Protein 1JLX (pdb70)

Nearest PDB structures (foldseek):
  1jly-assembly1_B  TM=1.002E+00  e=2.149E-60  Amaranthus caudatus
  5b2h-assembly1_B  TM=4.596E-01  e=2.526E-10  Clostridium botulinum
  3aj6-assembly2_B  TM=4.648E-01  e=2.982E-10  Clostridium botulinum
  3ah1-assembly2_B  TM=4.660E-01  e=7.635E-10  Clostridium botulinum
  2e4m-assembly1_B  TM=4.509E-01  e=5.479E-10  Clostridium botulinum

Organism: Amaranthus caudatus (NCBI:txid3567)

Sequence (598 aa):
AGLPVIMCLKSNNHQKYLRYQSDNIQQYGLLQFSADKILDPLAQFEVEPSKTYDGLVHIKSRYTNKYLVRWSPNHYWITASANEPDENKSNWACTLFKPLYVEEGNMKKVRLLHVQLGHYTQNYTVGGSFVSYLFAESSQIDTGSKDVFHVIDWKSIFQFPKGYVTFKGNNGKYLGVITINQLPCLQFGYDNLNDPKVAHQMFVTSNGTICIKSNYMNKFWRLSTDDWILVDGNDPRETNEAAALFRSDVHDFNVISLLNMQKTWFIKRFTSGKPGFINCMNAATQNVDETAILEIIELAGLPVIMCLKSNNHQKYLRYQSDNIQQYGLLQFSADKILDPLAQFEVEPSKTYDGLVHIKSRYTNKYLVRWSPNHYWITASANEPDENKSNWACTLFKPLYVEEGNMKKVRLLHVQLGHYTQNYTVGGSFVSYLFAESSQIDTGSKDVFHVIDWKSIFQFPKGYVTFKGNNGKYLGVITINQLPCLQFGYDNLNDPKVAHQMFVTSNGTICIKSNYMNKFWRLSTDDWILVDGNDPRETNEAAALFRSDVHDFNVISLLNMQKTWFIKRFTSGKPGFINCMNAATQNVDETAILEIIEL

Foldseek 3Di:
DLAAQKKWKFFPLVGAIWFQACDPDPCHQFIARHHNACPPLRGIKGWAADPPDHQKIWIAGPVVRATWAAPDLPFQTTGRHHPDADCPLCDNGHRIWGWAADDPPDSFKTWIADRSQCFTWFLDDDDDPRHRTTGRDHNDCDPSNRRIIGIDHPVCLLDDDFDWKWKAFPVGATWFWDQDPNFGFIARPHNDPPPLRRTKGWDADPVQKIWMAGPVVRFTFFQDPPQFTTGHHDPCVPVVDQRRIWHWDGPGRQKIWTQRRVVRATWFQDQPPPPPNHRTTGSPGRDDDRRRIIGIGHD/DLAAQKKWKAFPQPGAIWFQACDPDPCHQFIFRHHNACPPLGGMKGWDADPPDPQKIWIAGPVVRATWFAPDLPFQTTGRHHPDAACPLQDRRHRIWGWADPDPPDSFKTWIADRNQCFTWFLDDDDDPRHRTTGRDHNDQDPSRRRIITIGRPVCLLDDDAFWKWKAFPVRFTWFWDQFPNFTFIARDHDDPPPLRRIKGWDADPVQKIWMARPVVRAIWFQDPPQTTTRHHDPCVVVVDQRRIWHWDGPHRQKIWTQRRPVRATWFQDDPVPPRNHRTIGSPGRDDDRRRIIGIGGD

Secondary structure (DSSP, 8-state):
--S-SEEEEEETTTTEEEEE--SSSTTTTBEEEEESSTT-TT--EEEEE-SSSTT-EEEEETTT--EEEESSTT--BEEEEESS----TTSTT---EEEEESSTT-SSEEEEEETTTTEE-EEE--STT--SEEE---SSPPTT-TT-EEEEESGGGG----SSEEEE-TTS-EEEEEEETTEEEEEEEE--TT-GGG-EEEEE-TTS-EEEEETTTTEEEEE-GGGBEEEEE--HHHH--GGG-EEEEEEETTEEEEEETTTTEEEEEE--SSTT--SEEEEEESS--GGG-EEEEE-/--S-SEEEEEETTT--EEEE--SSSTTTTBEEEEESSTT-TT--EEEEE-SSSTT-EEEEETTT--EEEESSTT--BEEEEESS----TTSTT---EEEEESSTT-TTEEEEEETTTTEEEEEE--BTTB-SEEEEEESS--TT-TT-EEEEEGGGGG---SSEEEEE-TTS-EEEEEEETTEEEEEEEE--TT-GGG-EEEEE-TTS-EEEEETTTTEEEEE-GGGBEEEEE--HHHH--GGG-EEEEEEETTEEEEEETTTTEEEEEE--SSTT--SEEEEEESS--GGG-EEEEE-

InterPro domains:
  IPR008998 Agglutinin domain [PF07468] (2-154)
  IPR008998 Agglutinin domain [PF07468] (159-299)
  IPR008998 Agglutinin domain [SM00791] (2-154)
  IPR008998 Agglutinin domain [SM00791] (159-299)
  IPR036242 Agglutinin domain superfamily [SSF50382] (3-154)
  IPR036242 Agglutinin domain superfamily [SSF50382] (155-300)
  IPR053237 Natterin, C-terminal [PTHR39244] (1-300)

CATH classification: 2.80.10.50 (+1 more: 2.80.10.50)

Structure (mmCIF, N/CA/C/O backbone):
data_1JLX
#
_entry.id   1JLX
#
_cell.length_a   111.300
_cell.length_b   99.200
_cell.length_c   66.300
_cell.angle_alpha   90.00
_cell.angle_beta   90.00
_cell.angle_gamma   90.00
#
_symmetry.space_group_name_H-M   'P 21 21 21'
#
loop_
_entity.id
_entity.type
_entity.pdbx_description
1 polymer AGGLUTININ
2 branched beta-D-galactopyranose-(1-3)-2-acetamido-2-deoxy-alpha-D-galactopyranose
3 non-polymer 'FORMYL GROUP'
4 non-polymer TOLUENE
5 water water
#
loop_
_atom_site.group_PDB
_atom_site.id
_atom_site.type_symbol
_atom_site.label_atom_id
_atom_site.label_alt_id
_atom_site.label_comp_id
_atom_site.label_asym_id
_atom_site.label_entity_id
_atom_site.label_seq_id
_atom_site.pdbx_PDB_ins_code
_atom_site.Cartn_x
_atom_site.Cartn_y
_atom_site.Cartn_z
_atom_site.occupancy
_atom_site.B_iso_or_equiv
_atom_site.auth_seq_id
_atom_site.auth_comp_id
_atom_site.auth_asym_id
_atom_site.auth_atom_id
_atom_site.pdbx_PDB_model_num
ATOM 1 N N . ALA A 1 1 ? 72.527 72.255 -10.423 1.00 33.97 1 ALA A N 1
ATOM 2 C CA . ALA A 1 1 ? 73.668 72.607 -11.289 1.00 34.12 1 ALA A CA 1
ATOM 3 C C . ALA A 1 1 ? 74.511 73.805 -10.812 1.00 33.32 1 ALA A C 1
ATOM 4 O O . ALA A 1 1 ? 74.910 74.650 -11.623 1.00 33.77 1 ALA A O 1
ATOM 6 N N . GLY A 1 2 ? 74.793 73.852 -9.507 1.00 31.98 2 GLY A N 1
ATOM 7 C CA . GLY A 1 2 ? 75.592 74.932 -8.937 1.00 29.46 2 GLY A CA 1
ATOM 8 C C . GLY A 1 2 ? 74.794 76.156 -8.518 1.00 27.84 2 GLY A C 1
ATOM 9 O O . GLY A 1 2 ? 75.333 77.148 -7.995 1.00 27.04 2 GLY A O 1
ATOM 10 N N . LEU A 1 3 ? 73.497 76.092 -8.784 1.00 25.73 3 LEU A N 1
ATOM 11 C CA . LEU A 1 3 ? 72.592 77.167 -8.445 1.00 23.44 3 LEU A CA 1
ATOM 12 C C . LEU A 1 3 ? 71.951 76.830 -7.095 1.00 22.34 3 LEU A C 1
ATOM 13 O O . LEU A 1 3 ? 71.884 75.655 -6.714 1.00 22.80 3 LEU A O 1
ATOM 18 N N . PRO A 1 4 ? 71.558 77.860 -6.322 1.00 21.01 4 PRO A N 1
ATOM 19 C CA . PRO A 1 4 ? 70.908 77.768 -5.008 1.00 20.52 4 PRO A CA 1
ATOM 20 C C . PRO A 1 4 ? 69.481 77.170 -5.178 1.00 20.33 4 PRO A C 1
ATOM 21 O O . PRO A 1 4 ? 68.808 77.450 -6.179 1.00 20.30 4 PRO A O 1
ATOM 25 N N . VAL A 1 5 ? 69.007 76.396 -4.197 1.00 19.12 5 VAL A N 1
ATOM 26 C CA . VAL A 1 5 ? 67.664 75.818 -4.255 1.00 18.12 5 VAL A CA 1
ATOM 27 C C . VAL A 1 5 ? 66.604 76.917 -4.376 1.00 17.35 5 VAL A C 1
ATOM 28 O O . VAL A 1 5 ? 65.632 76.763 -5.084 1.00 17.18 5 VAL A O 1
ATOM 32 N N . ILE A 1 6 ? 66.771 77.998 -3.635 1.00 16.89 6 ILE A N 1
ATOM 33 C CA . ILE A 1 6 ? 65.849 79.118 -3.696 1.00 16.45 6 ILE A CA 1
ATOM 34 C C . ILE A 1 6 ? 66.778 80.265 -3.999 1.00 16.75 6 ILE A C 1
ATOM 35 O O . ILE A 1 6 ? 67.744 80.500 -3.273 1.00 16.67 6 ILE A O 1
ATOM 40 N N . MET A 1 7 ? 66.487 80.987 -5.063 1.00 17.20 7 MET A N 1
ATOM 41 C CA . MET A 1 7 ? 67.358 82.050 -5.480 1.00 18.22 7 MET A CA 1
ATOM 42 C C . MET A 1 7 ? 66.632 83.279 -5.893 1.00 18.41 7 MET A C 1
ATOM 43 O O . MET A 1 7 ? 65.416 83.282 -6.052 1.00 18.89 7 MET A O 1
ATOM 48 N N . CYS A 1 8 ? 67.414 84.330 -6.066 1.00 18.56 8 CYS A N 1
ATOM 49 C CA . CYS A 1 8 ? 66.937 85.609 -6.527 1.00 19.47 8 CYS A CA 1
ATOM 50 C C . CYS A 1 8 ? 67.890 85.919 -7.676 1.00 19.87 8 CYS A C 1
ATOM 51 O O . CYS A 1 8 ? 69.030 85.441 -7.662 1.00 19.96 8 CYS A O 1
ATOM 54 N N . LEU A 1 9 ? 67.430 86.655 -8.685 1.00 20.19 9 LEU A N 1
ATOM 55 C CA . LEU A 1 9 ? 68.286 87.019 -9.824 1.00 20.30 9 LEU A CA 1
ATOM 56 C C . LEU A 1 9 ? 68.278 88.518 -10.006 1.00 20.73 9 LEU A C 1
ATOM 57 O O . LEU A 1 9 ? 67.222 89.152 -10.039 1.00 20.56 9 LEU A O 1
ATOM 62 N N . LYS A 1 10 ? 69.468 89.086 -10.104 1.00 22.08 10 LYS A N 1
ATOM 63 C CA . LYS A 1 10 ? 69.614 90.519 -10.244 1.00 23.82 10 LYS A CA 1
ATOM 64 C C . LYS A 1 10 ? 70.198 90.848 -11.612 1.00 24.08 10 LYS A C 1
ATOM 65 O O . LYS A 1 10 ? 71.078 90.150 -12.101 1.00 23.74 10 LYS A O 1
ATOM 71 N N . SER A 1 11 ? 69.693 91.900 -12.235 1.00 26.14 11 SER A N 1
ATOM 72 C CA . SER A 1 11 ? 70.207 92.304 -13.532 1.00 28.69 11 SER A CA 1
ATOM 73 C C . SER A 1 11 ? 71.109 93.524 -13.420 1.00 30.54 11 SER A C 1
ATOM 74 O O . SER A 1 11 ? 70.662 94.613 -13.040 1.00 30.74 11 SER A O 1
ATOM 77 N N . ASN A 1 12 ? 72.351 93.346 -13.853 1.00 33.13 12 ASN A N 1
ATOM 78 C CA . ASN A 1 12 ? 73.372 94.395 -13.843 1.00 35.64 12 ASN A CA 1
ATOM 79 C C . ASN A 1 12 ? 73.010 95.579 -14.733 1.00 35.90 12 ASN A C 1
ATOM 80 O O . ASN A 1 12 ? 73.389 96.724 -14.466 1.00 35.37 12 ASN A O 1
ATOM 85 N N . ASN A 1 13 ? 72.229 95.303 -15.767 1.00 36.01 13 ASN A N 1
ATOM 86 C CA . ASN A 1 13 ? 71.807 96.335 -16.693 1.00 36.05 13 ASN A CA 1
ATOM 87 C C . ASN A 1 13 ? 71.113 97.499 -16.005 1.00 35.92 13 ASN A C 1
ATOM 88 O O . ASN A 1 13 ? 71.232 98.640 -16.446 1.00 36.23 13 ASN A O 1
ATOM 93 N N . HIS A 1 14 ? 70.379 97.228 -14.930 1.00 35.32 14 HIS A N 1
ATOM 94 C CA . HIS A 1 14 ? 69.676 98.311 -14.240 1.00 34.38 14 HIS A CA 1
ATOM 95 C C . HIS A 1 14 ? 69.468 98.033 -12.754 1.00 33.37 14 HIS A C 1
ATOM 96 O O . HIS A 1 14 ? 68.593 98.609 -12.111 1.00 31.29 14 HIS A O 1
ATOM 103 N N . GLN A 1 15 ? 70.252 97.090 -12.255 1.00 33.48 15 GLN A N 1
ATOM 104 C CA . GLN A 1 15 ? 70.270 96.694 -10.853 1.00 34.33 15 GLN A CA 1
ATOM 105 C C . GLN A 1 15 ? 68.926 96.413 -10.154 1.00 32.79 15 GLN A C 1
ATOM 106 O O . GLN A 1 15 ? 68.663 96.899 -9.046 1.00 32.91 15 GLN A O 1
ATOM 112 N N . LYS A 1 16 ? 68.096 95.591 -10.779 1.00 30.11 16 LYS A N 1
ATOM 113 C CA . LYS A 1 16 ? 66.821 95.247 -10.178 1.00 27.67 16 LYS A CA 1
ATOM 114 C C . LYS A 1 16 ? 66.746 93.746 -10.133 1.00 25.51 16 LYS A C 1
ATOM 115 O O . LYS A 1 16 ? 67.420 93.048 -10.905 1.00 24.86 16 LYS A O 1
ATOM 121 N N . TYR A 1 17 ? 65.922 93.251 -9.225 1.00 23.20 17 TYR A N 1
ATOM 122 C CA . TYR A 1 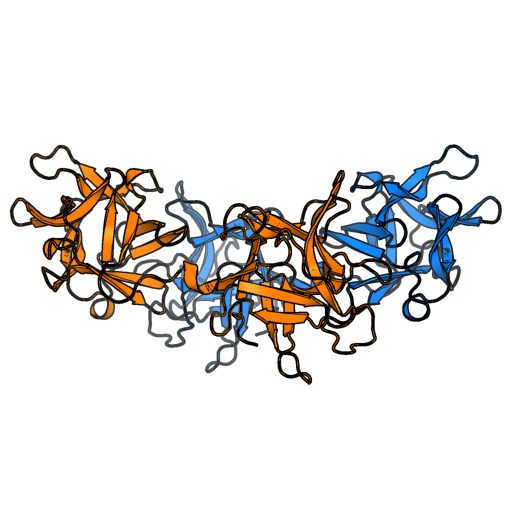17 ? 65.735 91.826 -9.078 1.00 21.16 17 TYR A CA 1
ATOM 123 C C . TYR A 1 17 ? 64.555 91.354 -9.908 1.00 19.03 17 TYR A C 1
ATOM 124 O O . TYR A 1 17 ? 63.575 92.080 -10.083 1.00 18.19 17 TYR A O 1
ATOM 133 N N . LEU A 1 18 ? 64.665 90.138 -10.426 1.00 17.27 18 LEU A N 1
ATOM 134 C CA . LEU A 1 18 ? 63.610 89.539 -11.225 1.00 16.31 18 LEU A CA 1
ATOM 135 C C . LEU A 1 18 ? 62.435 89.270 -10.280 1.00 17.14 18 LEU A C 1
ATOM 136 O O . LEU A 1 18 ? 62.646 88.819 -9.146 1.00 17.17 18 LEU A O 1
ATOM 141 N N . ARG A 1 19 ? 61.221 89.607 -10.711 1.00 17.54 19 ARG A N 1
ATOM 142 C CA . ARG A 1 19 ? 60.019 89.349 -9.912 1.00 18.31 19 ARG A CA 1
ATOM 143 C C . ARG A 1 19 ? 58.828 89.052 -10.818 1.00 17.57 19 ARG A C 1
ATOM 144 O O . ARG A 1 19 ? 58.772 89.481 -11.964 1.00 17.82 19 ARG A O 1
ATOM 152 N N . TYR A 1 20 ? 57.907 88.262 -10.290 1.00 17.19 20 TYR A N 1
ATOM 153 C CA . TYR A 1 20 ? 56.679 87.880 -10.963 1.00 16.00 20 TYR A CA 1
ATOM 154 C C . TYR A 1 20 ? 55.802 89.124 -11.160 1.00 17.42 20 TYR A C 1
ATOM 155 O O . TYR A 1 20 ? 55.607 89.906 -10.214 1.00 18.79 20 TYR A O 1
ATOM 164 N N . GLN A 1 21 ? 55.295 89.340 -12.374 1.00 17.63 21 GLN A N 1
ATOM 165 C CA . GLN A 1 21 ? 54.418 90.486 -12.631 1.00 17.71 21 GLN A CA 1
ATOM 166 C C . GLN A 1 21 ? 53.004 90.090 -12.227 1.00 18.27 21 GLN A C 1
ATOM 167 O O . GLN A 1 21 ? 52.375 89.239 -12.869 1.00 16.36 21 GLN A O 1
ATOM 173 N N . SER A 1 22 ? 52.500 90.732 -11.175 1.00 19.24 22 SER A N 1
ATOM 174 C CA . SER A 1 22 ? 51.175 90.407 -10.658 1.00 19.64 22 SER A CA 1
ATOM 175 C C . SER A 1 22 ? 50.090 91.423 -10.978 1.00 19.79 22 SER A C 1
ATOM 176 O O . SER A 1 22 ? 48.922 91.180 -10.669 1.00 20.54 22 SER A O 1
ATOM 179 N N . ASP A 1 23 ? 50.458 92.568 -11.551 1.00 20.10 23 ASP A N 1
ATOM 180 C CA . ASP A 1 23 ? 49.460 93.561 -11.918 1.00 21.26 23 ASP A CA 1
ATOM 181 C C . ASP A 1 23 ? 48.572 92.984 -13.005 1.00 20.48 23 ASP A C 1
ATOM 182 O O . ASP A 1 23 ? 49.013 92.152 -13.792 1.00 20.49 23 ASP A O 1
ATOM 187 N N . ASN A 1 24 ? 47.338 93.469 -13.076 1.00 20.38 24 ASN A N 1
ATOM 188 C CA . ASN A 1 24 ? 46.363 92.994 -14.052 1.00 20.01 24 ASN A CA 1
ATOM 189 C C . ASN A 1 24 ? 46.543 93.689 -15.374 1.00 19.27 24 ASN A C 1
ATOM 190 O O . ASN A 1 24 ? 45.692 94.463 -15.804 1.00 19.43 24 ASN A O 1
ATOM 195 N N . ILE A 1 25 ? 47.662 93.394 -16.013 1.00 18.61 25 ILE A N 1
ATOM 196 C CA . ILE A 1 25 ? 48.025 93.979 -17.292 1.00 17.62 25 ILE A CA 1
ATOM 197 C C . ILE A 1 25 ? 48.379 92.884 -18.291 1.00 16.97 25 ILE A C 1
ATOM 198 O O . ILE A 1 25 ? 48.478 91.707 -17.942 1.00 16.24 25 ILE A O 1
ATOM 203 N N . GLN A 1 26 ? 48.583 93.292 -19.533 1.00 17.00 26 GLN A N 1
ATOM 204 C CA . GLN A 1 26 ? 48.936 92.374 -20.611 1.00 17.40 26 GLN A CA 1
ATOM 205 C C . GLN A 1 26 ? 50.092 91.454 -20.206 1.00 16.55 26 GLN A C 1
ATOM 206 O O . GLN A 1 26 ? 50.089 90.244 -20.485 1.00 15.60 26 GLN A O 1
ATOM 212 N N . GLN A 1 27 ? 51.065 92.036 -19.507 1.00 17.24 27 GLN A N 1
ATOM 213 C CA . GLN A 1 27 ? 52.258 91.305 -19.051 1.00 17.10 27 GLN A CA 1
ATOM 214 C C . GLN A 1 27 ? 52.108 90.426 -17.808 1.00 16.64 27 GLN A C 1
ATOM 215 O O . GLN A 1 27 ? 53.098 89.849 -17.339 1.00 17.87 27 GLN A O 1
ATOM 221 N N . TYR A 1 28 ? 50.887 90.313 -17.291 1.00 15.36 28 TYR A N 1
ATOM 222 C CA . TYR A 1 28 ? 50.622 89.498 -16.118 1.00 14.13 28 TYR A CA 1
ATOM 223 C C . TYR A 1 28 ? 51.261 88.116 -16.267 1.00 13.72 28 TYR A C 1
ATOM 224 O O . TYR A 1 28 ? 51.142 87.476 -17.322 1.00 14.75 28 TYR A O 1
ATOM 233 N N . GLY A 1 29 ? 51.964 87.670 -15.232 1.00 11.97 29 GLY A N 1
ATOM 234 C CA . GLY A 1 29 ? 52.560 86.354 -15.272 1.00 9.41 29 GLY A CA 1
ATOM 235 C C . GLY A 1 29 ? 53.972 86.355 -15.794 1.00 9.06 29 GLY A C 1
ATOM 236 O O . GLY A 1 29 ? 54.718 85.397 -15.564 1.00 9.07 29 GLY A O 1
ATOM 237 N N . LEU A 1 30 ? 54.347 87.402 -16.516 1.00 8.38 30 LEU A N 1
ATOM 238 C CA . LEU A 1 30 ? 55.702 87.474 -17.050 1.00 10.28 30 LEU A CA 1
ATOM 239 C C . LEU A 1 30 ? 56.634 87.860 -15.911 1.00 11.14 30 LEU A C 1
ATOM 240 O O . LEU A 1 30 ? 56.168 88.188 -14.810 1.00 11.92 30 LEU A O 1
ATOM 245 N N . LEU A 1 31 ? 57.938 87.806 -16.169 1.00 11.33 31 LEU A N 1
ATOM 246 C CA . LEU A 1 31 ? 58.957 88.113 -15.181 1.00 11.47 31 LEU A CA 1
ATOM 247 C C . LEU A 1 31 ? 59.719 89.408 -15.493 1.00 13.13 31 LEU A C 1
ATOM 248 O O . LEU A 1 31 ? 60.456 89.488 -16.481 1.00 14.83 31 LEU A O 1
ATOM 253 N N . GLN A 1 32 ? 59.532 90.424 -14.646 1.00 13.70 32 GLN A N 1
ATOM 254 C CA . GLN A 1 32 ? 60.140 91.742 -14.821 1.00 14.42 32 GLN A CA 1
ATOM 255 C C . GLN A 1 32 ? 61.248 92.050 -13.826 1.00 15.81 32 GLN A C 1
ATOM 256 O O . GLN A 1 32 ? 61.127 91.776 -12.629 1.00 16.06 32 GLN A O 1
ATOM 262 N N . PHE A 1 33 ? 62.336 92.626 -14.324 1.00 15.33 33 PHE A N 1
ATOM 263 C CA . PHE A 1 33 ? 63.425 92.993 -13.459 1.00 15.16 33 PHE A CA 1
ATOM 264 C C . PHE A 1 33 ? 63.012 94.326 -12.892 1.00 15.42 33 PHE A C 1
ATOM 265 O O . PHE A 1 33 ? 63.384 95.369 -13.413 1.00 14.84 33 PHE A O 1
ATOM 273 N N . SER A 1 34 ? 62.186 94.294 -11.857 1.00 16.70 34 SER A N 1
ATOM 274 C CA . SER A 1 34 ? 61.740 95.527 -11.235 1.00 17.89 34 SER A CA 1
ATOM 275 C C . SER A 1 34 ? 61.664 95.520 -9.702 1.00 18.44 34 SER A C 1
ATOM 276 O O . SER A 1 34 ? 61.189 96.484 -9.112 1.00 20.21 34 SER A O 1
ATOM 279 N N . ALA A 1 35 ? 62.101 94.450 -9.056 1.00 18.81 35 ALA A N 1
ATOM 280 C CA . ALA A 1 35 ? 62.059 94.415 -7.614 1.00 20.27 35 ALA A CA 1
ATOM 281 C C . ALA A 1 35 ? 63.261 95.209 -7.138 1.00 22.65 35 ALA A C 1
ATOM 282 O O . ALA A 1 35 ? 64.403 94.899 -7.501 1.00 23.24 35 ALA A O 1
ATOM 284 N N . ASP A 1 36 ? 63.010 96.265 -6.374 1.00 25.15 36 ASP A N 1
ATOM 285 C CA . ASP A 1 36 ? 64.098 97.091 -5.825 1.00 27.88 36 ASP A CA 1
ATOM 286 C C . ASP A 1 36 ? 64.835 96.361 -4.694 1.00 27.63 36 ASP A C 1
ATOM 287 O O . ASP A 1 36 ? 66.037 96.540 -4.513 1.00 28.20 36 ASP A O 1
ATOM 292 N N . LYS A 1 37 ? 64.095 95.588 -3.902 1.00 27.28 37 LYS A N 1
ATOM 293 C CA . LYS A 1 37 ? 64.677 94.863 -2.781 1.00 26.89 37 LYS A CA 1
ATOM 294 C C . LYS A 1 37 ? 64.592 93.381 -3.020 1.00 24.58 37 LYS A C 1
ATOM 295 O O . LYS A 1 37 ? 63.584 92.871 -3.507 1.00 23.11 37 LYS A O 1
ATOM 301 N N . ILE A 1 38 ? 65.591 92.693 -2.501 1.00 22.94 38 ILE A N 1
ATOM 302 C CA . ILE A 1 38 ? 65.677 91.251 -2.577 1.00 22.56 38 ILE A CA 1
ATOM 303 C C . ILE A 1 38 ? 64.600 90.626 -1.667 1.00 22.12 38 ILE A C 1
ATOM 304 O O . ILE A 1 38 ? 64.276 89.440 -1.788 1.00 21.92 38 ILE A O 1
ATOM 309 N N . LEU A 1 39 ? 64.042 91.443 -0.769 1.00 21.15 39 LEU A N 1
ATOM 310 C CA . LEU A 1 39 ? 63.012 91.007 0.186 1.00 20.22 39 LEU A CA 1
ATOM 311 C C . LEU A 1 39 ? 61.623 90.930 -0.422 1.00 19.26 39 LEU A C 1
ATOM 312 O O . LEU A 1 39 ? 60.693 90.402 0.197 1.00 19.30 39 LEU A O 1
ATOM 317 N N . ASP A 1 40 ? 61.471 91.561 -1.581 1.00 18.03 40 ASP A N 1
ATOM 318 C CA . ASP A 1 40 ? 60.212 91.574 -2.316 1.00 16.00 40 ASP A CA 1
ATOM 319 C C . ASP A 1 40 ? 59.743 90.120 -2.350 1.00 14.70 40 ASP A C 1
ATOM 320 O O . ASP A 1 40 ? 60.478 89.229 -2.799 1.00 14.12 40 ASP A O 1
ATOM 325 N N . PRO A 1 41 ? 58.528 89.855 -1.842 1.00 13.49 41 PRO A N 1
ATOM 326 C CA . PRO A 1 41 ? 58.021 88.477 -1.831 1.00 13.64 41 PRO A CA 1
ATOM 327 C C . PRO A 1 41 ? 57.681 87.844 -3.197 1.00 13.57 41 PRO A C 1
ATOM 328 O O . PRO A 1 41 ? 57.336 86.671 -3.280 1.00 13.24 41 PRO A O 1
ATOM 332 N N . LEU A 1 42 ? 57.832 88.601 -4.273 1.00 13.88 42 LEU A N 1
ATOM 333 C CA . LEU A 1 42 ? 57.550 88.064 -5.611 1.00 14.68 42 LEU A CA 1
ATOM 334 C C . LEU A 1 42 ? 58.861 87.768 -6.326 1.00 14.46 42 LEU A C 1
ATOM 335 O O . LEU A 1 42 ? 58.852 87.324 -7.473 1.00 15.73 42 LEU A O 1
ATOM 340 N N . ALA A 1 43 ? 59.979 87.968 -5.623 1.00 13.25 43 ALA A N 1
ATOM 341 C CA . ALA A 1 43 ? 61.319 87.783 -6.181 1.00 11.44 43 ALA A CA 1
ATOM 342 C C . ALA A 1 43 ? 62.012 86.451 -5.963 1.00 10.94 43 ALA A C 1
ATOM 343 O O . ALA A 1 43 ? 63.158 86.277 -6.372 1.00 12.15 43 ALA A O 1
ATOM 345 N N . GLN A 1 44 ? 61.341 85.488 -5.364 1.00 10.16 44 GLN A N 1
ATOM 346 C CA . GLN A 1 44 ? 62.005 84.219 -5.139 1.00 11.13 44 GLN A CA 1
ATOM 347 C C . GLN A 1 44 ? 61.662 83.180 -6.188 1.00 12.11 44 GLN A C 1
ATOM 348 O O . GLN A 1 44 ? 60.492 83.031 -6.585 1.00 13.02 44 GLN A O 1
ATOM 354 N N . PHE A 1 45 ? 62.683 82.415 -6.570 1.00 12.11 45 PHE A N 1
ATOM 355 C CA . PHE A 1 45 ? 62.550 81.366 -7.557 1.00 11.82 45 PHE A CA 1
ATOM 356 C C . PHE A 1 45 ? 63.227 80.126 -7.013 1.00 11.87 45 PHE A C 1
ATOM 357 O O . PHE A 1 45 ? 64.267 80.210 -6.377 1.00 12.21 45 PHE A O 1
ATOM 365 N N . GLU A 1 46 ? 62.608 78.977 -7.217 1.00 12.47 46 GLU A N 1
ATOM 366 C CA . GLU A 1 46 ? 63.177 77.735 -6.750 1.00 14.22 46 GLU A CA 1
ATOM 367 C C . GLU A 1 46 ? 63.722 76.947 -7.923 1.00 15.60 46 GLU A C 1
ATOM 368 O O . GLU A 1 46 ? 63.030 76.771 -8.933 1.00 16.15 46 GLU A O 1
ATOM 374 N N . VAL A 1 47 ? 64.944 76.456 -7.785 1.00 16.51 47 VAL A N 1
ATOM 375 C CA . VAL A 1 47 ? 65.562 75.689 -8.833 1.00 18.67 47 VAL A CA 1
ATOM 376 C C . VAL A 1 47 ? 65.350 74.222 -8.557 1.00 21.10 47 VAL A C 1
ATOM 377 O O . VAL A 1 47 ? 65.425 73.784 -7.417 1.00 21.63 47 VAL A O 1
ATOM 381 N N . GLU A 1 48 ? 65.137 73.453 -9.615 1.00 24.28 48 GLU A N 1
ATOM 382 C CA . GLU A 1 48 ? 64.888 72.032 -9.496 1.00 27.08 48 GLU A CA 1
ATOM 383 C C . GLU A 1 48 ? 65.630 71.289 -10.601 1.00 29.42 48 GLU A C 1
ATOM 384 O O . GLU A 1 48 ? 65.344 71.468 -11.784 1.00 30.57 48 GLU A O 1
ATOM 390 N N . PRO A 1 49 ? 66.599 70.445 -10.231 1.00 31.02 49 PRO A N 1
ATOM 391 C CA . PRO A 1 49 ? 67.385 69.681 -11.203 1.00 32.07 49 PRO A CA 1
ATOM 392 C C . PRO A 1 49 ? 66.555 68.823 -12.144 1.00 33.23 49 PRO A C 1
ATOM 393 O O . PRO A 1 49 ? 65.458 68.383 -11.800 1.00 33.50 49 PRO A O 1
ATOM 397 N N . SER A 1 50 ? 67.075 68.627 -13.349 1.00 35.06 50 SER A N 1
ATOM 398 C CA . SER A 1 50 ? 66.413 67.822 -14.365 1.00 36.92 50 SER A CA 1
ATOM 399 C C . SER A 1 50 ? 66.546 66.342 -14.026 1.00 38.46 50 SER A C 1
ATOM 400 O O . SER A 1 50 ? 67.637 65.857 -13.707 1.00 37.83 50 SER A O 1
ATOM 403 N N . LYS A 1 51 ? 65.430 65.624 -14.097 1.00 40.99 51 LYS A N 1
ATOM 404 C CA . LYS A 1 51 ? 65.425 64.193 -13.803 1.00 43.68 51 LYS A CA 1
ATOM 405 C C . LYS A 1 51 ? 66.356 63.410 -14.733 1.00 44.54 51 LYS A C 1
ATOM 406 O O . LYS A 1 51 ? 67.176 62.604 -14.280 1.00 44.91 51 LYS A O 1
ATOM 412 N N . THR A 1 52 ? 66.231 63.705 -16.029 1.00 45.56 52 THR A N 1
ATOM 413 C CA . THR A 1 52 ? 66.961 63.051 -17.118 1.00 45.12 52 THR A CA 1
ATOM 414 C C . THR A 1 52 ? 68.337 63.612 -17.528 1.00 44.90 52 THR A C 1
ATOM 415 O O . THR A 1 52 ? 69.305 62.861 -17.628 1.00 45.62 52 THR A O 1
ATOM 419 N N . TYR A 1 53 ? 68.428 64.911 -17.791 1.00 44.08 53 TYR A N 1
ATOM 420 C CA . TYR A 1 53 ? 69.689 65.484 -18.246 1.00 42.98 53 TYR A CA 1
ATOM 421 C C . TYR A 1 53 ? 70.474 66.196 -17.165 1.00 42.52 53 TYR A C 1
ATOM 422 O O . TYR A 1 53 ? 70.077 67.251 -16.666 1.00 42.56 53 TYR A O 1
ATOM 431 N N . ASP A 1 54 ? 71.603 65.604 -16.814 1.00 41.62 54 ASP A N 1
ATOM 432 C CA . ASP A 1 54 ? 72.502 66.159 -15.815 1.00 40.59 54 ASP A CA 1
ATOM 433 C C . ASP A 1 54 ? 72.938 67.549 -16.299 1.00 37.90 54 ASP A C 1
ATOM 434 O O . ASP A 1 54 ? 73.254 67.730 -17.472 1.00 38.23 54 ASP A O 1
ATOM 439 N N . GLY A 1 55 ? 72.919 68.533 -15.409 1.00 34.43 55 GLY A N 1
ATOM 440 C CA . GLY A 1 55 ? 73.306 69.874 -15.798 1.00 30.36 55 GLY A CA 1
ATOM 441 C C . GLY A 1 55 ? 72.140 70.769 -16.198 1.00 27.66 55 GLY A C 1
ATOM 442 O O . GLY A 1 55 ? 72.298 71.989 -16.240 1.00 28.15 55 GLY A O 1
ATOM 443 N N . LEU A 1 56 ? 70.994 70.181 -16.540 1.00 24.77 56 LEU A N 1
ATOM 444 C CA . LEU A 1 56 ? 69.809 70.961 -16.916 1.00 22.44 56 LEU A CA 1
ATOM 445 C C . LEU A 1 56 ? 68.942 71.147 -15.677 1.00 20.76 56 LEU A C 1
ATOM 446 O O . LEU A 1 56 ? 68.819 70.246 -14.843 1.00 19.22 56 LEU A O 1
ATOM 451 N N . VAL A 1 57 ? 68.235 72.265 -15.652 1.00 19.00 57 VAL A N 1
ATOM 452 C CA . VAL A 1 57 ? 67.444 72.662 -14.501 1.00 17.23 57 VAL A CA 1
ATOM 453 C C . VAL A 1 57 ? 66.044 73.188 -14.866 1.00 16.30 57 VAL A C 1
ATOM 454 O O . VAL A 1 57 ? 65.820 73.642 -15.996 1.00 14.85 57 VAL A O 1
ATOM 458 N N . HIS A 1 58 ? 65.091 73.021 -13.944 1.00 15.15 58 HIS A N 1
ATOM 459 C CA . HIS A 1 58 ? 63.722 73.540 -14.087 1.00 14.41 58 HIS A CA 1
ATOM 460 C C . HIS A 1 58 ? 63.677 74.659 -13.058 1.00 14.34 58 HIS A C 1
ATOM 461 O O . HIS A 1 58 ? 64.293 74.539 -12.009 1.00 15.56 58 HIS A O 1
ATOM 468 N N . ILE A 1 59 ? 62.921 75.715 -13.312 1.00 13.56 59 ILE A N 1
ATOM 469 C CA . ILE A 1 59 ? 62.849 76.833 -12.384 1.00 13.13 59 ILE A CA 1
ATOM 470 C C . ILE A 1 59 ? 61.388 77.246 -12.168 1.00 14.14 59 ILE A C 1
ATOM 471 O O . ILE A 1 59 ? 60.632 77.371 -13.136 1.00 14.35 59 ILE A O 1
ATOM 476 N N . LYS A 1 60 ? 60.951 77.368 -10.912 1.00 14.22 60 LYS A N 1
ATOM 477 C CA . LYS A 1 60 ? 59.578 77.811 -10.656 1.00 14.61 60 LYS A CA 1
ATOM 478 C C . LYS A 1 60 ? 59.487 79.015 -9.756 1.00 14.83 60 LYS A C 1
ATOM 479 O O . LYS A 1 60 ? 60.420 79.312 -9.018 1.00 15.51 60 LYS A O 1
ATOM 485 N N . SER A 1 61 ? 58.431 79.797 -9.918 1.00 14.38 61 SER A N 1
ATOM 486 C CA . SER A 1 61 ? 58.218 80.945 -9.041 1.00 14.14 61 SER A CA 1
ATOM 487 C C . SER A 1 61 ? 57.803 80.359 -7.687 1.00 14.71 61 SER A C 1
ATOM 488 O O . SER A 1 61 ? 56.985 79.429 -7.631 1.00 14.29 61 SER A O 1
ATOM 491 N N . ARG A 1 62 ? 58.381 80.874 -6.608 1.00 14.06 62 ARG A N 1
ATOM 492 C CA . ARG A 1 62 ? 58.022 80.395 -5.270 1.00 13.80 62 ARG A CA 1
ATOM 493 C C . ARG A 1 62 ? 56.555 80.773 -4.985 1.00 13.06 62 ARG A C 1
ATOM 494 O O . ARG A 1 62 ? 55.780 79.977 -4.480 1.00 12.30 62 ARG A O 1
ATOM 502 N N . TYR A 1 63 ? 56.175 81.972 -5.388 1.00 12.96 63 TYR A N 1
ATOM 503 C CA . TYR A 1 63 ? 54.830 82.457 -5.183 1.00 13.44 63 TYR A CA 1
ATOM 504 C C . TYR A 1 63 ? 53.757 81.567 -5.811 1.00 14.03 63 TYR A C 1
ATOM 505 O O . TYR A 1 63 ? 53.000 80.911 -5.098 1.00 14.42 63 TYR A O 1
ATOM 514 N N . THR A 1 64 ? 53.752 81.460 -7.138 1.00 13.50 64 THR A N 1
ATOM 515 C CA . THR A 1 64 ? 52.755 80.644 -7.828 1.00 12.14 64 THR A CA 1
ATOM 516 C C . THR A 1 64 ? 53.068 79.183 -7.753 1.00 11.72 64 THR A C 1
ATOM 517 O O . THR A 1 64 ? 52.169 78.348 -7.859 1.00 11.12 64 THR A O 1
ATOM 521 N N . ASN A 1 65 ? 54.345 78.880 -7.563 1.00 11.24 65 ASN A N 1
ATOM 522 C CA . ASN A 1 65 ? 54.831 77.503 -7.512 1.00 13.16 65 ASN A CA 1
ATOM 523 C C . ASN A 1 65 ? 54.715 76.838 -8.906 1.00 13.52 65 ASN A C 1
ATOM 524 O O . ASN A 1 65 ? 54.702 75.611 -9.041 1.00 13.65 65 ASN A O 1
ATOM 529 N N . LYS A 1 66 ? 54.719 77.664 -9.948 1.00 14.65 66 LYS A N 1
ATOM 530 C CA . LYS A 1 66 ? 54.618 77.163 -11.313 1.00 13.94 66 LYS A CA 1
ATOM 531 C C . LYS A 1 66 ? 55.875 77.416 -12.108 1.00 13.12 66 LYS A C 1
ATOM 532 O O . LYS A 1 66 ? 56.557 78.415 -11.913 1.00 12.79 66 LYS A O 1
ATOM 538 N N . TYR A 1 67 ? 56.188 76.485 -12.993 1.00 13.20 67 TYR A N 1
ATOM 539 C CA . TYR A 1 67 ? 57.401 76.547 -13.796 1.00 14.28 67 TYR A CA 1
ATOM 540 C C . TYR A 1 67 ? 57.524 77.615 -14.879 1.00 13.23 67 TYR A C 1
ATOM 541 O O . TYR A 1 67 ? 56.529 78.014 -15.494 1.00 14.38 67 TYR A O 1
ATOM 550 N N . LEU A 1 68 ? 58.757 78.072 -15.096 1.00 12.39 68 LEU A N 1
ATOM 551 C CA . LEU A 1 68 ? 59.056 79.066 -16.128 1.00 11.68 68 LEU A CA 1
ATOM 552 C C . LEU A 1 68 ? 58.929 78.335 -17.486 1.00 11.20 68 LEU A C 1
ATOM 553 O O . LEU A 1 68 ? 59.492 77.263 -17.678 1.00 10.23 68 LEU A O 1
ATOM 558 N N . VAL A 1 69 ? 58.184 78.921 -18.416 1.00 11.58 69 VAL A N 1
ATOM 559 C CA . VAL A 1 69 ? 57.953 78.325 -19.728 1.00 10.97 69 VAL A CA 1
ATOM 560 C C . VAL A 1 69 ? 57.659 79.464 -20.704 1.00 10.63 69 VAL A C 1
ATOM 561 O O . VAL A 1 69 ? 57.394 80.596 -20.288 1.00 9.78 69 VAL A O 1
ATOM 565 N N . ARG A 1 70 ? 57.742 79.184 -21.997 1.00 10.40 70 ARG A N 1
ATOM 566 C CA . ARG A 1 70 ? 57.452 80.209 -23.014 1.00 10.26 70 ARG A CA 1
ATOM 567 C C . ARG A 1 70 ? 55.973 80.524 -22.926 1.00 8.63 70 ARG A C 1
ATOM 568 O O . ARG A 1 70 ? 55.170 79.663 -22.614 1.00 8.49 70 ARG A O 1
ATOM 576 N N . TRP A 1 71 ? 55.639 81.781 -23.144 1.00 8.57 71 TRP A N 1
ATOM 577 C CA . TRP A 1 71 ? 54.271 82.278 -23.079 1.00 9.34 71 TRP A CA 1
ATOM 578 C C . TRP A 1 71 ? 53.320 81.499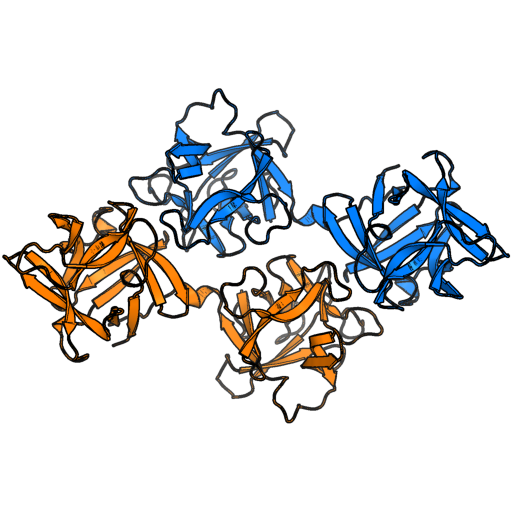 -23.999 1.00 10.54 71 TRP A C 1
ATOM 579 O O . TRP A 1 71 ? 52.188 81.219 -23.632 1.00 9.28 71 TRP A O 1
ATOM 590 N N . SER A 1 72 ? 53.760 81.192 -25.219 1.00 12.39 72 SER A N 1
ATOM 591 C CA . SER A 1 72 ? 52.919 80.444 -26.165 1.00 13.41 72 SER A CA 1
ATOM 592 C C . SER A 1 72 ? 53.821 79.854 -27.225 1.00 13.66 72 SER A C 1
ATOM 593 O O . SER A 1 72 ? 55.035 80.064 -27.196 1.00 13.48 72 SER A O 1
ATOM 596 N N . PRO A 1 73 ? 53.239 79.163 -28.220 1.00 14.37 73 PRO A N 1
ATOM 597 C CA . PRO A 1 73 ? 54.111 78.580 -29.250 1.00 12.93 73 PRO A CA 1
ATOM 598 C C . PRO A 1 73 ? 54.809 79.646 -30.073 1.00 13.09 73 PRO A C 1
ATOM 599 O O . PRO A 1 73 ? 55.836 79.389 -30.668 1.00 14.24 73 PRO A O 1
ATOM 603 N N . ASN A 1 74 ? 54.301 80.867 -30.038 1.00 13.08 74 ASN A N 1
ATOM 604 C CA . ASN A 1 74 ? 54.871 81.948 -30.837 1.00 14.03 74 ASN A CA 1
ATOM 605 C C . ASN A 1 74 ? 55.644 83.017 -30.046 1.00 13.75 74 ASN A C 1
ATOM 606 O O . ASN A 1 74 ? 55.952 84.085 -30.582 1.00 13.35 74 ASN A O 1
ATOM 611 N N . HIS A 1 75 ? 55.966 82.768 -28.785 1.00 12.73 75 HIS A N 1
ATOM 612 C CA . HIS A 1 75 ? 56.642 83.823 -28.037 1.00 11.13 75 HIS A CA 1
ATOM 613 C C . HIS A 1 75 ? 57.888 83.358 -27.348 1.00 11.42 75 HIS A C 1
ATOM 614 O O . HIS A 1 75 ? 58.006 82.183 -26.980 1.00 11.89 75 HIS A O 1
ATOM 621 N N . TYR A 1 76 ? 58.809 84.292 -27.162 1.00 11.78 76 TYR A N 1
ATOM 622 C CA . TYR A 1 76 ? 60.067 84.021 -26.487 1.00 13.75 76 TYR A CA 1
ATOM 623 C C . TYR A 1 76 ? 59.995 84.547 -25.050 1.00 13.35 76 TYR A C 1
ATOM 624 O O . TYR A 1 76 ? 60.922 84.361 -24.285 1.00 12.84 76 TYR A O 1
ATOM 633 N N . TRP A 1 77 ? 58.928 85.268 -24.725 1.00 13.02 77 TRP A N 1
ATOM 634 C CA . TRP A 1 77 ? 58.735 85.808 -23.379 1.00 13.13 77 TRP A CA 1
ATOM 635 C C . TRP A 1 77 ? 58.532 84.644 -22.416 1.00 12.28 77 TRP A C 1
ATOM 636 O O . TRP A 1 77 ? 57.852 83.692 -22.746 1.00 12.21 77 TRP A O 1
ATOM 647 N N . ILE A 1 78 ? 59.142 84.718 -21.239 1.00 12.12 78 ILE A N 1
ATOM 648 C CA . ILE A 1 78 ? 59.049 83.651 -20.238 1.00 11.75 78 ILE A CA 1
ATOM 649 C C . ILE A 1 78 ? 57.993 83.979 -19.161 1.00 11.66 78 ILE A C 1
ATOM 650 O O . ILE A 1 78 ? 57.981 85.075 -18.619 1.00 12.90 78 ILE A O 1
ATOM 655 N N . THR A 1 79 ? 57.096 83.036 -18.895 1.00 11.40 79 THR A N 1
ATOM 656 C CA . THR A 1 79 ? 56.019 83.185 -17.919 1.00 10.19 79 THR A CA 1
ATOM 657 C C . THR A 1 79 ? 56.199 82.077 -16.864 1.00 10.34 79 THR A C 1
ATOM 658 O O . THR A 1 79 ? 56.635 80.951 -17.180 1.00 9.81 79 THR A O 1
ATOM 662 N N . ALA A 1 80 ? 55.956 82.402 -15.593 1.00 11.09 80 ALA A N 1
ATOM 663 C CA . ALA A 1 80 ? 56.113 81.387 -14.525 1.00 10.89 80 ALA A CA 1
ATOM 664 C C . ALA A 1 80 ? 54.710 80.856 -14.368 1.00 11.37 80 ALA A C 1
ATOM 665 O O . ALA A 1 80 ? 53.990 81.241 -13.438 1.00 12.31 80 ALA A O 1
ATOM 667 N N . SER A 1 81 ? 54.326 79.972 -15.283 1.00 11.26 81 SER A N 1
ATOM 668 C CA . SER A 1 81 ? 52.958 79.468 -15.329 1.00 10.76 81 SER A CA 1
ATOM 669 C C . SER A 1 81 ? 52.744 78.017 -15.688 1.00 11.70 81 SER A C 1
ATOM 670 O O . SER A 1 81 ? 51.593 77.617 -15.845 1.00 12.24 81 SER A O 1
ATOM 673 N N . ALA A 1 82 ? 53.799 77.241 -15.890 1.00 12.47 82 ALA A N 1
ATOM 674 C CA . ALA A 1 82 ? 53.586 75.838 -16.229 1.00 14.66 82 ALA A CA 1
ATOM 675 C C . ALA A 1 82 ? 53.233 75.032 -14.966 1.00 16.16 82 ALA A C 1
ATOM 676 O O . ALA A 1 82 ? 53.910 75.136 -13.948 1.00 17.04 82 ALA A O 1
ATOM 678 N N . ASN A 1 83 ? 52.182 74.224 -15.056 1.00 17.84 83 ASN A N 1
ATOM 679 C CA . ASN A 1 83 ? 51.728 73.389 -13.957 1.00 19.65 83 ASN A CA 1
ATOM 680 C C . ASN A 1 83 ? 52.709 72.271 -13.714 1.00 21.03 83 ASN A C 1
ATOM 681 O O . ASN A 1 83 ? 52.851 71.795 -12.597 1.00 21.45 83 ASN A O 1
ATOM 686 N N . GLU A 1 84 ? 53.358 71.796 -14.759 1.00 22.95 84 GLU A N 1
ATOM 687 C CA . GLU A 1 84 ? 54.350 70.775 -14.533 1.00 25.71 84 GLU A CA 1
ATOM 688 C C . GLU A 1 84 ? 55.553 70.849 -15.466 1.00 25.68 84 GLU A C 1
ATOM 689 O O . GLU A 1 84 ? 55.519 71.508 -16.519 1.00 25.96 84 GLU A O 1
ATOM 695 N N . PRO A 1 85 ? 56.673 70.250 -15.042 1.00 25.24 85 PRO A N 1
ATOM 696 C CA . PRO A 1 85 ? 57.859 70.281 -15.883 1.00 24.70 85 PRO A CA 1
ATOM 697 C C . PRO A 1 85 ? 57.679 69.430 -17.142 1.00 24.79 85 PRO A C 1
ATOM 698 O O . PRO A 1 85 ? 56.931 68.449 -17.162 1.00 24.75 85 PRO A O 1
ATOM 702 N N . ASP A 1 86 ? 58.374 69.839 -18.192 1.00 25.11 86 ASP A N 1
ATOM 703 C CA . ASP A 1 86 ? 58.356 69.165 -19.476 1.00 25.11 86 ASP A CA 1
ATOM 704 C C . ASP A 1 86 ? 59.810 69.058 -19.885 1.00 24.99 86 ASP A C 1
ATOM 705 O O . ASP A 1 86 ? 60.480 70.085 -20.031 1.00 24.64 86 ASP A O 1
ATOM 710 N N . GLU A 1 87 ? 60.294 67.838 -20.085 1.00 25.14 87 GLU A N 1
ATOM 711 C CA . GLU A 1 87 ? 61.685 67.642 -20.468 1.00 26.56 87 GLU A CA 1
ATOM 712 C C . GLU A 1 87 ? 61.918 67.259 -21.920 1.00 27.24 87 GLU A C 1
ATOM 713 O O . GLU A 1 87 ? 63.034 66.914 -22.316 1.00 28.72 87 GLU A O 1
ATOM 719 N N . ASN A 1 88 ? 60.864 67.358 -22.717 1.00 27.63 88 ASN A N 1
ATOM 720 C CA . ASN A 1 88 ? 60.938 67.047 -24.126 1.00 27.83 88 ASN A CA 1
ATOM 721 C C . ASN A 1 88 ? 61.470 68.302 -24.796 1.00 27.66 88 ASN A C 1
ATOM 722 O O . ASN A 1 88 ? 60.736 69.274 -24.984 1.00 26.11 88 ASN A O 1
ATOM 727 N N . LYS A 1 89 ? 62.761 68.270 -25.112 1.00 28.25 89 LYS A N 1
ATOM 728 C CA . LYS A 1 89 ? 63.472 69.378 -25.735 1.00 29.28 89 LYS A CA 1
ATOM 729 C C . LYS A 1 89 ? 62.877 69.861 -27.044 1.00 29.27 89 LYS A C 1
ATOM 730 O O . LYS A 1 89 ? 63.138 70.985 -27.465 1.00 29.93 89 LYS A O 1
ATOM 736 N N . SER A 1 90 ? 62.088 69.011 -27.686 1.00 29.53 90 SER A N 1
ATOM 737 C CA . SER A 1 90 ? 61.437 69.356 -28.949 1.00 29.79 90 SER A CA 1
ATOM 738 C C . SER A 1 90 ? 60.134 70.139 -28.753 1.00 28.59 90 SER A C 1
ATOM 739 O O . SER A 1 90 ? 59.664 70.794 -29.677 1.00 28.90 90 SER A O 1
ATOM 742 N N . ASN A 1 91 ? 59.554 70.064 -27.556 1.00 26.93 91 ASN A N 1
ATOM 743 C CA . ASN A 1 91 ? 58.292 70.742 -27.250 1.00 24.06 91 ASN A CA 1
ATOM 744 C C . ASN A 1 91 ? 58.533 72.211 -26.930 1.00 20.80 91 ASN A C 1
ATOM 745 O O . ASN A 1 91 ? 59.445 72.544 -26.191 1.00 20.08 91 ASN A O 1
ATOM 750 N N . TRP A 1 92 ? 57.720 73.088 -27.501 1.00 18.16 92 TRP A N 1
ATOM 751 C CA . TRP A 1 92 ? 57.858 74.510 -27.267 1.00 16.55 92 TRP A CA 1
ATOM 752 C C . TRP A 1 92 ? 57.661 74.866 -25.786 1.00 16.58 92 TRP A C 1
ATOM 753 O O . TRP A 1 92 ? 58.019 75.963 -25.354 1.00 15.98 92 TRP A O 1
ATOM 764 N N . ALA A 1 93 ? 57.038 73.958 -25.032 1.00 16.73 93 ALA A N 1
ATOM 765 C CA . ALA A 1 93 ? 56.770 74.163 -23.607 1.00 16.81 93 ALA A CA 1
ATOM 766 C C . ALA A 1 93 ? 57.789 73.471 -22.721 1.00 17.50 93 ALA A C 1
ATOM 767 O O . ALA A 1 93 ? 57.574 73.296 -21.520 1.00 16.53 93 ALA A O 1
ATOM 769 N N . CYS A 1 94 ? 58.867 73.003 -23.328 1.00 17.55 94 CYS A N 1
ATOM 770 C CA . CYS A 1 94 ? 59.910 72.367 -22.563 1.00 17.58 94 CYS A CA 1
ATOM 771 C C . CYS A 1 94 ? 60.310 73.402 -21.500 1.00 17.09 94 CYS A C 1
ATOM 772 O O . CYS A 1 94 ? 60.411 74.596 -21.794 1.00 16.05 94 CYS A O 1
ATOM 775 N N . THR A 1 95 ? 60.467 72.961 -20.257 1.00 17.41 95 THR A N 1
ATOM 776 C CA . THR A 1 95 ? 60.827 73.875 -19.164 1.00 16.55 95 THR A CA 1
ATOM 777 C C . THR A 1 95 ? 62.318 73.886 -18.785 1.00 16.53 95 THR A C 1
ATOM 778 O O . THR A 1 95 ? 62.743 74.624 -17.892 1.00 17.12 95 THR A O 1
ATOM 782 N N . LEU A 1 96 ? 63.114 73.085 -19.476 1.00 16.21 96 LEU A N 1
ATOM 783 C CA . LEU A 1 96 ? 64.542 73.008 -19.196 1.00 16.25 96 LEU A CA 1
ATOM 784 C C . LEU A 1 96 ? 65.341 74.279 -19.495 1.00 16.60 96 LEU A C 1
ATOM 785 O O . LEU A 1 96 ? 65.105 74.963 -20.506 1.00 17.18 96 LEU A O 1
ATOM 790 N N . PHE A 1 97 ? 66.267 74.606 -18.595 1.00 16.55 97 PHE A N 1
ATOM 791 C CA . PHE A 1 97 ? 67.160 75.757 -18.756 1.00 16.81 97 PHE A CA 1
ATOM 792 C C . PHE A 1 97 ? 68.575 75.254 -18.506 1.00 17.27 97 PHE A C 1
ATOM 793 O O . PHE A 1 97 ? 68.774 74.195 -17.925 1.00 16.38 97 PHE A O 1
ATOM 801 N N . LYS A 1 98 ? 69.560 75.999 -18.969 1.00 19.53 98 LYS A N 1
ATOM 802 C CA . LYS A 1 98 ? 70.934 75.597 -18.774 1.00 21.57 98 LYS A CA 1
ATOM 803 C C . LYS A 1 98 ? 71.717 76.755 -18.222 1.00 21.71 98 LYS A C 1
ATOM 804 O O . LYS A 1 98 ? 71.826 77.787 -18.885 1.00 21.32 98 LYS A O 1
ATOM 810 N N . PRO A 1 99 ? 72.136 76.669 -16.941 1.00 22.35 99 PRO A N 1
ATOM 811 C CA . PRO A 1 99 ? 72.914 77.779 -16.384 1.00 23.19 99 PRO A CA 1
ATOM 812 C C . PRO A 1 99 ? 74.336 77.696 -16.965 1.00 24.73 99 PRO A C 1
ATOM 813 O O . PRO A 1 99 ? 74.908 76.614 -17.068 1.00 24.84 99 PRO A O 1
ATOM 817 N N . LEU A 1 100 ? 74.845 78.817 -17.460 1.00 26.29 100 LEU A N 1
ATOM 818 C CA . LEU A 1 100 ? 76.181 78.866 -18.044 1.00 27.61 100 LEU A CA 1
ATOM 819 C C . LEU A 1 100 ? 76.883 79.987 -17.319 1.00 29.09 100 LEU A C 1
ATOM 820 O O . LEU A 1 100 ? 76.468 81.140 -17.404 1.00 28.35 100 LEU A O 1
ATOM 825 N N . TYR A 1 101 ? 77.913 79.638 -16.562 1.00 32.40 101 TYR A N 1
ATOM 826 C CA . TYR A 1 101 ? 78.654 80.628 -15.778 1.00 35.36 101 TYR A CA 1
ATOM 827 C C . TYR A 1 101 ? 79.555 81.516 -16.622 1.00 36.54 101 TYR A C 1
ATOM 828 O O . TYR A 1 101 ? 80.290 81.043 -17.487 1.00 36.44 101 TYR A O 1
ATOM 837 N N . VAL A 1 102 ? 79.442 82.816 -16.387 1.00 38.37 102 VAL A N 1
ATOM 838 C CA . VAL A 1 102 ? 80.188 83.802 -17.132 1.00 41.06 102 VAL A CA 1
ATOM 839 C C . VAL A 1 102 ? 81.691 83.653 -16.940 1.00 43.51 102 VAL A C 1
ATOM 840 O O . VAL A 1 102 ? 82.423 83.519 -17.917 1.00 44.06 102 VAL A O 1
ATOM 844 N N . GLU A 1 103 ? 82.156 83.717 -15.695 1.00 46.25 103 GLU A N 1
ATOM 845 C CA . GLU A 1 103 ? 83.580 83.560 -15.394 1.00 48.79 103 GLU A CA 1
ATOM 846 C C . GLU A 1 103 ? 83.790 82.238 -14.660 1.00 49.79 103 GLU A C 1
ATOM 847 O O . GLU A 1 103 ? 83.115 81.954 -13.669 1.00 49.87 103 GLU A O 1
ATOM 853 N N . GLU A 1 104 ? 84.682 81.410 -15.198 1.00 51.26 104 GLU A N 1
ATOM 854 C CA . GLU A 1 104 ? 84.972 80.089 -14.651 1.00 52.82 104 GLU A CA 1
ATOM 855 C C . GLU A 1 104 ? 85.276 80.137 -13.162 1.00 53.35 104 GLU A C 1
ATOM 856 O O . GLU A 1 104 ? 86.093 80.947 -12.699 1.00 53.30 104 GLU A O 1
ATOM 862 N N . GLY A 1 105 ? 84.555 79.298 -12.419 1.00 53.78 105 GLY A N 1
ATOM 863 C CA . GLY A 1 105 ? 84.707 79.217 -10.976 1.00 53.05 105 GLY A CA 1
ATOM 864 C C . GLY A 1 105 ? 83.648 79.999 -10.217 1.00 52.20 105 GLY A C 1
ATOM 865 O O . GLY A 1 105 ? 83.191 79.562 -9.158 1.00 52.60 105 GLY A O 1
ATOM 866 N N . ASN A 1 106 ? 83.256 81.144 -10.773 1.00 50.83 106 ASN A N 1
ATOM 867 C CA . ASN A 1 106 ? 82.260 82.022 -10.176 1.00 49.46 106 ASN A CA 1
ATOM 868 C C . ASN A 1 106 ? 80.839 81.515 -10.417 1.00 48.63 106 ASN A C 1
ATOM 869 O O . ASN A 1 106 ? 80.357 81.485 -11.554 1.00 48.21 106 ASN A O 1
ATOM 874 N N . MET A 1 107 ? 80.175 81.137 -9.329 1.00 47.63 107 MET A N 1
ATOM 875 C CA . MET A 1 107 ? 78.813 80.608 -9.370 1.00 46.39 107 MET A CA 1
ATOM 876 C C . MET A 1 107 ? 77.753 81.685 -9.232 1.00 44.42 107 MET A C 1
ATOM 877 O O . MET A 1 107 ? 76.564 81.391 -9.331 1.00 44.57 107 MET A O 1
ATOM 882 N N . LYS A 1 108 ? 78.178 82.917 -8.971 1.00 42.12 108 LYS A N 1
ATOM 883 C CA . LYS A 1 108 ? 77.252 84.034 -8.783 1.00 40.28 108 LYS A CA 1
ATOM 884 C C . LYS A 1 108 ? 77.009 84.883 -10.025 1.00 37.70 108 LYS A C 1
ATOM 885 O O . LYS A 1 108 ? 76.337 85.912 -9.954 1.00 36.51 108 LYS A O 1
ATOM 891 N N . LYS A 1 109 ? 77.599 84.478 -11.144 1.00 35.69 109 LYS A N 1
ATOM 892 C CA . LYS A 1 109 ? 77.442 85.187 -12.419 1.00 33.70 109 LYS A CA 1
ATOM 893 C C . LYS A 1 109 ? 77.080 84.129 -13.431 1.00 31.27 109 LYS A C 1
ATOM 894 O O . LYS A 1 109 ? 77.883 83.247 -13.722 1.00 30.65 109 LYS A O 1
ATOM 900 N N . VAL A 1 110 ? 75.860 84.189 -13.943 1.00 28.95 110 VAL A N 1
ATOM 901 C CA . VAL A 1 110 ? 75.411 83.190 -14.904 1.00 26.87 110 VAL A CA 1
ATOM 902 C C . VAL A 1 110 ? 74.590 83.782 -16.042 1.00 25.53 110 VAL A C 1
ATOM 903 O O . VAL A 1 110 ? 74.176 84.956 -16.010 1.00 24.10 110 VAL A O 1
ATOM 907 N N . ARG A 1 111 ? 74.426 82.958 -17.070 1.00 23.76 111 ARG A N 1
ATOM 908 C CA . ARG A 1 111 ? 73.595 83.273 -18.212 1.00 22.87 111 ARG A CA 1
ATOM 909 C C . ARG A 1 111 ? 72.649 82.080 -18.178 1.00 21.06 111 ARG A C 1
ATOM 910 O O . ARG A 1 111 ? 73.069 80.970 -17.829 1.00 19.97 111 ARG A O 1
ATOM 918 N N . LEU A 1 112 ? 71.367 82.325 -18.422 1.00 19.62 112 LEU A N 1
ATOM 919 C CA . LEU A 1 112 ? 70.377 81.262 -18.407 1.00 19.39 112 LEU A CA 1
ATOM 920 C C . LEU A 1 112 ? 69.936 80.922 -19.815 1.00 17.90 112 LEU A C 1
ATOM 921 O O . LEU A 1 112 ? 69.301 81.730 -20.483 1.00 17.82 112 LEU A O 1
ATOM 926 N N . LEU A 1 113 ? 70.216 79.701 -20.228 1.00 16.53 113 LEU A N 1
ATOM 927 C CA . LEU A 1 113 ? 69.857 79.247 -21.564 1.00 16.71 113 LEU A CA 1
ATOM 928 C C . LEU A 1 113 ? 68.548 78.457 -21.641 1.00 16.23 113 LEU A C 1
ATOM 929 O O . LEU A 1 113 ? 68.407 77.434 -20.992 1.00 17.03 113 LEU A O 1
ATOM 934 N N . HIS A 1 114 ? 67.601 78.913 -22.454 1.00 16.40 114 HIS A N 1
ATOM 935 C CA . HIS A 1 114 ? 66.351 78.183 -22.628 1.00 15.96 114 HIS A CA 1
ATOM 936 C C . HIS A 1 114 ? 66.770 77.044 -23.510 1.00 16.22 114 HIS A C 1
ATOM 937 O O . HIS A 1 114 ? 67.158 77.269 -24.652 1.00 17.24 114 HIS A O 1
ATOM 944 N N . VAL A 1 115 ? 66.705 75.825 -23.001 1.00 16.56 115 VAL A N 1
ATOM 945 C CA . VAL A 1 115 ? 67.124 74.658 -23.767 1.00 16.80 115 VAL A CA 1
ATOM 946 C C . VAL A 1 115 ? 66.465 74.405 -25.136 1.00 18.20 115 VAL A C 1
ATOM 947 O O . VAL A 1 115 ? 67.157 74.312 -26.152 1.00 19.10 115 VAL A O 1
ATOM 951 N N . GLN A 1 116 ? 65.144 74.316 -25.161 1.00 17.99 116 GLN A N 1
ATOM 952 C CA . GLN A 1 116 ? 64.395 74.064 -26.380 1.00 17.49 116 GLN A CA 1
ATOM 953 C C . GLN A 1 116 ? 64.731 75.045 -27.521 1.00 17.89 116 GLN A C 1
ATOM 954 O O . GLN A 1 116 ? 64.953 74.639 -28.667 1.00 18.51 116 GLN A O 1
ATOM 960 N N . LEU A 1 117 ? 64.773 76.332 -27.197 1.00 17.12 117 LEU A N 1
ATOM 961 C CA . LEU A 1 117 ? 65.073 77.382 -28.165 1.00 16.27 117 LEU A CA 1
ATOM 962 C C . LEU A 1 117 ? 66.570 77.507 -28.429 1.00 17.80 117 LEU A C 1
ATOM 963 O O . LEU A 1 117 ? 66.988 77.878 -29.536 1.00 18.99 117 LEU A O 1
ATOM 968 N N . GLY A 1 118 ? 67.379 77.241 -27.402 1.00 17.91 118 GLY A N 1
ATOM 969 C CA . GLY A 1 118 ? 68.816 77.398 -27.526 1.00 16.21 118 GLY A CA 1
ATOM 970 C C . GLY A 1 118 ? 69.144 78.889 -27.476 1.00 15.12 118 GLY A C 1
ATOM 971 O O . GLY A 1 118 ? 70.167 79.315 -27.994 1.00 15.45 118 GLY A O 1
ATOM 972 N N . HIS A 1 119 ? 68.238 79.687 -26.919 1.00 14.67 119 HIS A N 1
ATOM 973 C CA . HIS A 1 119 ? 68.425 81.134 -26.790 1.00 15.64 119 HIS A CA 1
ATOM 974 C C . HIS A 1 119 ? 68.785 81.523 -25.334 1.00 16.71 119 HIS A C 1
ATOM 975 O O . HIS A 1 119 ? 68.304 80.911 -24.376 1.00 16.74 119 HIS A O 1
ATOM 982 N N . TYR A 1 120 ? 69.590 82.567 -25.176 1.00 17.53 120 TYR A N 1
ATOM 983 C CA . TYR A 1 120 ? 69.957 83.064 -23.857 1.00 18.36 120 TYR A CA 1
ATOM 984 C C . TYR A 1 120 ? 68.807 83.959 -23.472 1.00 18.23 120 TYR A C 1
ATOM 985 O O . TYR A 1 120 ? 68.165 84.514 -24.353 1.00 19.19 120 TYR A O 1
ATOM 994 N N . THR A 1 121 ? 68.549 84.117 -22.178 1.00 16.99 121 THR A N 1
ATOM 995 C CA . THR A 1 121 ? 67.493 85.008 -21.721 1.00 16.32 121 THR A CA 1
ATOM 996 C C . THR A 1 121 ? 68.121 86.362 -21.391 1.00 15.98 121 THR A C 1
ATOM 997 O O . THR A 1 121 ? 69.291 86.425 -21.027 1.00 17.02 121 THR A O 1
ATOM 1001 N N . GLN A 1 122 ? 67.384 87.448 -21.596 1.00 16.32 122 GLN A N 1
ATOM 1002 C CA . GLN A 1 122 ? 67.892 88.798 -21.336 1.00 17.24 122 GLN A CA 1
ATOM 1003 C C . GLN A 1 122 ? 66.881 89.642 -20.588 1.00 18.15 122 GLN A C 1
ATOM 1004 O O . GLN A 1 122 ? 65.685 89.339 -20.571 1.00 18.72 122 GLN A O 1
ATOM 1010 N N . ASN A 1 123 ? 67.366 90.708 -19.969 1.00 18.39 123 ASN A N 1
ATOM 1011 C CA . ASN A 1 123 ? 66.487 91.652 -19.324 1.00 20.64 123 ASN A CA 1
ATOM 1012 C C . ASN A 1 123 ? 66.174 92.460 -20.589 1.00 22.48 123 ASN A C 1
ATOM 1013 O O . ASN A 1 123 ? 66.938 93.329 -21.001 1.00 23.28 123 ASN A O 1
ATOM 1018 N N . TYR A 1 124 ? 65.089 92.094 -21.251 1.00 24.24 124 TYR A N 1
ATOM 1019 C CA . TYR A 1 124 ? 64.724 92.696 -22.516 1.00 25.45 124 TYR A CA 1
ATOM 1020 C C . TYR A 1 124 ? 63.609 93.728 -22.526 1.00 25.97 124 TYR A C 1
ATOM 1021 O O . TYR A 1 124 ? 62.591 93.591 -21.863 1.00 24.93 124 TYR A O 1
ATOM 1030 N N . THR A 1 125 ? 63.804 94.765 -23.325 1.00 27.82 125 THR A N 1
ATOM 1031 C CA . THR A 1 125 ? 62.815 95.824 -23.460 1.00 29.54 125 THR A CA 1
ATOM 1032 C C . THR A 1 125 ? 62.462 95.963 -24.931 1.00 30.51 125 THR A C 1
ATOM 1033 O O . THR A 1 125 ? 63.343 95.995 -25.780 1.00 31.28 125 THR A O 1
ATOM 1037 N N . VAL A 1 126 ? 61.175 95.935 -25.241 1.00 31.87 126 VAL A N 1
ATOM 1038 C CA . VAL A 1 126 ? 60.755 96.086 -26.614 1.00 33.11 126 VAL A CA 1
ATOM 1039 C C . VAL A 1 126 ? 60.223 97.498 -26.767 1.00 33.89 126 VAL A C 1
ATOM 1040 O O . VAL A 1 126 ? 60.889 98.367 -27.332 1.00 34.94 126 VAL A O 1
ATOM 1044 N N . GLY A 1 127 ? 59.045 97.762 -26.239 1.00 34.36 127 GLY A N 1
ATOM 1045 C CA . GLY A 1 127 ? 58.561 99.108 -26.375 1.00 35.02 127 GLY A CA 1
ATOM 1046 C C . GLY A 1 127 ? 57.337 99.349 -25.554 1.00 36.28 127 GLY A C 1
ATOM 1047 O O . GLY A 1 127 ? 56.439 98.486 -25.472 1.00 37.45 127 GLY A O 1
ATOM 1048 N N . GLY A 1 128 ? 57.337 100.502 -24.891 1.00 35.75 128 GLY A N 1
ATOM 1049 C CA . GLY A 1 128 ? 56.202 100.915 -24.087 1.00 34.79 128 GLY A CA 1
ATOM 1050 C C . GLY A 1 128 ? 55.805 100.052 -22.908 1.00 33.99 128 GLY A C 1
ATOM 1051 O O . GLY A 1 128 ? 56.071 100.422 -21.765 1.00 34.60 128 GLY A O 1
ATOM 1052 N N . SER A 1 129 ? 55.152 98.921 -23.169 1.00 32.55 129 SER A N 1
ATOM 1053 C CA . SER A 1 129 ? 54.708 98.059 -22.090 1.00 31.05 129 SER A CA 1
ATOM 1054 C C . SER A 1 129 ? 55.661 96.922 -21.779 1.00 29.29 129 SER A C 1
ATOM 1055 O O . SER A 1 129 ? 55.798 96.527 -20.619 1.00 29.53 129 SER A O 1
ATOM 1058 N N . PHE A 1 130 ? 56.355 96.427 -22.797 1.00 26.69 130 PHE A N 1
ATOM 1059 C CA . PHE A 1 130 ? 57.297 95.337 -22.599 1.00 24.92 130 PHE A CA 1
ATOM 1060 C C . PHE A 1 130 ? 58.639 95.898 -22.207 1.00 24.28 130 PHE A C 1
ATOM 1061 O O . PHE A 1 130 ? 59.574 95.874 -22.999 1.00 24.49 130 PHE A O 1
ATOM 1069 N N . VAL A 1 131 ? 58.724 96.422 -20.990 1.00 23.91 131 VAL A N 1
ATOM 1070 C CA . VAL A 1 131 ? 59.964 97.006 -20.484 1.00 23.09 131 VAL A CA 1
ATOM 1071 C C . VAL A 1 131 ? 60.616 96.138 -19.435 1.00 22.27 131 VAL A C 1
ATOM 1072 O O . VAL A 1 131 ? 60.017 95.827 -18.420 1.00 22.32 131 VAL A O 1
ATOM 1076 N N . SER A 1 132 ? 61.845 95.732 -19.707 1.00 21.58 132 SER A N 1
ATOM 1077 C CA . SER A 1 132 ? 62.619 94.911 -18.807 1.00 20.18 132 SER A CA 1
ATOM 1078 C C . SER A 1 132 ? 62.046 93.543 -18.430 1.00 20.02 132 SER A C 1
ATOM 1079 O O . SER A 1 132 ? 62.130 93.143 -17.255 1.00 21.30 132 SER A O 1
ATOM 1082 N N . TYR A 1 133 ? 61.516 92.801 -19.411 1.00 17.62 133 TYR A N 1
ATOM 1083 C CA . TYR A 1 133 ? 60.973 91.455 -19.173 1.00 14.76 133 TYR A CA 1
ATOM 1084 C C . TYR A 1 133 ? 61.922 90.351 -19.622 1.00 14.27 133 TYR A C 1
ATOM 1085 O O . TYR A 1 133 ? 62.735 90.549 -20.513 1.00 15.31 133 TYR A O 1
ATOM 1094 N N . LEU A 1 134 ? 61.868 89.210 -18.951 1.00 13.13 134 LEU A N 1
ATOM 1095 C CA . LEU A 1 134 ? 62.720 88.077 -19.269 1.00 13.09 134 LEU A CA 1
ATOM 1096 C C . LEU A 1 134 ? 62.284 87.571 -20.640 1.00 14.35 134 LEU A C 1
ATOM 1097 O O . LEU A 1 134 ? 61.143 87.136 -20.797 1.00 13.70 134 LEU A O 1
ATOM 1102 N N . PHE A 1 135 ? 63.230 87.523 -21.584 1.00 15.26 135 PHE A N 1
ATOM 1103 C CA . PHE A 1 135 ? 62.955 87.145 -22.973 1.00 15.75 135 PHE A CA 1
ATOM 1104 C C . PHE A 1 135 ? 64.075 86.304 -23.558 1.00 14.55 135 PHE A C 1
ATOM 1105 O O . PHE A 1 135 ? 65.210 86.752 -23.539 1.00 14.02 135 PHE A O 1
ATOM 1113 N N . ALA A 1 136 ? 63.780 85.114 -24.093 1.00 14.44 136 ALA A N 1
ATOM 1114 C CA . ALA A 1 136 ? 64.824 84.259 -24.708 1.00 14.87 136 ALA A CA 1
ATOM 1115 C C . ALA A 1 136 ? 65.135 84.746 -26.146 1.00 15.44 136 ALA A C 1
ATOM 1116 O O . ALA A 1 136 ? 64.734 84.116 -27.124 1.00 14.94 136 ALA A O 1
ATOM 1118 N N . GLU A 1 137 ? 65.935 85.811 -26.236 1.00 16.07 137 GLU A N 1
ATOM 1119 C CA . GLU A 1 137 ? 66.276 86.484 -27.489 1.00 17.19 137 GLU A CA 1
ATOM 1120 C C . GLU A 1 137 ? 66.859 85.673 -28.621 1.00 17.21 137 GLU A C 1
ATOM 1121 O O . GLU A 1 137 ? 66.202 85.490 -29.629 1.00 18.13 137 GLU A O 1
ATOM 1127 N N . SER A 1 138 ? 68.079 85.179 -28.467 1.00 17.48 138 SER A N 1
ATOM 1128 C CA . SER A 1 138 ? 68.705 84.420 -29.542 1.00 17.56 138 SER A CA 1
ATOM 1129 C C . SER A 1 138 ? 69.845 83.569 -29.026 1.00 17.82 138 SER A C 1
ATOM 1130 O O . SER A 1 138 ? 70.052 83.486 -27.815 1.00 18.57 138 SER A O 1
ATOM 1133 N N . SER A 1 139 ? 70.581 82.949 -29.948 1.00 17.64 139 SER A N 1
ATOM 1134 C CA . SER A 1 139 ? 71.722 82.110 -29.616 1.00 16.89 139 SER A CA 1
ATOM 1135 C C . SER A 1 139 ? 72.989 82.956 -29.497 1.00 16.42 139 SER A C 1
ATOM 1136 O O . SER A 1 139 ? 74.057 82.416 -29.229 1.00 15.98 139 SER A O 1
ATOM 1139 N N . GLN A 1 140 ? 72.885 84.259 -29.759 1.00 16.80 140 GLN A N 1
ATOM 1140 C CA . GLN A 1 140 ? 74.037 85.147 -29.652 1.00 18.11 140 GLN A CA 1
ATOM 1141 C C . GLN A 1 140 ? 74.090 85.793 -28.265 1.00 19.39 140 GLN A C 1
ATOM 1142 O O . GLN A 1 140 ? 73.075 86.271 -27.744 1.00 17.87 140 GLN A O 1
ATOM 1148 N N . ILE A 1 141 ? 75.293 85.852 -27.707 1.00 20.78 141 ILE A N 1
ATOM 1149 C CA . ILE A 1 141 ? 75.517 86.457 -26.415 1.00 23.29 141 ILE A CA 1
ATOM 1150 C C . ILE A 1 141 ? 75.279 87.944 -26.640 1.00 24.04 141 ILE A C 1
ATOM 1151 O O . ILE A 1 141 ? 75.626 88.463 -27.681 1.00 25.37 141 ILE A O 1
ATOM 1156 N N . ASP A 1 142 ? 74.615 88.619 -25.720 1.00 25.83 142 ASP A N 1
ATOM 1157 C CA . ASP A 1 142 ? 74.340 90.036 -25.906 1.00 28.23 142 ASP A CA 1
ATOM 1158 C C . ASP A 1 142 ? 75.567 90.928 -25.789 1.00 31.16 142 ASP A C 1
ATOM 1159 O O . ASP A 1 142 ? 76.453 90.692 -24.957 1.00 31.69 142 ASP A O 1
ATOM 1164 N N . THR A 1 143 ? 75.588 91.991 -26.587 1.00 33.12 143 THR A N 1
ATOM 1165 C CA . THR A 1 143 ? 76.693 92.937 -26.552 1.00 35.20 143 THR A CA 1
ATOM 1166 C C . THR A 1 143 ? 76.584 93.877 -25.324 1.00 34.56 143 THR A C 1
ATOM 1167 O O . THR A 1 143 ? 77.612 94.291 -24.757 1.00 34.71 143 THR A O 1
ATOM 1171 N N . GLY A 1 144 ? 75.351 94.192 -24.906 1.00 33.58 144 GLY A N 1
ATOM 1172 C CA . GLY A 1 144 ? 75.143 95.060 -23.746 1.00 31.28 144 GLY A CA 1
ATOM 1173 C C . GLY A 1 144 ? 75.112 94.376 -22.376 1.00 29.79 144 GLY A C 1
ATOM 1174 O O . GLY A 1 144 ? 74.803 95.015 -21.364 1.00 29.50 144 GLY A O 1
ATOM 1175 N N . SER A 1 145 ? 75.427 93.079 -22.349 1.00 28.20 145 SER A N 1
ATOM 1176 C CA . SER A 1 145 ? 75.422 92.266 -21.126 1.00 27.64 145 SER A CA 1
ATOM 1177 C C . SER A 1 145 ? 74.062 92.086 -20.436 1.00 26.10 145 SER A C 1
ATOM 1178 O O . SER A 1 145 ? 73.994 91.629 -19.298 1.00 26.17 145 SER A O 1
ATOM 1181 N N . LYS A 1 146 ? 72.985 92.309 -21.185 1.00 23.42 146 LYS A N 1
ATOM 1182 C CA . LYS A 1 146 ? 71.645 92.147 -20.658 1.00 21.35 146 LYS A CA 1
ATOM 1183 C C . LYS A 1 146 ? 71.272 90.693 -20.404 1.00 20.54 146 LYS A C 1
ATOM 1184 O O . LYS A 1 146 ? 70.184 90.421 -19.902 1.00 20.21 146 LYS A O 1
ATOM 1190 N N . ASP A 1 147 ? 72.168 89.765 -20.736 1.00 19.16 147 ASP A N 1
ATOM 1191 C CA . ASP A 1 147 ? 71.929 88.339 -20.510 1.00 19.40 147 ASP A CA 1
ATOM 1192 C C . ASP A 1 147 ? 72.724 87.752 -19.314 1.00 19.47 147 ASP A C 1
ATOM 1193 O O . ASP A 1 147 ? 72.676 86.544 -19.045 1.00 18.99 147 ASP A O 1
ATOM 1198 N N . VAL A 1 148 ? 73.486 88.600 -18.630 1.00 19.67 148 VAL A N 1
ATOM 1199 C CA . VAL A 1 148 ? 74.290 88.166 -17.492 1.00 19.97 148 VAL A CA 1
ATOM 1200 C C . VAL A 1 148 ? 73.530 88.478 -16.211 1.00 20.00 148 VAL A C 1
ATOM 1201 O O . VAL A 1 148 ? 73.023 89.587 -16.048 1.00 20.01 148 VAL A O 1
ATOM 1205 N N . PHE A 1 149 ? 73.389 87.496 -15.334 1.00 20.55 149 PHE A N 1
ATOM 1206 C CA . PHE A 1 149 ? 72.662 87.734 -14.090 1.00 22.32 149 PHE A CA 1
ATOM 1207 C C . PHE A 1 149 ? 73.527 87.435 -12.874 1.00 23.89 149 PHE A C 1
ATOM 1208 O O . PHE A 1 149 ? 74.508 86.699 -12.963 1.00 24.31 149 PHE A O 1
ATOM 1216 N N . HIS A 1 150 ? 73.193 88.060 -11.750 1.00 26.47 150 HIS A N 1
ATOM 1217 C CA . HIS A 1 150 ? 73.896 87.799 -10.494 1.00 27.66 150 HIS A CA 1
ATOM 1218 C C . HIS A 1 150 ? 72.966 86.934 -9.655 1.00 26.46 150 HIS A C 1
ATOM 1219 O O . HIS A 1 150 ? 71.824 87.311 -9.396 1.00 25.43 150 HIS A O 1
ATOM 1226 N N . VAL A 1 151 ? 73.448 85.745 -9.320 1.00 26.11 151 VAL A N 1
ATOM 1227 C CA . VAL A 1 151 ? 72.717 84.767 -8.529 1.00 26.07 151 VAL A CA 1
ATOM 1228 C C . VAL A 1 151 ? 72.893 85.047 -7.047 1.00 26.32 151 VAL A C 1
ATOM 1229 O O . VAL A 1 151 ? 74.005 85.283 -6.581 1.00 26.99 151 VAL A O 1
ATOM 1233 N N . ILE A 1 152 ? 71.789 84.984 -6.315 1.00 25.43 152 ILE A N 1
ATOM 1234 C CA . ILE A 1 152 ? 71.778 85.226 -4.884 1.00 23.85 152 ILE A CA 1
ATOM 1235 C C . ILE A 1 152 ? 71.004 84.121 -4.181 1.00 22.55 152 ILE A C 1
ATOM 1236 O O . ILE A 1 152 ? 69.882 83.775 -4.587 1.00 22.56 152 ILE A O 1
ATOM 1241 N N . ASP A 1 153 ? 71.620 83.541 -3.157 1.00 20.85 153 ASP A N 1
ATOM 1242 C CA . ASP A 1 153 ? 70.978 82.483 -2.372 1.00 19.79 153 ASP A CA 1
ATOM 1243 C C . ASP A 1 153 ? 70.075 83.174 -1.367 1.00 18.28 153 ASP A C 1
ATOM 1244 O O . ASP A 1 153 ? 70.528 83.978 -0.563 1.00 18.38 153 ASP A O 1
ATOM 1249 N N . TRP A 1 154 ? 68.792 82.884 -1.462 1.00 17.16 154 TRP A N 1
ATOM 1250 C CA . TRP A 1 154 ? 67.772 83.464 -0.607 1.00 16.37 154 TRP A CA 1
ATOM 1251 C C . TRP A 1 154 ? 68.036 83.119 0.845 1.00 18.14 154 TRP A C 1
ATOM 1252 O O . TRP A 1 154 ? 67.869 83.944 1.723 1.00 18.33 154 TRP A O 1
ATOM 1263 N N . LYS A 1 155 ? 68.460 81.890 1.076 1.00 20.55 155 LYS A N 1
ATOM 1264 C CA . LYS A 1 155 ? 68.769 81.389 2.404 1.00 23.39 155 LYS A CA 1
ATOM 1265 C C . LYS A 1 155 ? 69.797 82.258 3.125 1.00 24.50 155 LYS A C 1
ATOM 1266 O O . LYS A 1 155 ? 69.600 82.645 4.280 1.00 24.02 155 LYS A O 1
ATOM 1272 N N . SER A 1 156 ? 70.857 82.623 2.410 1.00 25.42 156 SER A N 1
ATOM 1273 C CA . SER A 1 156 ? 71.942 83.417 2.974 1.00 26.45 156 SER A CA 1
ATOM 1274 C C . SER A 1 156 ? 71.591 84.799 3.499 1.00 26.90 156 SER A C 1
ATOM 1275 O O . SER A 1 156 ? 72.354 85.362 4.268 1.00 27.43 156 SER A O 1
ATOM 1278 N N . ILE A 1 157 ? 70.458 85.359 3.087 1.00 27.89 157 ILE A N 1
ATOM 1279 C CA . ILE A 1 157 ? 70.046 86.689 3.560 1.00 28.24 157 ILE A CA 1
ATOM 1280 C C . ILE A 1 157 ? 69.771 86.637 5.089 1.00 29.86 157 ILE A C 1
ATOM 1281 O O . ILE A 1 157 ? 70.013 87.610 5.803 1.00 29.68 157 ILE A O 1
ATOM 1286 N N . PHE A 1 158 ? 69.327 85.473 5.575 1.00 31.74 158 PHE A N 1
ATOM 1287 C CA . PHE A 1 158 ? 68.999 85.255 6.989 1.00 33.34 158 PHE A CA 1
ATOM 1288 C C . PHE A 1 158 ? 70.104 84.528 7.760 1.00 34.55 158 PHE A C 1
ATOM 1289 O O . PHE A 1 158 ? 69.852 83.874 8.777 1.00 35.79 158 PHE A O 1
ATOM 1297 N N . GLN A 1 159 ? 71.323 84.614 7.251 1.00 35.73 159 GLN A N 1
ATOM 1298 C CA . GLN A 1 159 ? 72.466 83.976 7.877 1.00 36.53 159 GLN A CA 1
ATOM 1299 C C . GLN A 1 159 ? 73.460 85.060 8.217 1.00 37.05 159 GLN A C 1
ATOM 1300 O O . GLN A 1 159 ? 73.536 86.095 7.557 1.00 36.75 159 GLN A O 1
ATOM 1306 N N . PHE A 1 160 ? 74.225 84.832 9.266 1.00 38.12 160 PHE A N 1
ATOM 1307 C CA . PHE A 1 160 ? 75.176 85.833 9.679 1.00 39.23 160 PHE A CA 1
ATOM 1308 C C . PHE A 1 160 ? 76.563 85.257 9.662 1.00 40.56 160 PHE A C 1
ATOM 1309 O O . PHE A 1 160 ? 76.744 84.035 9.649 1.00 40.80 160 PHE A O 1
ATOM 1317 N N . PRO A 1 161 ? 77.563 86.125 9.531 1.00 41.70 161 PRO A N 1
ATOM 1318 C CA . PRO A 1 161 ? 78.931 85.601 9.519 1.00 42.84 161 PRO A CA 1
ATOM 1319 C C . PRO A 1 161 ? 79.428 85.193 10.918 1.00 43.69 161 PRO A C 1
ATOM 1320 O O . PRO A 1 161 ? 79.521 86.043 11.811 1.00 44.23 161 PRO A O 1
ATOM 1324 N N . LYS A 1 162 ? 79.637 83.899 11.162 1.00 44.63 162 LYS A N 1
ATOM 1325 C CA . LYS A 1 162 ? 80.182 83.541 12.464 1.00 45.79 162 LYS A CA 1
ATOM 1326 C C . LYS A 1 162 ? 81.676 83.644 12.255 1.00 45.48 162 LYS A C 1
ATOM 1327 O O . LYS A 1 162 ? 82.226 83.095 11.291 1.00 46.41 162 LYS A O 1
ATOM 1333 N N . GLY A 1 163 ? 82.293 84.395 13.158 1.00 44.09 163 GLY A N 1
ATOM 1334 C CA . GLY A 1 163 ? 83.711 84.702 13.150 1.00 40.72 163 GLY A CA 1
ATOM 1335 C C . GLY A 1 163 ? 83.607 86.075 13.765 1.00 37.87 163 GLY A C 1
ATOM 1336 O O . GLY A 1 163 ? 82.497 86.588 13.900 1.00 37.46 163 GLY A O 1
ATOM 1337 N N . TYR A 1 164 ? 84.707 86.703 14.126 1.00 35.65 164 TYR A N 1
ATOM 1338 C CA . TYR A 1 164 ? 84.568 88.006 14.748 1.00 34.23 164 TYR A CA 1
ATOM 1339 C C . TYR A 1 164 ? 83.911 89.001 13.818 1.00 32.18 164 TYR A C 1
ATOM 1340 O O . TYR A 1 164 ? 84.235 89.069 12.637 1.00 32.59 164 TYR A O 1
ATOM 1349 N N . VAL A 1 165 ? 82.914 89.693 14.351 1.00 28.74 165 VAL A N 1
ATOM 1350 C CA . VAL A 1 165 ? 82.187 90.723 13.633 1.00 25.22 165 VAL A CA 1
ATOM 1351 C C . VAL A 1 165 ? 82.049 91.838 14.649 1.00 22.88 165 VAL A C 1
ATOM 1352 O O . VAL A 1 165 ? 82.367 91.666 15.823 1.00 23.05 165 VAL A O 1
ATOM 1356 N N . THR A 1 166 ? 81.707 93.015 14.181 1.00 20.19 166 THR A N 1
ATOM 1357 C CA . THR A 1 166 ? 81.433 94.106 15.084 1.00 18.59 166 THR A CA 1
ATOM 1358 C C . THR A 1 166 ? 80.186 94.699 14.464 1.00 17.56 166 THR A C 1
ATOM 1359 O O . THR A 1 166 ? 79.728 94.210 13.422 1.00 16.77 166 THR A O 1
ATOM 1363 N N . PHE A 1 167 ? 79.627 95.720 15.102 1.00 16.50 167 PHE A N 1
ATOM 1364 C CA . PHE A 1 167 ? 78.415 96.356 14.622 1.00 16.66 167 PHE A CA 1
ATOM 1365 C C . PHE A 1 167 ? 78.691 97.839 14.495 1.00 17.94 167 PHE A C 1
ATOM 1366 O O . PHE A 1 167 ? 79.340 98.426 15.361 1.00 18.30 167 PHE A O 1
ATOM 1374 N N . LYS A 1 168 ? 78.247 98.439 13.398 1.00 19.12 168 LYS A N 1
ATOM 1375 C CA . LYS A 1 168 ? 78.441 99.858 13.187 1.00 19.90 168 LYS A CA 1
ATOM 1376 C C . LYS A 1 168 ? 77.085 100.536 13.305 1.00 20.64 168 LYS A C 1
ATOM 1377 O O . LYS A 1 168 ? 76.123 100.162 12.627 1.00 21.13 168 LYS A O 1
ATOM 1383 N N . GLY A 1 169 ? 76.988 101.478 14.234 1.00 21.27 169 GLY A N 1
ATOM 1384 C CA . GLY A 1 169 ? 75.734 102.171 14.463 1.00 21.94 169 GLY A CA 1
ATOM 1385 C C . GLY A 1 169 ? 75.564 103.360 13.558 1.00 22.48 169 GLY A C 1
ATOM 1386 O O . GLY A 1 169 ? 76.512 103.785 12.915 1.00 22.86 169 GLY A O 1
ATOM 1387 N N . ASN A 1 170 ? 74.401 103.990 13.611 1.00 23.28 170 ASN A N 1
ATOM 1388 C CA . ASN A 1 170 ? 74.129 105.117 12.737 1.00 24.20 170 ASN A CA 1
ATOM 1389 C C . ASN A 1 170 ? 74.859 106.423 13.060 1.00 24.81 170 ASN A C 1
ATOM 1390 O O . ASN A 1 170 ? 74.541 107.462 12.473 1.00 26.16 170 ASN A O 1
ATOM 1395 N N . ASN A 1 171 ? 75.802 106.403 13.996 1.00 23.92 171 ASN A N 1
ATOM 1396 C CA . ASN A 1 171 ? 76.547 107.619 14.313 1.00 23.23 171 ASN A CA 1
ATOM 1397 C C . ASN A 1 171 ? 77.942 107.430 13.740 1.00 24.27 171 ASN A C 1
ATOM 1398 O O . ASN A 1 171 ? 78.813 108.288 13.884 1.00 24.75 171 ASN A O 1
ATOM 1403 N N . GLY A 1 172 ? 78.148 106.278 13.110 1.00 24.96 172 GLY A N 1
ATOM 1404 C CA . GLY A 1 172 ? 79.425 105.967 12.507 1.00 25.89 172 GLY A CA 1
ATOM 1405 C C . GLY A 1 172 ? 80.424 105.228 13.376 1.00 26.76 172 GLY A C 1
ATOM 1406 O O . GLY A 1 172 ? 81.492 104.866 12.890 1.00 28.02 172 GLY A O 1
ATOM 1407 N N . LYS A 1 173 ? 80.084 104.957 14.632 1.00 26.86 173 LYS A N 1
ATOM 1408 C CA . LYS A 1 173 ? 81.012 104.276 15.541 1.00 26.34 173 LYS A CA 1
ATOM 1409 C C . LYS A 1 173 ? 80.784 102.778 15.602 1.00 25.56 173 LYS A C 1
ATOM 1410 O O . LYS A 1 173 ? 79.768 102.280 15.143 1.00 25.89 173 LYS A O 1
ATOM 1416 N N . TYR A 1 174 ? 81.742 102.067 16.182 1.00 25.40 174 TYR A N 1
ATOM 1417 C CA . TYR A 1 174 ? 81.660 100.625 16.319 1.00 24.39 174 TYR A CA 1
ATOM 1418 C C . TYR A 1 174 ? 81.320 100.347 17.746 1.00 22.35 174 TYR A C 1
ATOM 1419 O O . TYR A 1 174 ? 81.703 101.099 18.626 1.00 21.48 174 TYR A O 1
ATOM 1428 N N . LEU A 1 175 ? 80.621 99.243 17.952 1.00 21.74 175 LEU A N 1
ATOM 1429 C CA . LEU A 1 175 ? 80.118 98.806 19.258 1.00 21.23 175 LEU A CA 1
ATOM 1430 C C . LEU A 1 175 ? 81.139 98.042 20.109 1.00 21.03 175 LEU A C 1
ATOM 1431 O O . LEU A 1 175 ? 81.464 96.882 19.799 1.00 20.48 175 LEU A O 1
ATOM 1436 N N . GLY A 1 176 ? 81.581 98.647 21.211 1.00 20.14 176 GLY A N 1
ATOM 1437 C CA . GLY A 1 176 ? 82.566 97.992 22.052 1.00 21.56 176 GLY A CA 1
ATOM 1438 C C . GLY A 1 176 ? 82.208 97.979 23.522 1.00 22.97 176 GLY A C 1
ATOM 1439 O O . GLY A 1 176 ? 81.437 98.824 23.981 1.00 23.61 176 GLY A O 1
ATOM 1440 N N . VAL A 1 177 ? 82.756 97.022 24.270 1.00 23.88 177 VAL A N 1
ATOM 1441 C CA . VAL A 1 177 ? 82.480 96.927 25.706 1.00 24.62 177 VAL A CA 1
ATOM 1442 C C . VAL A 1 177 ? 83.071 98.142 26.400 1.00 25.13 177 VAL A C 1
ATOM 1443 O O . VAL A 1 177 ? 84.121 98.657 25.995 1.00 24.87 177 VAL A O 1
ATOM 1447 N N . ILE A 1 178 ? 82.393 98.586 27.444 1.00 25.37 178 ILE A N 1
ATOM 1448 C CA . ILE A 1 178 ? 82.848 99.714 28.213 1.00 26.61 178 ILE A CA 1
ATOM 1449 C C . ILE A 1 178 ? 82.218 99.605 29.577 1.00 27.43 178 ILE A C 1
ATOM 1450 O O . ILE A 1 178 ? 81.020 99.368 29.689 1.00 27.40 178 ILE A O 1
ATOM 1455 N N . THR A 1 179 ? 83.031 99.727 30.616 1.00 28.63 179 THR A N 1
ATOM 1456 C CA . THR A 1 179 ? 82.506 99.661 31.969 1.00 30.18 179 THR A CA 1
ATOM 1457 C C . THR A 1 179 ? 82.090 101.064 32.369 1.00 30.97 179 THR A C 1
ATOM 1458 O O . THR A 1 179 ? 82.880 102.003 32.266 1.00 31.34 179 THR A O 1
ATOM 1462 N N . ILE A 1 180 ? 80.840 101.206 32.786 1.00 31.57 180 ILE A N 1
ATOM 1463 C CA . ILE A 1 180 ? 80.314 102.494 33.192 1.00 33.02 180 ILE A CA 1
ATOM 1464 C C . ILE A 1 180 ? 79.508 102.306 34.460 1.00 34.42 180 ILE A C 1
ATOM 1465 O O . ILE A 1 180 ? 78.555 101.524 34.485 1.00 34.34 180 ILE A O 1
ATOM 1470 N N . ASN A 1 181 ? 79.898 103.024 35.512 1.00 36.52 181 ASN A N 1
ATOM 1471 C CA . ASN A 1 181 ? 79.219 102.948 36.810 1.00 38.04 181 ASN A CA 1
ATOM 1472 C C . ASN A 1 181 ? 79.181 101.477 37.267 1.00 37.96 181 ASN A C 1
ATOM 1473 O O . ASN A 1 181 ? 78.141 100.965 37.713 1.00 38.11 181 ASN A O 1
ATOM 1478 N N . GLN A 1 182 ? 80.332 100.810 37.125 1.00 37.28 182 GLN A N 1
ATOM 1479 C CA . GLN A 1 182 ? 80.508 99.394 37.474 1.00 37.13 182 GLN A CA 1
ATOM 1480 C C . GLN A 1 182 ? 79.654 98.411 36.626 1.00 35.81 182 GLN A C 1
ATOM 1481 O O . GLN A 1 182 ? 79.592 97.210 36.922 1.00 36.35 182 GLN A O 1
ATOM 1487 N N . LEU A 1 183 ? 79.040 98.915 35.555 1.00 32.96 183 LEU A N 1
ATOM 1488 C CA . LEU A 1 183 ? 78.228 98.095 34.666 1.00 29.81 183 LEU A CA 1
ATOM 1489 C C . LEU A 1 183 ? 78.977 97.822 33.375 1.00 28.60 183 LEU A C 1
ATOM 1490 O O . LEU A 1 183 ? 79.568 98.731 32.790 1.00 28.88 183 LEU A O 1
ATOM 1495 N N . PRO A 1 184 ? 79.020 96.559 32.940 1.00 26.98 184 PRO A N 1
ATOM 1496 C CA . PRO A 1 184 ? 79.721 96.241 31.686 1.00 26.09 184 PRO A CA 1
ATOM 1497 C C . PRO A 1 184 ? 78.822 96.535 30.453 1.00 25.24 184 PRO A C 1
ATOM 1498 O O . PRO A 1 184 ? 78.134 95.654 29.947 1.00 25.48 184 PRO A O 1
ATOM 1502 N N . CYS A 1 185 ? 78.835 97.787 30.005 1.00 24.36 185 CYS A N 1
ATOM 1503 C CA . CYS A 1 185 ? 78.029 98.269 28.882 1.00 23.62 185 CYS A CA 1
ATOM 1504 C C . CYS A 1 185 ? 78.623 98.115 27.483 1.00 21.95 185 CYS A C 1
ATOM 1505 O O . CYS A 1 185 ? 79.813 97.854 27.329 1.00 21.31 185 CYS A O 1
ATOM 1508 N N . LEU A 1 186 ? 77.769 98.299 26.474 1.00 19.87 186 LEU A N 1
ATOM 1509 C CA . LEU A 1 186 ? 78.148 98.214 25.067 1.00 17.42 186 LEU A CA 1
ATOM 1510 C C . LEU A 1 186 ? 77.926 99.599 24.528 1.00 17.58 186 LEU A C 1
ATOM 1511 O O . LEU A 1 186 ? 76.835 100.134 24.626 1.00 17.71 186 LEU A O 1
ATOM 1516 N N . GLN A 1 187 ? 78.958 100.180 23.940 1.00 18.95 187 GLN A N 1
ATOM 1517 C CA . GLN A 1 187 ? 78.868 101.544 23.442 1.00 19.90 187 GLN A CA 1
ATOM 1518 C C . GLN A 1 187 ? 79.315 101.712 21.990 1.00 19.89 187 GLN A C 1
ATOM 1519 O O . GLN A 1 187 ? 80.269 101.066 21.532 1.00 18.20 187 GLN A O 1
ATOM 1525 N N . PHE A 1 188 ? 78.584 102.550 21.260 1.00 20.63 188 PHE A N 1
ATOM 1526 C CA . PHE A 1 188 ? 78.932 102.855 19.871 1.00 21.17 188 PHE A CA 1
ATOM 1527 C C . PHE A 1 188 ? 79.855 104.061 19.992 1.00 21.58 188 PHE A C 1
ATOM 1528 O O . PHE A 1 188 ? 79.436 105.201 19.759 1.00 20.74 188 PHE A O 1
ATOM 1536 N N . GLY A 1 189 ? 81.086 103.809 20.431 1.00 22.90 189 GLY A N 1
ATOM 1537 C CA . GLY A 1 189 ? 82.047 104.882 20.591 1.00 24.14 189 GLY A CA 1
ATOM 1538 C C . GLY A 1 189 ? 83.452 104.587 20.097 1.00 25.13 189 GLY A C 1
ATOM 1539 O O . GLY A 1 189 ? 84.355 105.385 20.321 1.00 25.38 189 GLY A O 1
ATOM 1540 N N . TYR A 1 190 ? 83.646 103.469 19.406 1.00 26.67 190 TYR A N 1
ATOM 1541 C CA . TYR A 1 190 ? 84.972 103.100 18.906 1.00 28.27 190 TYR A CA 1
ATOM 1542 C C . TYR A 1 190 ? 85.170 103.503 17.449 1.00 29.54 190 TYR A C 1
ATOM 1543 O O . TYR A 1 190 ? 84.229 103.429 16.668 1.00 29.40 190 TYR A O 1
ATOM 1552 N N . ASP A 1 191 ? 86.373 103.962 17.101 1.00 31.46 191 ASP A N 1
ATOM 1553 C CA . ASP A 1 191 ? 86.666 104.390 15.730 1.00 34.11 191 ASP A CA 1
ATOM 1554 C C . ASP A 1 191 ? 87.463 103.346 14.979 1.00 35.35 191 ASP A C 1
ATOM 1555 O O . ASP A 1 191 ? 87.504 103.353 13.751 1.00 35.88 191 ASP A O 1
ATOM 1560 N N . ASN A 1 192 ? 88.077 102.439 15.724 1.00 37.20 192 ASN A N 1
ATOM 1561 C CA . ASN A 1 192 ? 88.940 101.414 15.159 1.00 38.78 192 ASN A CA 1
ATOM 1562 C C . ASN A 1 192 ? 88.417 99.985 15.221 1.00 38.70 192 ASN A C 1
ATOM 1563 O O . ASN A 1 192 ? 88.073 99.479 16.279 1.00 38.95 192 ASN A O 1
ATOM 1568 N N . LEU A 1 193 ? 88.441 99.317 14.080 1.00 38.61 193 LEU A N 1
ATOM 1569 C CA . LEU A 1 193 ? 88.001 97.936 13.971 1.00 39.03 193 LEU A CA 1
ATOM 1570 C C . LEU A 1 193 ? 88.993 96.989 14.620 1.00 39.02 193 LEU A C 1
ATOM 1571 O O . LEU A 1 193 ? 88.762 95.790 14.682 1.00 39.48 193 LEU A O 1
ATOM 1576 N N . ASN A 1 194 ? 90.137 97.506 15.031 1.00 39.10 194 ASN A N 1
ATOM 1577 C CA . ASN A 1 194 ? 91.143 96.648 15.637 1.00 39.58 194 ASN A CA 1
ATOM 1578 C C . ASN A 1 194 ? 91.182 96.682 17.166 1.00 38.42 194 ASN A C 1
ATOM 1579 O O . ASN A 1 194 ? 91.888 95.886 17.791 1.00 38.53 194 ASN A O 1
ATOM 1584 N N . ASP A 1 195 ? 90.457 97.617 17.771 1.00 36.55 195 ASP A N 1
ATOM 1585 C CA . ASP A 1 195 ? 90.396 97.673 19.217 1.00 34.21 195 ASP A CA 1
ATOM 1586 C C . ASP A 1 195 ? 89.710 96.340 19.505 1.00 32.48 195 ASP A C 1
ATOM 1587 O O . ASP A 1 195 ? 88.630 96.071 18.998 1.00 32.27 195 ASP A O 1
ATOM 1592 N N . PRO A 1 196 ? 90.367 95.456 20.252 1.00 30.90 196 PRO A N 1
ATOM 1593 C CA . PRO A 1 196 ? 89.744 94.166 20.537 1.00 29.81 196 PRO A CA 1
ATOM 1594 C C . PRO A 1 196 ? 88.454 94.203 21.376 1.00 28.43 196 PRO A C 1
ATOM 1595 O O . PRO A 1 196 ? 87.711 93.219 21.410 1.00 27.86 196 PRO A O 1
ATOM 1599 N N . LYS A 1 197 ? 88.166 95.336 22.014 1.00 26.46 197 LYS A N 1
ATOM 1600 C CA . LYS A 1 197 ? 86.943 95.475 22.807 1.00 25.32 197 LYS A CA 1
ATOM 1601 C C . LYS A 1 197 ? 85.713 95.563 21.879 1.00 23.94 197 LYS A C 1
ATOM 1602 O O . LYS A 1 197 ? 84.560 95.494 22.317 1.00 22.77 197 LYS A O 1
ATOM 1608 N N . VAL A 1 198 ? 85.986 95.690 20.589 1.00 22.09 198 VAL A N 1
ATOM 1609 C CA . VAL A 1 198 ? 84.972 95.830 19.561 1.00 20.52 198 VAL A CA 1
ATOM 1610 C C . VAL A 1 198 ? 84.518 94.492 18.953 1.00 19.04 198 VAL A C 1
ATOM 1611 O O . VAL A 1 198 ? 83.506 94.439 18.250 1.00 19.15 198 VAL A O 1
ATOM 1615 N N . ALA A 1 199 ? 85.174 93.398 19.325 1.00 17.73 199 ALA A N 1
ATOM 1616 C CA . ALA A 1 199 ? 84.849 92.085 18.761 1.00 17.09 199 ALA A CA 1
ATOM 1617 C C . ALA A 1 199 ? 83.744 91.296 19.432 1.00 16.94 199 ALA A C 1
ATOM 1618 O O . ALA A 1 199 ? 83.728 91.144 20.652 1.00 16.84 199 ALA A O 1
ATOM 1620 N N . HIS A 1 200 ? 82.880 90.702 18.605 1.00 16.34 200 HIS A N 1
ATOM 1621 C CA . HIS A 1 200 ? 81.753 89.900 19.074 1.00 15.31 200 HIS A CA 1
ATOM 1622 C C . HIS A 1 200 ? 81.596 88.672 18.170 1.00 16.62 200 HIS A C 1
ATOM 1623 O O . HIS A 1 200 ? 82.192 88.610 17.090 1.00 17.61 200 HIS A O 1
ATOM 1630 N N . GLN A 1 201 ? 80.852 87.674 18.646 1.00 17.83 201 GLN A N 1
ATOM 1631 C CA . GLN A 1 201 ? 80.586 86.442 17.898 1.00 18.73 201 GLN A CA 1
ATOM 1632 C C . GLN A 1 201 ? 79.078 86.165 18.023 1.00 18.90 201 GLN A C 1
ATOM 1633 O O . GLN A 1 201 ? 78.528 86.245 19.127 1.00 18.93 201 GLN A O 1
ATOM 1639 N N . MET A 1 202 ? 78.419 85.879 16.899 1.00 17.28 202 MET A N 1
ATOM 1640 C CA . MET A 1 202 ? 76.980 85.625 16.853 1.00 16.68 202 MET A CA 1
ATOM 1641 C C . MET A 1 202 ? 76.689 84.156 16.685 1.00 16.72 202 MET A C 1
ATOM 1642 O O . MET A 1 202 ? 77.260 83.522 15.804 1.00 17.58 202 MET A O 1
ATOM 1647 N N . PHE A 1 203 ? 75.826 83.602 17.529 1.00 15.19 203 PHE A N 1
ATOM 1648 C CA . PHE A 1 203 ? 75.443 82.212 17.405 1.00 15.29 203 PHE A CA 1
ATOM 1649 C C . PHE A 1 203 ? 73.960 82.235 17.070 1.00 16.25 203 PHE A C 1
ATOM 1650 O O . PHE A 1 203 ? 73.168 82.874 17.764 1.00 16.86 203 PHE A O 1
ATOM 1658 N N . VAL A 1 204 ? 73.611 81.618 15.948 1.00 16.94 204 VAL A N 1
ATOM 1659 C CA . VAL A 1 204 ? 72.229 81.549 15.482 1.00 17.63 204 VAL A CA 1
ATOM 1660 C C . VAL A 1 204 ? 71.805 80.134 15.844 1.00 17.44 204 VAL A C 1
ATOM 1661 O O . VAL A 1 204 ? 72.565 79.198 15.626 1.00 18.43 204 VAL A O 1
ATOM 1665 N N . THR A 1 205 ? 70.649 79.987 16.476 1.00 16.48 205 THR A N 1
ATOM 1666 C CA . THR A 1 205 ? 70.179 78.672 16.893 1.00 15.44 205 THR A CA 1
ATOM 1667 C C . THR A 1 205 ? 69.168 78.097 15.895 1.00 14.78 205 THR A C 1
ATOM 1668 O O . THR A 1 205 ? 68.705 78.801 15.002 1.00 14.22 205 THR A O 1
ATOM 1672 N N . SER A 1 206 ? 68.792 76.836 16.059 1.00 14.31 206 SER A N 1
ATOM 1673 C CA . SER A 1 206 ? 67.853 76.223 15.131 1.00 15.16 206 SER A CA 1
ATOM 1674 C C . SER A 1 206 ? 66.432 76.769 15.181 1.00 14.32 206 SER A C 1
ATOM 1675 O O . SER A 1 206 ? 65.676 76.629 14.210 1.00 14.64 206 SER A O 1
ATOM 1678 N N . ASN A 1 207 ? 66.080 77.394 16.305 1.00 11.52 207 ASN A N 1
ATOM 1679 C CA . ASN A 1 207 ? 64.747 77.957 16.503 1.00 8.64 207 ASN A CA 1
ATOM 1680 C C . ASN A 1 207 ? 64.698 79.367 15.977 1.00 6.94 207 ASN A C 1
ATOM 1681 O O . ASN A 1 207 ? 63.660 79.990 15.966 1.00 6.70 207 ASN A O 1
ATOM 1686 N N . GLY A 1 208 ? 65.849 79.893 15.598 1.00 7.04 208 GLY A N 1
ATOM 1687 C CA . GLY A 1 208 ? 65.878 81.228 15.037 1.00 7.16 208 GLY A CA 1
ATOM 1688 C C . GLY A 1 208 ? 66.420 82.337 15.901 1.00 8.20 208 GLY A C 1
ATOM 1689 O O . GLY A 1 208 ? 66.778 83.386 15.359 1.00 8.71 208 GLY A O 1
ATOM 1690 N N . THR A 1 209 ? 66.436 82.151 17.224 1.00 8.32 209 THR A N 1
ATOM 1691 C CA . THR A 1 209 ? 66.959 83.185 18.128 1.00 9.53 209 THR A CA 1
ATOM 1692 C C . THR A 1 209 ? 68.475 83.287 17.948 1.00 9.10 209 THR A C 1
ATOM 1693 O O . THR A 1 209 ? 69.122 82.350 17.474 1.00 10.29 209 THR A O 1
ATOM 1697 N N . ILE A 1 210 ? 69.039 84.421 18.323 1.00 9.21 210 ILE A N 1
ATOM 1698 C CA . ILE A 1 210 ? 70.465 84.634 18.178 1.00 9.52 210 ILE A CA 1
ATOM 1699 C C . ILE A 1 210 ? 71.008 85.060 19.530 1.00 10.08 210 ILE A C 1
ATOM 1700 O O . ILE A 1 210 ? 70.361 85.807 20.243 1.00 9.53 210 ILE A O 1
ATOM 1705 N N . CYS A 1 211 ? 72.166 84.552 19.904 1.00 10.94 211 CYS A N 1
ATOM 1706 C CA . CYS A 1 211 ? 72.788 85.017 21.130 1.00 12.68 211 CYS A CA 1
ATOM 1707 C C . CYS A 1 211 ? 74.172 85.538 20.710 1.00 12.51 211 CYS A C 1
ATOM 1708 O O . CYS A 1 211 ? 74.786 85.042 19.764 1.00 12.10 211 CYS A O 1
ATOM 1711 N N . ILE A 1 212 ? 74.610 86.606 21.339 1.00 12.08 212 ILE A N 1
ATOM 1712 C CA . ILE A 1 212 ? 75.861 87.214 20.970 1.00 12.84 212 ILE A CA 1
ATOM 1713 C C . ILE A 1 212 ? 76.852 87.228 22.143 1.00 13.82 212 ILE A C 1
ATOM 1714 O O . ILE A 1 212 ? 76.495 87.550 23.276 1.00 14.16 212 ILE A O 1
ATOM 1719 N N . LYS A 1 213 ? 78.104 86.924 21.848 1.00 13.71 213 LYS A N 1
ATOM 1720 C CA . LYS A 1 213 ? 79.138 86.869 22.847 1.00 14.58 213 LYS A CA 1
ATOM 1721 C C . LYS A 1 213 ? 80.219 87.900 22.641 1.00 15.45 213 LYS A C 1
ATOM 1722 O O . LYS A 1 213 ? 80.763 88.025 21.545 1.00 16.79 213 LYS A O 1
ATOM 1728 N N . SER A 1 214 ? 80.488 88.695 23.663 1.00 15.12 214 SER A N 1
ATOM 1729 C CA . SER A 1 214 ? 81.560 89.665 23.576 1.00 16.74 214 SER A CA 1
ATOM 1730 C C . SER A 1 214 ? 82.861 88.891 23.729 1.00 17.96 214 SER A C 1
ATOM 1731 O O . SER A 1 214 ? 83.047 88.124 24.667 1.00 17.76 214 SER A O 1
ATOM 1734 N N . ASN A 1 215 ? 83.761 89.116 22.793 1.00 19.53 215 ASN A N 1
ATOM 1735 C CA . ASN A 1 215 ? 85.056 88.470 22.775 1.00 20.32 215 ASN A CA 1
ATOM 1736 C C . ASN A 1 215 ? 85.971 88.873 23.891 1.00 19.53 215 ASN A C 1
ATOM 1737 O O . ASN A 1 215 ? 86.709 88.063 24.427 1.00 18.60 215 ASN A O 1
ATOM 1742 N N . TYR A 1 216 ? 85.993 90.172 24.128 1.00 20.14 216 TYR A N 1
ATOM 1743 C CA . TYR A 1 216 ? 86.799 90.777 25.150 1.00 21.60 216 TYR A CA 1
ATOM 1744 C C . TYR A 1 216 ? 86.422 90.240 26.514 1.00 21.77 216 TYR A C 1
ATOM 1745 O O . TYR A 1 216 ? 87.276 89.737 27.237 1.00 21.68 216 TYR A O 1
ATOM 1754 N N . MET A 1 217 ? 85.131 90.303 26.831 1.00 22.06 217 MET A N 1
ATOM 1755 C CA . MET A 1 217 ? 84.615 89.866 28.129 1.00 22.34 217 MET A CA 1
ATOM 1756 C C . MET A 1 217 ? 84.438 88.372 28.255 1.00 21.74 217 MET A C 1
ATOM 1757 O O . MET A 1 217 ? 84.490 87.814 29.354 1.00 22.26 217 MET A O 1
ATOM 1762 N N . ASN A 1 218 ? 84.186 87.734 27.125 1.00 20.73 218 ASN A N 1
ATOM 1763 C CA . ASN A 1 218 ? 83.903 86.313 27.090 1.00 20.22 218 ASN A CA 1
ATOM 1764 C C . ASN A 1 218 ? 82.577 86.065 27.821 1.00 19.66 218 ASN A C 1
ATOM 1765 O O . ASN A 1 218 ? 82.414 85.076 28.526 1.00 20.10 218 ASN A O 1
ATOM 1770 N N . LYS A 1 219 ? 81.627 86.973 27.631 1.00 18.94 219 LYS A N 1
ATOM 1771 C CA . LYS A 1 219 ? 80.303 86.870 28.247 1.00 18.12 219 LYS A CA 1
ATOM 1772 C C . LYS A 1 219 ? 79.267 87.273 27.197 1.00 16.26 219 LYS A C 1
ATOM 1773 O O . LYS A 1 219 ? 79.563 88.049 26.295 1.00 14.80 219 LYS A O 1
ATOM 1779 N N . PHE A 1 220 ? 78.040 86.800 27.357 1.00 15.23 220 PHE A N 1
ATOM 1780 C CA . PHE A 1 220 ? 76.978 87.112 26.412 1.00 13.87 220 PHE A CA 1
ATOM 1781 C C . PHE A 1 220 ? 76.200 88.368 26.709 1.00 13.49 220 PHE A C 1
ATOM 1782 O O . PHE A 1 220 ? 76.035 88.752 27.867 1.00 15.45 220 PHE A O 1
ATOM 1790 N N . TRP A 1 221 ? 75.701 88.992 25.651 1.00 11.88 221 TRP A N 1
ATOM 1791 C CA . TRP A 1 221 ? 74.887 90.188 25.759 1.00 10.90 221 TRP A CA 1
ATOM 1792 C C . TRP A 1 221 ? 73.611 89.753 26.520 1.00 10.06 221 TRP A C 1
ATOM 1793 O O . TRP A 1 221 ? 73.099 88.658 26.331 1.00 7.03 221 TRP A O 1
ATOM 1804 N N . ARG A 1 222 ? 73.088 90.625 27.359 1.00 10.61 222 ARG A N 1
ATOM 1805 C CA . ARG A 1 222 ? 71.927 90.261 28.139 1.00 12.80 222 ARG A CA 1
ATOM 1806 C C . ARG A 1 222 ? 71.235 91.526 28.572 1.00 13.41 222 ARG A C 1
ATOM 1807 O O . ARG A 1 222 ? 71.888 92.496 28.973 1.00 13.91 222 ARG A O 1
ATOM 1815 N N . LEU A 1 223 ? 69.921 91.556 28.403 1.00 14.15 223 LEU A N 1
ATOM 1816 C CA . LEU A 1 223 ? 69.138 92.695 28.818 1.00 14.48 223 LEU A CA 1
ATOM 1817 C C . LEU A 1 223 ? 69.142 92.655 30.349 1.00 15.81 223 LEU A C 1
ATOM 1818 O O . LEU A 1 223 ? 68.912 91.608 30.971 1.00 13.80 223 LEU A O 1
ATOM 1823 N N . SER A 1 224 ? 69.387 93.796 30.968 1.00 18.36 224 SER A N 1
ATOM 1824 C CA . SER A 1 224 ? 69.436 93.816 32.420 1.00 21.02 224 SER A CA 1
ATOM 1825 C C . SER A 1 224 ? 68.933 95.155 32.985 1.00 21.89 224 SER A C 1
ATOM 1826 O O . SER A 1 224 ? 67.902 95.670 32.563 1.00 22.24 224 SER A O 1
ATOM 1829 N N . THR A 1 225 ? 69.651 95.687 33.964 1.00 23.04 225 THR A N 1
ATOM 1830 C CA . THR A 1 225 ? 69.336 96.942 34.635 1.00 24.03 225 THR A CA 1
ATOM 1831 C C . THR A 1 225 ? 68.974 98.088 33.687 1.00 23.78 225 THR A C 1
ATOM 1832 O O . THR A 1 225 ? 69.734 98.409 32.772 1.00 24.02 225 THR A O 1
ATOM 1836 N N . ASP A 1 226 ? 67.828 98.718 33.936 1.00 23.42 226 ASP A N 1
ATOM 1837 C CA . ASP A 1 226 ? 67.362 99.844 33.130 1.00 23.24 226 ASP A CA 1
ATOM 1838 C C . ASP A 1 226 ? 67.293 99.537 31.630 1.00 22.31 226 ASP A C 1
ATOM 1839 O O . ASP A 1 226 ? 67.369 100.439 30.790 1.00 22.23 226 ASP A O 1
ATOM 1844 N N . ASP A 1 227 ? 67.127 98.261 31.313 1.00 21.27 227 ASP A N 1
ATOM 1845 C CA . ASP A 1 227 ? 67.057 97.791 29.933 1.00 20.34 227 ASP A CA 1
ATOM 1846 C C . ASP A 1 227 ? 68.332 98.022 29.122 1.00 19.33 227 ASP A C 1
ATOM 1847 O O . ASP A 1 227 ? 68.272 98.140 27.907 1.00 18.60 227 ASP A O 1
ATOM 1852 N N . TRP A 1 228 ? 69.468 98.160 29.805 1.00 17.88 228 TRP A N 1
ATOM 1853 C CA . TRP A 1 228 ? 70.745 98.301 29.124 1.00 17.24 228 TRP A CA 1
ATOM 1854 C C . TRP A 1 228 ? 71.095 96.883 28.752 1.00 16.21 228 TRP A C 1
ATOM 1855 O O . TRP A 1 228 ? 70.673 95.935 29.418 1.00 15.59 228 TRP A O 1
ATOM 1866 N N . ILE A 1 229 ? 71.808 96.720 27.652 1.00 15.28 229 ILE A N 1
ATOM 1867 C CA . ILE A 1 229 ? 72.230 95.394 27.260 1.00 14.72 229 ILE A CA 1
ATOM 1868 C C . ILE A 1 229 ? 73.630 95.320 27.894 1.00 15.02 229 ILE A C 1
ATOM 1869 O O . ILE A 1 229 ? 74.495 96.148 27.619 1.00 14.06 229 ILE A O 1
ATOM 1874 N N . LEU A 1 230 ? 73.784 94.433 28.864 1.00 14.93 230 LEU A N 1
ATOM 1875 C CA . LEU A 1 230 ? 75.043 94.291 29.555 1.00 15.41 230 LEU A CA 1
ATOM 1876 C C . LEU A 1 230 ? 75.739 93.019 29.132 1.00 15.56 230 LEU A C 1
ATOM 1877 O O . LEU A 1 230 ? 75.131 92.086 28.619 1.00 16.14 230 LEU A O 1
ATOM 1882 N N . VAL A 1 231 ? 77.044 93.006 29.309 1.00 15.51 231 VAL A N 1
ATOM 1883 C CA . VAL A 1 231 ? 77.836 91.859 28.938 1.00 15.97 231 VAL A CA 1
ATOM 1884 C C . VAL A 1 231 ? 78.169 91.042 30.181 1.00 16.50 231 VAL A C 1
ATOM 1885 O O . VAL A 1 231 ? 79.294 91.103 30.676 1.00 16.63 231 VAL A O 1
ATOM 1889 N N . ASP A 1 232 ? 77.213 90.253 30.668 1.00 16.80 232 ASP A N 1
ATOM 1890 C CA . ASP A 1 232 ? 77.470 89.448 31.861 1.00 16.96 232 ASP A CA 1
ATOM 1891 C C . ASP A 1 232 ? 76.802 88.093 31.811 1.00 16.26 232 ASP A C 1
ATOM 1892 O O . ASP A 1 232 ? 76.899 87.309 32.755 1.00 16.79 232 ASP A O 1
ATOM 1897 N N . GLY A 1 233 ? 76.128 87.806 30.713 1.00 14.75 233 GLY A N 1
ATOM 1898 C CA . GLY A 1 233 ? 75.403 86.566 30.658 1.00 12.25 233 GLY A CA 1
ATOM 1899 C C . GLY A 1 233 ? 76.132 85.292 30.401 1.00 11.92 233 GLY A C 1
ATOM 1900 O O . GLY A 1 233 ? 77.212 85.271 29.822 1.00 11.92 233 GLY A O 1
ATOM 1901 N N . ASN A 1 234 ? 75.530 84.222 30.896 1.00 12.38 234 ASN A N 1
ATOM 1902 C CA . ASN A 1 234 ? 75.991 82.860 30.685 1.00 13.42 234 ASN A CA 1
ATOM 1903 C C . ASN A 1 234 ? 75.408 82.458 29.316 1.00 13.53 234 ASN A C 1
ATOM 1904 O O . ASN A 1 234 ? 74.555 83.159 28.757 1.00 13.38 234 ASN A O 1
ATOM 1909 N N . ASP A 1 235 ? 75.794 81.290 28.836 1.00 13.73 235 ASP A N 1
ATOM 1910 C CA . ASP A 1 235 ? 75.333 80.810 27.551 1.00 13.86 235 ASP A CA 1
ATOM 1911 C C . ASP A 1 235 ? 73.858 80.499 27.582 1.00 13.31 235 ASP A C 1
ATOM 1912 O O . ASP A 1 235 ? 73.477 79.450 28.084 1.00 14.41 235 ASP A O 1
ATOM 1917 N N . PRO A 1 236 ? 73.022 81.342 26.942 1.00 12.94 236 PRO A N 1
ATOM 1918 C CA . PRO A 1 236 ? 71.570 81.132 26.908 1.00 12.94 236 PRO A CA 1
ATOM 1919 C C . PRO A 1 236 ? 71.138 79.928 26.081 1.00 14.04 236 PRO A C 1
ATOM 1920 O O . PRO A 1 236 ? 69.960 79.557 26.098 1.00 13.67 236 PRO A O 1
ATOM 1924 N N . ARG A 1 237 ? 72.064 79.321 25.342 1.00 14.19 237 ARG A N 1
ATOM 1925 C CA . ARG A 1 237 ? 71.705 78.118 24.592 1.00 16.25 237 ARG A CA 1
ATOM 1926 C C . ARG A 1 237 ? 71.537 77.031 25.632 1.00 17.52 237 ARG A C 1
ATOM 1927 O O . ARG A 1 237 ? 70.987 75.965 25.363 1.00 18.30 237 ARG A O 1
ATOM 1935 N N . GLU A 1 238 ? 72.044 77.312 26.825 1.00 18.87 238 GLU A N 1
ATOM 1936 C CA . GLU A 1 238 ? 71.961 76.383 27.913 1.00 19.88 238 GLU A CA 1
ATOM 1937 C C . GLU A 1 238 ? 70.925 76.873 28.897 1.00 18.78 238 GLU A C 1
ATOM 1938 O O . GLU A 1 238 ? 70.084 76.112 29.324 1.00 18.82 238 GLU A O 1
ATOM 1944 N N . THR A 1 239 ? 70.942 78.159 29.215 1.00 18.40 239 THR A N 1
ATOM 1945 C CA . THR A 1 239 ? 70.005 78.675 30.196 1.00 17.79 239 THR A CA 1
ATOM 1946 C C . THR A 1 239 ? 68.594 79.006 29.717 1.00 17.95 239 THR A C 1
ATOM 1947 O O . THR A 1 239 ? 67.677 79.082 30.529 1.00 17.32 239 THR A O 1
ATOM 1951 N N . ASN A 1 240 ? 68.423 79.241 28.422 1.00 17.27 240 ASN A N 1
ATOM 1952 C CA . ASN A 1 240 ? 67.120 79.605 27.865 1.00 17.14 240 ASN A CA 1
ATOM 1953 C C . ASN A 1 240 ? 66.573 80.876 28.464 1.00 15.18 240 ASN A C 1
ATOM 1954 O O . ASN A 1 240 ? 65.372 81.047 28.617 1.00 15.44 240 ASN A O 1
ATOM 1959 N N . GLU A 1 241 ? 67.469 81.777 28.807 1.00 13.26 241 GLU A N 1
ATOM 1960 C CA . GLU A 1 241 ? 67.059 83.041 29.368 1.00 11.75 241 GLU A CA 1
ATOM 1961 C C . GLU A 1 241 ? 66.743 84.013 28.215 1.00 11.37 241 GLU A C 1
ATOM 1962 O O . GLU A 1 241 ? 67.641 84.456 27.478 1.00 10.15 241 GLU A O 1
ATOM 1968 N N . ALA A 1 242 ? 65.468 84.371 28.112 1.00 10.63 242 ALA A N 1
ATOM 1969 C CA . ALA A 1 242 ? 64.975 85.245 27.066 1.00 10.63 242 ALA A CA 1
ATOM 1970 C C . ALA A 1 242 ? 65.736 86.539 26.981 1.00 10.86 242 ALA A C 1
ATOM 1971 O O . ALA A 1 242 ? 65.948 87.048 25.893 1.00 10.68 242 ALA A O 1
ATOM 1973 N N . ALA A 1 243 ? 66.199 87.048 28.119 1.00 11.10 243 ALA A N 1
ATOM 1974 C CA . ALA A 1 243 ? 66.942 88.308 28.150 1.00 9.00 243 ALA A CA 1
ATOM 1975 C C . ALA A 1 243 ? 68.227 88.297 27.321 1.00 8.85 243 ALA A C 1
ATOM 1976 O O . ALA A 1 243 ? 68.729 89.353 26.935 1.00 6.78 243 ALA A O 1
ATOM 1978 N N . ALA A 1 244 ? 68.810 87.118 27.129 1.00 8.69 244 ALA A N 1
ATOM 1979 C CA . ALA A 1 244 ? 70.024 87.017 26.329 1.00 9.92 244 ALA A CA 1
ATOM 1980 C C . ALA A 1 244 ? 69.750 86.442 24.905 1.00 10.66 244 ALA A C 1
ATOM 1981 O O . ALA A 1 244 ? 70.677 86.014 24.207 1.00 11.47 244 ALA A O 1
ATOM 1983 N N . LEU A 1 245 ? 68.485 86.446 24.484 1.00 10.70 245 LEU A N 1
ATOM 1984 C CA . LEU A 1 245 ? 68.101 85.942 23.179 1.00 10.91 245 LEU A CA 1
ATOM 1985 C C . LEU A 1 245 ? 67.563 87.071 22.331 1.00 11.45 245 LEU A C 1
ATOM 1986 O O . LEU A 1 245 ? 66.877 87.953 22.848 1.00 12.16 245 LEU A O 1
ATOM 1991 N N . PHE A 1 246 ? 67.956 87.098 21.056 1.00 11.33 246 PHE A N 1
ATOM 1992 C CA . PHE A 1 246 ? 67.510 88.132 20.130 1.00 10.93 246 PHE A CA 1
ATOM 1993 C C . PHE A 1 246 ? 66.955 87.488 18.870 1.00 11.25 246 PHE A C 1
ATOM 1994 O O . PHE A 1 246 ? 67.242 86.328 18.577 1.00 12.04 246 PHE A O 1
ATOM 2002 N N . ARG A 1 247 ? 66.072 88.209 18.192 1.00 10.70 247 ARG A N 1
ATOM 2003 C CA . ARG A 1 247 ? 65.504 87.753 16.925 1.00 10.24 247 ARG A CA 1
ATOM 2004 C C . ARG A 1 247 ? 65.755 88.911 15.964 1.00 10.17 247 ARG A C 1
ATOM 2005 O O . ARG A 1 247 ? 65.513 90.070 16.298 1.00 9.26 247 ARG A O 1
ATOM 2013 N N . SER A 1 248 ? 66.342 88.627 14.812 1.00 11.60 248 SER A N 1
ATOM 2014 C CA . SER A 1 248 ? 66.647 89.725 13.889 1.00 13.33 248 SER A CA 1
ATOM 2015 C C . SER A 1 248 ? 65.592 90.051 12.862 1.00 14.11 248 SER A C 1
ATOM 2016 O O . SER A 1 248 ? 64.773 89.209 12.488 1.00 14.24 248 SER A O 1
ATOM 2019 N N . ASP A 1 249 ? 65.626 91.300 12.418 1.00 15.90 249 ASP A N 1
ATOM 2020 C CA . ASP A 1 249 ? 64.758 91.810 11.365 1.00 16.02 249 ASP A CA 1
ATOM 2021 C C . ASP A 1 249 ? 65.790 92.270 10.321 1.00 16.41 249 ASP A C 1
ATOM 2022 O O . ASP A 1 249 ? 66.494 93.252 10.537 1.00 15.55 249 ASP A O 1
ATOM 2027 N N . VAL A 1 250 ? 65.923 91.512 9.237 1.00 17.67 250 VAL A N 1
ATOM 2028 C CA . VAL A 1 250 ? 66.873 91.829 8.170 1.00 19.02 250 VAL A CA 1
ATOM 2029 C C . VAL A 1 250 ? 66.338 92.844 7.177 1.00 19.66 250 VAL A C 1
ATOM 2030 O O . VAL A 1 250 ? 65.222 92.718 6.657 1.00 20.32 250 VAL A O 1
ATOM 2034 N N . HIS A 1 251 ? 67.128 93.884 6.960 1.00 20.78 251 HIS A N 1
ATOM 2035 C CA . HIS A 1 251 ? 66.764 94.963 6.055 1.00 22.25 251 HIS A CA 1
ATOM 2036 C C . HIS A 1 251 ? 67.421 94.738 4.699 1.00 23.31 251 HIS A C 1
ATOM 2037 O O . HIS A 1 251 ? 66.869 95.072 3.650 1.00 23.14 251 HIS A O 1
ATOM 2044 N N . ASP A 1 252 ? 68.615 94.167 4.747 1.00 25.38 252 ASP A N 1
ATOM 2045 C CA . ASP A 1 252 ? 69.410 93.894 3.568 1.00 27.22 252 ASP A CA 1
ATOM 2046 C C . ASP A 1 252 ? 70.640 93.139 4.072 1.00 27.30 252 ASP A C 1
ATOM 2047 O O . ASP A 1 252 ? 70.774 92.888 5.268 1.00 27.40 252 ASP A O 1
ATOM 2052 N N . PHE A 1 253 ? 71.535 92.775 3.165 1.00 27.23 253 PHE A N 1
ATOM 2053 C CA . PHE A 1 253 ? 72.731 92.039 3.528 1.00 26.97 253 PHE A CA 1
ATOM 2054 C C . PHE A 1 253 ? 73.547 92.755 4.589 1.00 25.53 253 PHE A C 1
ATOM 2055 O O . PHE A 1 253 ? 74.030 93.879 4.374 1.00 24.80 253 PHE A O 1
ATOM 2063 N N . ASN A 1 254 ? 73.649 92.099 5.746 1.00 24.72 254 ASN A N 1
ATOM 2064 C CA . ASN A 1 254 ? 74.391 92.601 6.911 1.00 23.65 254 ASN A CA 1
ATOM 2065 C C . ASN A 1 254 ? 73.839 93.873 7.537 1.00 21.40 254 ASN A C 1
ATOM 2066 O O . ASN A 1 254 ? 74.577 94.616 8.174 1.00 21.00 254 ASN A O 1
ATOM 2071 N N . VAL A 1 255 ? 72.573 94.172 7.285 1.00 19.36 255 VAL A N 1
ATOM 2072 C CA . VAL A 1 255 ? 71.950 95.348 7.869 1.00 18.38 255 VAL A CA 1
ATOM 2073 C C . VAL A 1 255 ? 70.704 94.810 8.552 1.00 17.87 255 VAL A C 1
ATOM 2074 O O . VAL A 1 255 ? 69.753 94.349 7.902 1.00 17.06 255 VAL A O 1
ATOM 2078 N N . ILE A 1 256 ? 70.713 94.874 9.877 1.00 16.70 256 ILE A N 1
ATOM 2079 C CA . ILE A 1 256 ? 69.628 94.328 10.656 1.00 15.56 256 ILE A CA 1
ATOM 2080 C C . ILE A 1 256 ? 69.223 95.186 11.847 1.00 14.98 256 ILE A C 1
ATOM 2081 O O . ILE A 1 256 ? 69.762 96.272 12.069 1.00 14.61 256 ILE A O 1
ATOM 2086 N N . SER A 1 257 ? 68.217 94.686 12.563 1.00 13.66 257 SER A N 1
ATOM 2087 C CA . SER A 1 257 ? 67.698 95.260 13.801 1.00 12.09 257 SER A CA 1
ATOM 2088 C C . SER A 1 257 ? 67.482 94.007 14.651 1.00 11.78 257 SER A C 1
ATOM 2089 O O . SER A 1 257 ? 67.150 92.938 14.128 1.00 12.55 257 SER A O 1
ATOM 2092 N N . LEU A 1 258 ? 67.775 94.085 15.936 1.00 11.00 258 LEU A N 1
ATOM 2093 C CA . LEU A 1 258 ? 67.604 92.910 16.792 1.00 9.04 258 LEU A CA 1
ATOM 2094 C C . LEU A 1 258 ? 66.596 93.214 17.883 1.00 7.87 258 LEU A C 1
ATOM 2095 O O . LEU A 1 258 ? 66.646 94.279 18.501 1.00 8.19 258 LEU A O 1
ATOM 2100 N N . LEU A 1 259 ? 65.623 92.334 18.036 1.00 6.77 259 LEU A N 1
ATOM 2101 C CA . LEU A 1 259 ? 64.589 92.494 19.054 1.00 6.60 259 LEU A CA 1
ATOM 2102 C C . LEU A 1 259 ? 65.022 91.624 20.230 1.00 7.58 259 LEU A C 1
ATOM 2103 O O . LEU A 1 259 ? 65.370 90.450 20.038 1.00 6.94 259 LEU A O 1
ATOM 2108 N N . ASN A 1 260 ? 65.055 92.204 21.433 1.00 8.48 260 ASN A N 1
ATOM 2109 C CA . ASN A 1 260 ? 65.434 91.435 22.627 1.00 9.00 260 ASN A CA 1
ATOM 2110 C C . ASN A 1 260 ? 64.175 90.680 23.038 1.00 8.26 260 ASN A C 1
ATOM 2111 O O . ASN A 1 260 ? 63.101 91.255 23.098 1.00 8.82 260 ASN A O 1
ATOM 2116 N N . MET A 1 261 ? 64.313 89.387 23.293 1.00 9.36 261 MET A N 1
ATOM 2117 C CA . MET A 1 261 ? 63.191 88.529 23.632 1.00 9.77 261 MET A CA 1
ATOM 2118 C C . MET A 1 261 ? 62.570 88.648 25.026 1.00 10.36 261 MET A C 1
ATOM 2119 O O . MET A 1 261 ? 61.538 88.031 25.295 1.00 9.34 261 MET A O 1
ATOM 2124 N N . GLN A 1 262 ? 63.225 89.385 25.920 1.00 11.17 262 GLN A N 1
ATOM 2125 C CA . GLN A 1 262 ? 62.686 89.585 27.253 1.00 12.33 262 GLN A CA 1
ATOM 2126 C C . GLN A 1 262 ? 61.792 90.802 27.189 1.00 11.63 262 GLN A C 1
ATOM 2127 O O . GLN A 1 262 ? 60.658 90.768 27.643 1.00 12.90 262 GLN A O 1
ATOM 2133 N N . LYS A 1 263 ? 62.270 91.884 26.606 1.00 10.78 263 LYS A N 1
ATOM 2134 C CA . LYS A 1 263 ? 61.409 93.048 26.526 1.00 10.52 263 LYS A CA 1
ATOM 2135 C C . LYS A 1 263 ? 60.530 93.101 25.273 1.00 11.16 263 LYS A C 1
ATOM 2136 O O . LYS A 1 263 ? 59.499 93.775 25.273 1.00 11.30 263 LYS A O 1
ATOM 2142 N N . THR A 1 264 ? 60.932 92.345 24.245 1.00 11.04 264 THR A N 1
ATOM 2143 C CA . THR A 1 264 ? 60.325 92.311 22.904 1.00 9.84 264 THR A CA 1
ATOM 2144 C C . THR A 1 264 ? 60.335 93.722 22.318 1.00 9.96 264 THR A C 1
ATOM 2145 O O . THR A 1 264 ? 59.361 94.178 21.753 1.00 11.28 264 THR A O 1
ATOM 2149 N N . TRP A 1 265 ? 61.432 94.428 22.543 1.00 9.55 265 TRP A N 1
ATOM 2150 C CA . TRP A 1 265 ? 61.631 95.771 22.035 1.00 11.43 265 TRP A CA 1
ATOM 2151 C C . TRP A 1 265 ? 62.973 95.720 21.320 1.00 11.85 265 TRP A C 1
ATOM 2152 O O . TRP A 1 265 ? 63.802 94.840 21.620 1.00 10.99 265 TRP A O 1
ATOM 2163 N N . PHE A 1 266 ? 63.175 96.628 20.364 1.00 11.22 266 PHE A N 1
ATOM 2164 C CA . PHE A 1 266 ? 64.415 96.675 19.602 1.00 11.45 266 PHE A CA 1
ATOM 2165 C C . PHE A 1 266 ? 65.519 97.383 20.371 1.00 12.19 266 PHE A C 1
ATOM 2166 O O . PHE A 1 266 ? 65.262 98.385 21.049 1.00 11.43 266 PHE A O 1
ATOM 2174 N N . ILE A 1 267 ? 66.750 96.891 20.221 1.00 12.75 267 ILE A N 1
ATOM 2175 C CA . ILE A 1 267 ? 67.903 97.484 20.882 1.00 12.56 267 ILE A CA 1
ATOM 2176 C C . ILE A 1 267 ? 68.417 98.581 19.987 1.00 13.95 267 ILE A C 1
ATOM 2177 O O . ILE A 1 267 ? 68.364 98.465 18.757 1.00 14.44 267 ILE A O 1
ATOM 2182 N N . LYS A 1 268 ? 68.915 99.654 20.590 1.00 14.83 268 LYS A N 1
ATOM 2183 C CA . LYS A 1 268 ? 69.375 100.777 19.808 1.00 16.23 268 LYS A CA 1
ATOM 2184 C C . LYS A 1 268 ? 70.365 101.649 20.555 1.00 18.05 268 LYS A C 1
ATOM 2185 O O . LYS A 1 268 ? 70.497 101.548 21.779 1.00 18.10 268 LYS A O 1
ATOM 2191 N N . ARG A 1 269 ? 71.061 102.497 19.800 1.00 19.77 269 ARG A N 1
ATOM 2192 C CA . ARG A 1 269 ? 72.011 103.435 20.367 1.00 22.51 269 ARG A CA 1
ATOM 2193 C C . ARG A 1 269 ? 71.153 104.376 21.215 1.00 23.90 269 ARG A C 1
ATOM 2194 O O . ARG A 1 269 ? 70.199 104.981 20.703 1.00 23.67 269 ARG A O 1
ATOM 2202 N N . PHE A 1 270 ? 71.489 104.501 22.498 1.00 25.67 270 PHE A N 1
ATOM 2203 C CA . PHE A 1 270 ? 70.703 105.320 23.414 1.00 27.66 270 PHE A CA 1
ATOM 2204 C C . PHE A 1 270 ? 71.580 106.106 24.392 1.00 29.57 270 PHE A C 1
ATOM 2205 O O . PHE A 1 270 ? 72.667 105.669 24.768 1.00 30.33 270 PHE A O 1
ATOM 2213 N N . THR A 1 271 ? 71.123 107.299 24.748 1.00 31.66 271 THR A N 1
ATOM 2214 C CA . THR A 1 271 ? 71.795 108.161 25.717 1.00 33.58 271 THR A CA 1
ATOM 2215 C C . THR A 1 271 ? 70.668 108.521 26.686 1.00 35.49 271 THR A C 1
ATOM 2216 O O . THR A 1 271 ? 69.752 109.277 26.345 1.00 35.30 271 THR A O 1
ATOM 2220 N N . SER A 1 272 ? 70.700 107.903 27.863 1.00 38.18 272 SER A N 1
ATOM 2221 C CA . SER A 1 272 ? 69.657 108.089 28.874 1.00 40.97 272 SER A CA 1
ATOM 2222 C C . SER A 1 272 ? 69.578 109.469 29.509 1.00 42.76 272 SER A C 1
ATOM 2223 O O . SER A 1 272 ? 68.484 109.957 29.819 1.00 43.49 272 SER A O 1
ATOM 2226 N N . GLY A 1 273 ? 70.734 110.089 29.710 1.00 44.61 273 GLY A N 1
ATOM 2227 C CA . GLY A 1 273 ? 70.769 111.391 30.349 1.00 46.20 273 GLY A CA 1
ATOM 2228 C C . GLY A 1 273 ? 71.602 111.236 31.603 1.00 47.04 273 GLY A C 1
ATOM 2229 O O . GLY A 1 273 ? 72.321 112.166 32.005 1.00 47.89 273 GLY A O 1
ATOM 2230 N N . LYS A 1 274 ? 71.510 110.054 32.220 1.00 47.04 274 LYS A N 1
ATOM 2231 C CA . LYS A 1 274 ? 72.293 109.768 33.407 1.00 46.99 274 LYS A CA 1
ATOM 2232 C C . LYS A 1 274 ? 73.746 109.821 32.937 1.00 46.20 274 LYS A C 1
ATOM 2233 O O . LYS A 1 274 ? 74.092 109.241 31.902 1.00 46.38 274 LYS A O 1
ATOM 2239 N N . PRO A 1 275 ? 74.606 110.545 33.672 1.00 45.36 275 PRO A N 1
ATOM 2240 C CA . PRO A 1 275 ? 76.027 110.686 33.330 1.00 44.13 275 PRO A CA 1
ATOM 2241 C C . PRO A 1 275 ? 76.736 109.390 32.958 1.00 42.38 275 PRO A C 1
ATOM 2242 O O . PRO A 1 275 ? 76.642 108.377 33.667 1.00 42.44 275 PRO A O 1
ATOM 2246 N N . GLY A 1 276 ? 77.427 109.434 31.824 1.00 40.26 276 GLY A N 1
ATOM 2247 C CA . GLY A 1 276 ? 78.167 108.282 31.354 1.00 37.61 276 GLY A CA 1
ATOM 2248 C C . GLY A 1 276 ? 77.438 107.390 30.375 1.00 35.34 276 GLY A C 1
ATOM 2249 O O . GLY A 1 276 ? 78.060 106.767 29.524 1.00 35.47 276 GLY A O 1
ATOM 2250 N N . PHE A 1 277 ? 76.125 107.309 30.487 1.00 33.41 277 PHE A N 1
ATOM 2251 C CA . PHE A 1 277 ? 75.378 106.460 29.586 1.00 32.06 277 PHE A CA 1
ATOM 2252 C C . PHE A 1 277 ? 75.095 107.164 28.259 1.00 30.85 277 PHE A C 1
ATOM 2253 O O . PHE A 1 277 ? 73.976 107.586 27.974 1.00 31.18 277 PHE A O 1
ATOM 2261 N N . ILE A 1 278 ? 76.147 107.298 27.461 1.00 28.66 278 ILE A N 1
ATOM 2262 C CA . ILE A 1 278 ? 76.087 107.974 26.177 1.00 27.17 278 ILE A CA 1
ATOM 2263 C C . ILE A 1 278 ? 76.310 106.980 25.060 1.00 26.06 278 ILE A C 1
ATOM 2264 O O . ILE A 1 278 ? 77.332 106.294 25.048 1.00 25.68 278 ILE A O 1
ATOM 2269 N N . ASN A 1 279 ? 75.346 106.894 24.140 1.00 24.84 279 ASN A N 1
ATOM 2270 C CA . ASN A 1 279 ? 75.424 105.987 22.988 1.00 22.76 279 ASN A CA 1
ATOM 2271 C C . ASN A 1 279 ? 75.566 104.530 23.380 1.00 22.07 279 ASN A C 1
ATOM 2272 O O . ASN A 1 279 ? 76.337 103.784 22.757 1.00 22.01 279 ASN A O 1
ATOM 2277 N N . CYS A 1 280 ? 74.855 104.117 24.424 1.00 21.35 280 CYS A N 1
ATOM 2278 C CA . CYS A 1 280 ? 74.935 102.737 24.876 1.00 20.51 280 CYS A CA 1
ATOM 2279 C C . CYS A 1 280 ? 73.758 101.918 24.406 1.00 19.42 280 CYS A C 1
ATOM 2280 O O . CYS A 1 280 ? 72.684 102.448 24.165 1.00 19.69 280 CYS A O 1
ATOM 2283 N N . MET A 1 281 ? 73.964 100.619 24.259 1.00 18.38 281 MET A N 1
ATOM 2284 C CA . MET A 1 281 ? 72.912 99.743 23.778 1.00 17.50 281 MET A CA 1
ATOM 2285 C C . MET A 1 281 ? 71.800 99.590 24.798 1.00 16.72 281 MET A C 1
ATOM 2286 O O . MET A 1 281 ? 72.044 99.171 25.938 1.00 16.07 281 MET A O 1
ATOM 2291 N N . ASN A 1 282 ? 70.577 99.921 24.390 1.00 15.89 282 ASN A N 1
ATOM 2292 C CA . ASN A 1 282 ? 69.426 99.812 25.281 1.00 14.93 282 ASN A CA 1
ATOM 2293 C C . ASN A 1 282 ? 68.217 99.350 24.484 1.00 14.63 282 ASN A C 1
ATOM 2294 O O . ASN A 1 282 ? 68.064 99.758 23.338 1.00 16.11 282 ASN A O 1
ATOM 2299 N N . ALA A 1 283 ? 67.378 98.493 25.057 1.00 12.87 283 ALA A N 1
ATOM 2300 C CA . ALA A 1 283 ? 66.172 98.026 24.371 1.00 13.71 283 ALA A CA 1
ATOM 2301 C C . ALA A 1 283 ? 65.139 99.136 24.545 1.00 14.46 283 ALA A C 1
ATOM 2302 O O . ALA A 1 283 ? 64.156 98.990 25.271 1.00 15.52 283 ALA A O 1
ATOM 2304 N N . ALA A 1 284 ? 65.333 100.217 23.806 1.00 14.99 284 ALA A N 1
ATOM 2305 C CA . ALA A 1 284 ? 64.509 101.404 23.945 1.00 15.91 284 ALA A CA 1
ATOM 2306 C C . ALA A 1 284 ? 63.503 101.772 22.880 1.00 16.62 284 ALA A C 1
ATOM 2307 O O . ALA A 1 284 ? 63.013 102.899 22.873 1.00 17.49 284 ALA A O 1
ATOM 2309 N N . THR A 1 285 ? 63.194 100.881 21.957 1.00 17.17 285 THR A N 1
ATOM 2310 C CA . THR A 1 285 ? 62.233 101.258 20.936 1.00 16.74 285 THR A CA 1
ATOM 2311 C C . THR A 1 285 ? 61.399 100.063 20.525 1.00 16.13 285 THR A C 1
ATOM 2312 O O . THR A 1 285 ? 61.911 98.975 20.301 1.00 15.63 285 THR A O 1
ATOM 2316 N N . GLN A 1 286 ? 60.090 100.253 20.569 1.00 16.62 286 GLN A N 1
ATOM 2317 C CA . GLN A 1 286 ? 59.162 99.199 20.245 1.00 17.67 286 GLN A CA 1
ATOM 2318 C C . GLN A 1 286 ? 59.240 98.785 18.788 1.00 17.79 286 GLN A C 1
ATOM 2319 O O . GLN A 1 286 ? 59.197 97.598 18.476 1.00 18.29 286 GLN A O 1
ATOM 2325 N N . ASN A 1 287 ? 59.284 99.775 17.907 1.00 17.36 287 ASN A N 1
ATOM 2326 C CA . ASN A 1 287 ? 59.391 99.545 16.476 1.00 18.04 287 ASN A CA 1
ATOM 2327 C C . ASN A 1 287 ? 60.745 100.056 16.009 1.00 18.72 287 ASN A C 1
ATOM 2328 O O . ASN A 1 287 ? 61.370 100.886 16.674 1.00 19.19 287 ASN A O 1
ATOM 2333 N N . VAL A 1 288 ? 61.211 99.561 14.875 1.00 19.05 288 VAL A N 1
ATOM 2334 C CA . VAL A 1 288 ? 62.509 99.966 14.349 1.00 19.57 288 VAL A CA 1
ATOM 2335 C C . VAL A 1 288 ? 62.639 101.470 14.105 1.00 20.61 288 VAL A C 1
ATOM 2336 O O . VAL A 1 288 ? 61.743 102.091 13.550 1.00 21.47 288 VAL A O 1
ATOM 2340 N N . ASP A 1 289 ? 63.703 102.077 14.613 1.00 21.16 289 ASP A N 1
ATOM 2341 C CA . ASP A 1 289 ? 63.935 103.481 14.330 1.00 22.03 289 ASP A CA 1
ATOM 2342 C C . ASP A 1 289 ? 65.352 103.565 13.764 1.00 22.77 289 ASP A C 1
ATOM 2343 O O . ASP A 1 289 ? 66.067 102.562 13.738 1.00 22.84 289 ASP A O 1
ATOM 2348 N N . GLU A 1 290 ? 65.752 104.738 13.298 1.00 24.00 290 GLU A N 1
ATOM 2349 C CA . GLU A 1 290 ? 67.082 104.945 12.717 1.00 25.71 290 GLU A CA 1
ATOM 2350 C C . GLU A 1 290 ? 68.223 104.452 13.621 1.00 24.16 290 GLU A C 1
ATOM 2351 O O . GLU A 1 290 ? 69.171 103.812 13.141 1.00 23.40 290 GLU A O 1
ATOM 2357 N N . THR A 1 291 ? 68.118 104.734 14.922 1.00 22.26 291 THR A N 1
ATOM 2358 C CA . THR A 1 291 ? 69.134 104.320 15.894 1.00 20.13 291 THR A CA 1
ATOM 2359 C C . THR A 1 291 ? 69.143 102.821 16.153 1.00 18.70 291 THR A C 1
ATOM 2360 O O . THR A 1 291 ? 70.061 102.317 16.796 1.00 18.72 291 THR A O 1
ATOM 2364 N N . ALA A 1 292 ? 68.162 102.106 15.603 1.00 17.37 292 ALA A N 1
ATOM 2365 C CA . ALA A 1 292 ? 68.054 100.655 15.766 1.00 16.80 292 ALA A CA 1
ATOM 2366 C C . ALA A 1 292 ? 68.625 99.836 14.616 1.00 16.83 292 ALA A C 1
ATOM 2367 O O . ALA A 1 292 ? 68.516 98.611 14.647 1.00 16.83 292 ALA A O 1
ATOM 2369 N N . ILE A 1 293 ? 69.174 100.489 13.587 1.00 16.94 293 ILE A N 1
ATOM 2370 C CA . ILE A 1 293 ? 69.757 99.778 12.435 1.00 17.89 293 ILE A CA 1
ATOM 2371 C C . ILE A 1 293 ? 71.253 99.518 12.639 1.00 17.68 293 ILE A C 1
ATOM 2372 O O . ILE A 1 293 ? 72.039 100.456 12.780 1.00 17.74 293 ILE A O 1
ATOM 2377 N N . LEU A 1 294 ? 71.642 98.248 12.630 1.00 17.72 294 LEU A N 1
ATOM 2378 C CA . LEU A 1 294 ? 73.030 97.870 12.849 1.00 18.58 294 LEU A CA 1
ATOM 2379 C C . LEU A 1 294 ? 73.622 97.270 11.600 1.00 19.37 294 LEU A C 1
ATOM 2380 O O . LEU A 1 294 ? 73.006 96.447 10.946 1.00 19.26 294 LEU A O 1
ATOM 2385 N N . GLU A 1 295 ? 74.835 97.670 11.284 1.00 20.67 295 GLU A N 1
ATOM 2386 C CA . GLU A 1 295 ? 75.500 97.125 10.132 1.00 22.62 295 GLU A CA 1
ATOM 2387 C C . GLU A 1 295 ? 76.568 96.164 10.652 1.00 22.50 295 GLU A C 1
ATOM 2388 O O . GLU A 1 295 ? 77.405 96.541 11.476 1.00 22.31 295 GLU A O 1
ATOM 2394 N N . ILE A 1 296 ? 76.528 94.922 10.184 1.00 22.52 296 ILE A N 1
ATOM 2395 C CA . ILE A 1 296 ? 77.490 93.912 10.596 1.00 23.29 296 ILE A CA 1
ATOM 2396 C C . ILE A 1 296 ? 78.817 94.009 9.811 1.00 24.67 296 ILE A C 1
ATOM 2397 O O . ILE A 1 296 ? 78.826 93.903 8.580 1.00 24.52 296 ILE A O 1
ATOM 2402 N N . ILE A 1 297 ? 79.922 94.240 10.521 1.00 25.52 297 ILE A N 1
ATOM 2403 C CA . ILE A 1 297 ? 81.239 94.334 9.896 1.00 26.72 297 ILE A CA 1
ATOM 2404 C C . ILE A 1 297 ? 82.040 93.093 10.256 1.00 28.27 297 ILE A C 1
ATOM 2405 O O . ILE A 1 297 ? 82.250 92.817 11.429 1.00 28.57 297 ILE A O 1
ATOM 2410 N N . GLU A 1 298 ? 82.457 92.325 9.257 1.00 30.51 298 GLU A N 1
ATOM 2411 C CA . GLU A 1 298 ? 83.248 91.132 9.515 1.00 32.96 298 GLU A CA 1
ATOM 2412 C C . GLU A 1 298 ? 84.652 91.531 9.872 1.00 33.82 298 GLU A C 1
ATOM 2413 O O . GLU A 1 298 ? 85.198 92.478 9.300 1.00 33.68 298 GLU A O 1
ATOM 2419 N N . LEU A 1 299 ? 85.245 90.785 10.791 1.00 34.66 299 LEU A N 1
ATOM 2420 C CA . LEU A 1 299 ? 86.582 91.080 11.250 1.00 36.06 299 LEU A CA 1
ATOM 2421 C C . LEU A 1 299 ? 87.516 89.939 10.863 1.00 37.69 299 LEU A C 1
ATOM 2422 O O . LEU A 1 299 ? 87.101 88.749 10.964 1.00 39.13 299 LEU A O 1
ATOM 2427 N N . ALA B 1 1 ? 49.178 65.050 6.992 1.00 27.54 1 ALA B N 1
ATOM 2428 C CA . ALA B 1 1 ? 48.028 64.760 7.864 1.00 27.98 1 ALA B CA 1
ATOM 2429 C C . ALA B 1 1 ? 46.686 65.299 7.343 1.00 27.90 1 ALA B C 1
ATOM 2430 O O . ALA B 1 1 ? 45.879 65.861 8.101 1.00 28.13 1 ALA B O 1
ATOM 2432 N N . GLY B 1 2 ? 46.456 65.136 6.042 1.00 27.52 2 GLY B N 1
ATOM 2433 C CA . GLY B 1 2 ? 45.219 65.605 5.443 1.00 25.99 2 GLY B CA 1
ATOM 2434 C C . GLY B 1 2 ? 45.192 67.058 4.999 1.00 25.07 2 GLY B C 1
ATOM 2435 O O . GLY B 1 2 ? 44.221 67.475 4.366 1.00 26.21 2 GLY B O 1
ATOM 2436 N N . LEU B 1 3 ? 46.185 67.854 5.395 1.00 23.65 3 LEU B N 1
ATOM 2437 C CA . LEU B 1 3 ? 46.255 69.264 4.992 1.00 22.01 3 LEU B CA 1
ATOM 2438 C C . LEU B 1 3 ? 46.955 69.329 3.633 1.00 21.15 3 LEU B C 1
ATOM 2439 O O . LEU B 1 3 ? 47.694 68.407 3.280 1.00 20.47 3 LEU B O 1
ATOM 2444 N N . PRO B 1 4 ? 46.684 70.378 2.829 1.00 20.81 4 PRO B N 1
ATOM 2445 C CA . PRO B 1 4 ? 47.325 70.534 1.508 1.00 19.93 4 PRO B CA 1
ATOM 2446 C C . PRO B 1 4 ? 48.799 70.903 1.684 1.00 18.78 4 PRO B C 1
ATOM 2447 O O . PRO B 1 4 ? 49.158 71.540 2.664 1.00 19.73 4 PRO B O 1
ATOM 2451 N N . VAL B 1 5 ? 49.648 70.516 0.741 1.00 16.99 5 VAL B N 1
ATOM 2452 C CA . VAL B 1 5 ? 51.060 70.821 0.834 1.00 14.74 5 VAL B CA 1
ATOM 2453 C C . VAL B 1 5 ? 51.354 72.322 0.960 1.00 14.79 5 VAL B C 1
ATOM 2454 O O . VAL B 1 5 ? 52.316 72.720 1.628 1.00 14.45 5 VAL B O 1
ATOM 2458 N N . ILE B 1 6 ? 50.592 73.147 0.255 1.00 14.08 6 ILE B N 1
ATOM 2459 C CA . ILE B 1 6 ? 50.740 74.591 0.357 1.00 14.26 6 ILE B CA 1
ATOM 2460 C C . ILE B 1 6 ? 49.317 75.059 0.628 1.00 14.91 6 ILE B C 1
ATOM 2461 O O . ILE B 1 6 ? 48.383 74.708 -0.114 1.00 14.82 6 ILE B O 1
ATOM 24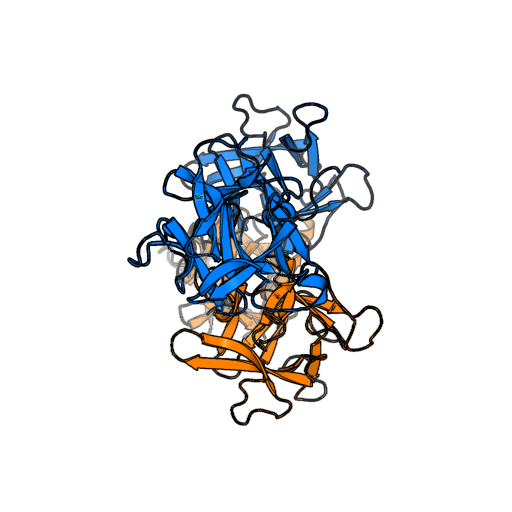66 N N . MET B 1 7 ? 49.140 75.857 1.672 1.00 14.88 7 MET B N 1
ATOM 2467 C CA . MET B 1 7 ? 47.810 76.304 2.030 1.00 15.58 7 MET B CA 1
ATOM 2468 C C . MET B 1 7 ? 47.772 77.730 2.502 1.00 15.68 7 MET B C 1
ATOM 2469 O O . MET B 1 7 ? 48.808 78.343 2.758 1.00 16.85 7 MET B O 1
ATOM 2474 N N . CYS B 1 8 ? 46.558 78.234 2.641 1.00 15.61 8 CYS B N 1
ATOM 2475 C CA . CYS B 1 8 ? 46.304 79.562 3.131 1.00 16.98 8 CYS B CA 1
ATOM 2476 C C . CYS B 1 8 ? 45.305 79.336 4.243 1.00 17.45 8 CYS B C 1
ATOM 2477 O O . CYS B 1 8 ? 44.465 78.433 4.143 1.00 17.06 8 CYS B O 1
ATOM 2480 N N . LEU B 1 9 ? 45.419 80.105 5.319 1.00 18.13 9 LEU B N 1
ATOM 2481 C CA . LEU B 1 9 ? 44.504 79.967 6.455 1.00 18.97 9 LEU B CA 1
ATOM 2482 C C . LEU B 1 9 ? 43.589 81.155 6.608 1.00 19.40 9 LEU B C 1
ATOM 2483 O O . LEU B 1 9 ? 44.052 82.283 6.771 1.00 19.59 9 LEU B O 1
ATOM 2488 N N . LYS B 1 10 ? 42.287 80.897 6.599 1.00 20.47 10 LYS B N 1
ATOM 2489 C CA . LYS B 1 10 ? 41.312 81.964 6.763 1.00 21.59 10 LYS B CA 1
ATOM 2490 C C . LYS B 1 10 ? 40.674 81.918 8.159 1.00 21.43 10 LYS B C 1
ATOM 2491 O O . LYS B 1 10 ? 40.222 80.869 8.629 1.00 20.47 10 LYS B O 1
ATOM 2497 N N . SER B 1 11 ? 40.644 83.069 8.808 1.00 23.00 11 SER B N 1
ATOM 2498 C CA . SER B 1 11 ? 40.074 83.186 10.139 1.00 25.63 11 SER B CA 1
ATOM 2499 C C . SER B 1 11 ? 38.556 83.176 10.108 1.00 27.52 11 SER B C 1
ATOM 2500 O O . SER B 1 11 ? 37.930 84.080 9.543 1.00 27.14 11 SER B O 1
ATOM 2503 N N . ASN B 1 12 ? 37.965 82.173 10.752 1.00 30.41 12 ASN B N 1
ATOM 2504 C CA . ASN B 1 12 ? 36.507 82.056 10.823 1.00 32.68 12 ASN B CA 1
ATOM 2505 C C . ASN B 1 12 ? 36.009 83.354 11.421 1.00 33.48 12 ASN B C 1
ATOM 2506 O O . ASN B 1 12 ? 35.055 83.960 10.941 1.00 34.19 12 ASN B O 1
ATOM 2511 N N . ASN B 1 13 ? 36.752 83.784 12.434 1.00 34.30 13 ASN B N 1
ATOM 2512 C CA . ASN B 1 13 ? 36.529 84.986 13.222 1.00 34.03 13 ASN B CA 1
ATOM 2513 C C . ASN B 1 13 ? 36.334 86.331 12.489 1.00 33.03 13 ASN B C 1
ATOM 2514 O O . ASN B 1 13 ? 35.365 87.030 12.756 1.00 33.20 13 ASN B O 1
ATOM 2519 N N . HIS B 1 14 ? 37.241 86.728 11.597 1.00 31.68 14 HIS B N 1
ATOM 2520 C CA . HIS B 1 14 ? 37.053 88.016 10.916 1.00 30.00 14 HIS B CA 1
ATOM 2521 C C . HIS B 1 14 ? 37.348 87.988 9.421 1.00 29.52 14 HIS B C 1
ATOM 2522 O O . HIS B 1 14 ? 37.667 89.027 8.813 1.00 27.73 14 HIS B O 1
ATOM 2529 N N . GLN B 1 15 ? 37.391 86.770 8.889 1.00 28.95 15 GLN B N 1
ATOM 2530 C CA . GLN B 1 15 ? 37.563 86.547 7.470 1.00 29.53 15 GLN B CA 1
ATOM 2531 C C . GLN B 1 15 ? 38.819 87.075 6.768 1.00 27.87 15 GLN B C 1
ATOM 2532 O O . GLN B 1 15 ? 38.757 87.436 5.595 1.00 28.78 15 GLN B O 1
ATOM 2538 N N . LYS B 1 16 ? 39.944 87.150 7.464 1.00 24.82 16 LYS B N 1
ATOM 2539 C CA . LYS B 1 16 ? 41.170 87.599 6.818 1.00 21.41 16 LYS B CA 1
ATOM 2540 C C . LYS B 1 16 ? 42.055 86.377 6.754 1.00 19.25 16 LYS B C 1
ATOM 2541 O O . LYS B 1 16 ? 41.788 85.380 7.446 1.00 17.80 16 LYS B O 1
ATOM 2547 N N . TYR B 1 17 ? 43.030 86.390 5.851 1.00 17.46 17 TYR B N 1
ATOM 2548 C CA . TYR B 1 17 ? 43.960 85.265 5.747 1.00 16.72 17 TYR B CA 1
ATOM 2549 C C . TYR B 1 17 ? 45.209 85.519 6.590 1.00 14.46 17 TYR B C 1
ATOM 2550 O O . TYR B 1 17 ? 45.639 86.656 6.748 1.00 13.52 17 TYR B O 1
ATOM 2559 N N . LEU B 1 18 ? 45.799 84.441 7.077 1.00 12.43 18 LEU B N 1
ATOM 2560 C CA . LEU B 1 18 ? 46.997 84.501 7.875 1.00 12.05 18 LEU B CA 1
ATOM 2561 C C . LEU B 1 18 ? 48.170 84.941 7.008 1.00 13.15 18 LEU B C 1
ATOM 2562 O O . LEU B 1 18 ? 48.416 84.351 5.957 1.00 14.22 18 LEU B O 1
ATOM 2567 N N . ARG B 1 19 ? 48.889 85.978 7.414 1.00 13.67 19 ARG B N 1
ATOM 2568 C CA . ARG B 1 19 ? 50.057 86.377 6.648 1.00 14.77 19 ARG B CA 1
ATOM 2569 C C . ARG B 1 19 ? 51.233 86.802 7.514 1.00 14.55 19 ARG B C 1
ATOM 2570 O O . ARG B 1 19 ? 51.071 87.314 8.630 1.00 15.47 19 ARG B O 1
ATOM 2578 N N . TYR B 1 20 ? 52.418 86.605 6.962 1.00 13.99 20 TYR B N 1
ATOM 2579 C CA . TYR B 1 20 ? 53.661 86.964 7.610 1.00 14.94 20 TYR B CA 1
ATOM 2580 C C . TYR B 1 20 ? 53.707 88.471 7.752 1.00 16.54 20 TYR B C 1
ATOM 2581 O O . TYR B 1 20 ? 53.421 89.200 6.794 1.00 18.60 20 TYR B O 1
ATOM 2590 N N . GLN B 1 21 ? 54.030 88.933 8.955 1.00 17.20 21 GLN B N 1
ATOM 2591 C CA . GLN B 1 21 ? 54.135 90.352 9.251 1.00 17.36 21 GLN B CA 1
ATOM 2592 C C . GLN B 1 21 ? 55.530 90.800 8.834 1.00 18.02 21 GLN B C 1
ATOM 2593 O O . GLN B 1 21 ? 56.534 90.432 9.455 1.00 18.16 21 GLN B O 1
ATOM 2599 N N . SER B 1 22 ? 55.589 91.622 7.796 1.00 18.48 22 SER B N 1
ATOM 2600 C CA . SER B 1 22 ? 56.859 92.081 7.258 1.00 18.95 22 SER B CA 1
ATOM 2601 C C . SER B 1 22 ? 57.261 93.503 7.616 1.00 18.65 22 SER B C 1
ATOM 2602 O O . SER B 1 22 ? 58.360 93.932 7.264 1.00 18.87 22 SER B O 1
ATOM 2605 N N . ASP B 1 23 ? 56.374 94.259 8.254 1.00 19.53 23 ASP B N 1
ATOM 2606 C CA . ASP B 1 23 ? 56.709 95.630 8.636 1.00 20.55 23 ASP B CA 1
ATOM 2607 C C . ASP B 1 23 ? 57.799 95.610 9.684 1.00 19.48 23 ASP B C 1
ATOM 2608 O O . ASP B 1 23 ? 57.908 94.672 10.468 1.00 19.35 23 ASP B O 1
ATOM 2613 N N . ASN B 1 24 ? 58.568 96.680 9.733 1.00 18.43 24 ASN B N 1
ATOM 2614 C CA . ASN B 1 24 ? 59.643 96.772 10.702 1.00 18.24 24 ASN B CA 1
ATOM 2615 C C . ASN B 1 24 ? 59.055 97.249 12.020 1.00 17.14 24 ASN B C 1
ATOM 2616 O O . ASN B 1 24 ? 59.384 98.328 12.514 1.00 16.36 24 ASN B O 1
ATOM 2621 N N . ILE B 1 25 ? 58.187 96.430 12.593 1.00 16.11 25 ILE B N 1
ATOM 2622 C CA . ILE B 1 25 ? 57.513 96.762 13.833 1.00 14.52 25 ILE B CA 1
ATOM 2623 C C . ILE B 1 25 ? 57.832 95.720 14.888 1.00 14.49 25 ILE B C 1
ATOM 2624 O O . ILE B 1 25 ? 58.453 94.705 14.583 1.00 14.56 25 ILE B O 1
ATOM 2629 N N . GLN B 1 26 ? 57.400 95.946 16.122 1.00 14.14 26 GLN B N 1
ATOM 2630 C CA . GLN B 1 26 ? 57.665 94.968 17.170 1.00 14.20 26 GLN B CA 1
ATOM 2631 C C . GLN B 1 26 ? 57.224 93.579 16.731 1.00 13.56 26 GLN B C 1
ATOM 2632 O O . GLN B 1 26 ? 57.908 92.592 16.973 1.00 14.74 26 GLN B O 1
ATOM 2638 N N . GLN B 1 27 ? 56.100 93.518 16.034 1.00 13.68 27 GLN B N 1
ATOM 2639 C CA . GLN B 1 27 ? 55.538 92.254 15.588 1.00 13.43 27 GLN B CA 1
ATOM 2640 C C . GLN B 1 27 ? 56.143 91.603 14.351 1.00 13.37 27 GLN B C 1
ATOM 2641 O O . GLN B 1 27 ? 55.611 90.580 13.895 1.00 13.80 27 GLN B O 1
ATOM 2647 N N . TYR B 1 28 ? 57.258 92.134 13.838 1.00 13.18 28 TYR B N 1
ATOM 2648 C CA . TYR B 1 28 ? 57.910 91.557 12.645 1.00 12.22 28 TYR B CA 1
ATOM 2649 C C . TYR B 1 28 ? 58.115 90.042 12.789 1.00 12.15 28 TYR B C 1
ATOM 2650 O O . TYR B 1 28 ? 58.571 89.575 13.850 1.00 11.69 28 TYR B O 1
ATOM 2659 N N . GLY B 1 29 ? 57.763 89.273 11.750 1.00 10.92 29 GLY B N 1
ATOM 2660 C CA . GLY B 1 29 ? 57.949 87.830 11.807 1.00 9.22 29 GLY B CA 1
ATOM 2661 C C . GLY B 1 29 ? 56.796 87.020 12.364 1.00 9.95 29 GLY B C 1
ATOM 2662 O O . GLY B 1 29 ? 56.733 85.785 12.180 1.00 9.18 29 GLY B O 1
ATOM 2663 N N . LEU B 1 30 ? 55.910 87.686 13.101 1.00 9.98 30 LEU B N 1
ATOM 2664 C CA . LEU B 1 30 ? 54.746 87.015 13.659 1.00 9.68 30 LEU B CA 1
ATOM 2665 C C . LEU B 1 30 ? 53.738 86.894 12.518 1.00 11.21 30 LEU B C 1
ATOM 2666 O O . LEU B 1 30 ? 53.880 87.553 11.488 1.00 11.38 30 LEU B O 1
ATOM 2671 N N . LEU B 1 31 ? 52.694 86.100 12.739 1.00 12.11 31 LEU B N 1
ATOM 2672 C CA . LEU B 1 31 ? 51.665 85.810 11.754 1.00 12.49 31 LEU B CA 1
ATOM 2673 C C . LEU B 1 31 ? 50.336 86.504 12.071 1.00 13.30 31 LEU B C 1
ATOM 2674 O O . LEU B 1 31 ? 49.695 86.184 13.062 1.00 14.56 31 LEU B O 1
ATOM 2679 N N . GLN B 1 32 ? 49.909 87.428 11.210 1.00 12.75 32 GLN B N 1
ATOM 2680 C CA . GLN B 1 32 ? 48.675 88.171 11.431 1.00 13.22 32 GLN B CA 1
ATOM 2681 C C . GLN B 1 32 ? 47.560 87.891 10.414 1.00 13.51 32 GLN B C 1
ATOM 2682 O O . GLN B 1 32 ? 47.819 87.789 9.208 1.00 14.24 32 GLN B O 1
ATOM 2688 N N . PHE B 1 33 ? 46.326 87.754 10.896 1.00 12.20 33 PHE B N 1
ATOM 2689 C CA . PHE B 1 33 ? 45.206 87.510 10.004 1.00 11.88 33 PHE B CA 1
ATOM 2690 C C . PHE B 1 33 ? 44.781 88.834 9.467 1.00 12.81 33 PHE B C 1
ATOM 2691 O O . PHE B 1 33 ? 43.816 89.414 9.955 1.00 12.15 33 PHE B O 1
ATOM 2699 N N . SER B 1 34 ? 45.544 89.343 8.504 1.00 14.91 34 SER B N 1
ATOM 2700 C CA . SER B 1 34 ? 45.247 90.639 7.889 1.00 16.21 34 SER B CA 1
ATOM 2701 C C . SER B 1 34 ? 45.240 90.650 6.346 1.00 17.46 34 SER B C 1
ATOM 2702 O O . SER B 1 34 ? 45.055 91.713 5.748 1.00 18.93 34 SER B O 1
ATOM 2705 N N . ALA B 1 35 ? 45.478 89.505 5.702 1.00 18.20 35 ALA B N 1
ATOM 2706 C CA . ALA B 1 35 ? 45.469 89.460 4.241 1.00 19.11 35 ALA B CA 1
ATOM 2707 C C . ALA B 1 35 ? 44.019 89.473 3.793 1.00 20.37 35 ALA B C 1
ATOM 2708 O O . ALA B 1 35 ? 43.247 88.615 4.208 1.00 19.82 35 ALA B O 1
ATOM 2710 N N . ASP B 1 36 ? 43.649 90.449 2.964 1.00 22.87 36 ASP B N 1
ATOM 2711 C CA . ASP B 1 36 ? 42.275 90.564 2.443 1.00 25.05 36 ASP B CA 1
ATOM 2712 C C . ASP B 1 36 ? 41.986 89.572 1.309 1.00 25.15 36 ASP B C 1
ATOM 2713 O O . ASP B 1 36 ? 40.853 89.134 1.133 1.00 25.61 36 ASP B O 1
ATOM 2718 N N . LYS B 1 37 ? 43.015 89.244 0.535 1.00 24.91 37 LYS B N 1
ATOM 2719 C CA . LYS B 1 37 ? 42.888 88.333 -0.592 1.00 24.49 37 LYS B CA 1
ATOM 2720 C C . LYS B 1 37 ? 43.841 87.171 -0.416 1.00 22.96 37 LYS B C 1
ATOM 2721 O O . LYS B 1 37 ? 44.940 87.333 0.114 1.00 22.62 37 LYS B O 1
ATOM 2727 N N . ILE B 1 38 ? 43.459 86.023 -0.948 1.00 21.10 38 ILE B N 1
ATOM 2728 C CA . ILE B 1 38 ? 44.291 84.840 -0.875 1.00 21.14 38 ILE B CA 1
ATOM 2729 C C . ILE B 1 38 ? 45.554 85.012 -1.711 1.00 20.69 38 ILE B C 1
ATOM 2730 O O . ILE B 1 38 ? 46.582 84.389 -1.447 1.00 21.34 38 ILE B O 1
ATOM 2735 N N . LEU B 1 39 ? 45.483 85.906 -2.689 1.00 19.84 39 LEU B N 1
ATOM 2736 C CA . LEU B 1 39 ? 46.591 86.144 -3.589 1.00 18.69 39 LEU B CA 1
ATOM 2737 C C . LEU B 1 39 ? 47.743 86.878 -2.943 1.00 18.27 39 LEU B C 1
ATOM 2738 O O . LEU B 1 39 ? 48.790 87.049 -3.574 1.00 18.54 39 LEU B O 1
ATOM 2743 N N . ASP B 1 40 ? 47.575 87.313 -1.699 1.00 16.37 40 ASP B N 1
ATOM 2744 C CA . ASP B 1 40 ? 48.652 88.026 -1.008 1.00 14.44 40 ASP B CA 1
ATOM 2745 C C . ASP B 1 40 ? 49.905 87.143 -1.015 1.00 12.91 40 ASP B C 1
ATOM 2746 O O . ASP B 1 40 ? 49.869 86.005 -0.549 1.00 12.35 40 ASP B O 1
ATOM 2751 N N . PRO B 1 41 ? 51.036 87.660 -1.541 1.00 12.72 41 PRO B N 1
ATOM 2752 C CA . PRO B 1 41 ? 52.265 86.861 -1.581 1.00 12.56 41 PRO B CA 1
ATOM 2753 C C . PRO B 1 41 ? 52.880 86.500 -0.225 1.00 13.61 41 PRO B C 1
ATOM 2754 O O . PRO B 1 41 ? 53.907 85.809 -0.174 1.00 14.56 41 PRO B O 1
ATOM 2758 N N . LEU B 1 42 ? 52.251 86.941 0.865 1.00 13.43 42 LEU B N 1
ATOM 2759 C CA . LEU B 1 42 ? 52.734 86.619 2.211 1.00 13.75 42 LEU B CA 1
ATOM 2760 C C . LEU B 1 42 ? 51.827 85.617 2.922 1.00 13.27 42 LEU B C 1
ATOM 2761 O O . LEU B 1 42 ? 52.138 85.192 4.028 1.00 12.99 42 LEU B O 1
ATOM 2766 N N . ALA B 1 43 ? 50.746 85.197 2.266 1.00 12.24 43 ALA B N 1
ATOM 2767 C CA . ALA B 1 43 ? 49.791 84.305 2.889 1.00 11.19 43 ALA B CA 1
ATOM 2768 C C . ALA B 1 43 ? 49.866 82.815 2.628 1.00 10.57 43 ALA B C 1
ATOM 2769 O O . ALA B 1 43 ? 48.946 82.102 3.028 1.00 11.71 43 ALA B O 1
ATOM 2771 N N . GLN B 1 44 ? 50.927 82.317 1.998 1.00 9.84 44 GLN B N 1
ATOM 2772 C CA . GLN B 1 44 ? 51.027 80.880 1.736 1.00 9.51 44 GLN B CA 1
ATOM 2773 C C . GLN B 1 44 ? 51.971 80.172 2.701 1.00 9.69 44 GLN B C 1
ATOM 2774 O O . GLN B 1 44 ? 53.053 80.680 3.002 1.00 10.54 44 GLN B O 1
ATOM 2780 N N . PHE B 1 45 ? 51.589 78.969 3.124 1.00 9.26 45 PHE B N 1
ATOM 2781 C CA . PHE B 1 45 ? 52.369 78.179 4.062 1.00 9.92 45 PHE B CA 1
ATOM 2782 C C . PHE B 1 45 ? 52.493 76.798 3.530 1.00 10.48 45 PHE B C 1
ATOM 2783 O O . PHE B 1 45 ? 51.595 76.318 2.848 1.00 12.94 45 PHE B O 1
ATOM 2791 N N . GLU B 1 46 ? 53.595 76.142 3.840 1.00 11.45 46 GLU B N 1
ATOM 2792 C CA . GLU B 1 46 ? 53.804 74.782 3.368 1.00 12.67 46 GLU B CA 1
ATOM 2793 C C . GLU B 1 46 ? 53.774 73.825 4.536 1.00 12.91 46 GLU B C 1
ATOM 2794 O O . GLU B 1 46 ? 54.367 74.111 5.576 1.00 13.24 46 GLU B O 1
ATOM 2800 N N . VAL B 1 47 ? 53.227 72.638 4.307 1.00 13.48 47 VAL B N 1
ATOM 2801 C CA . VAL B 1 47 ? 53.101 71.644 5.331 1.00 14.89 47 VAL B CA 1
ATOM 2802 C C . VAL B 1 47 ? 54.035 70.488 5.109 1.00 17.97 47 VAL B C 1
ATOM 2803 O O . VAL B 1 47 ? 54.133 69.980 3.997 1.00 19.48 47 VAL B O 1
ATOM 2807 N N . GLU B 1 48 ? 54.725 70.077 6.174 1.00 20.99 48 GLU B N 1
ATOM 2808 C CA . GLU B 1 48 ? 55.646 68.941 6.163 1.00 23.69 48 GLU B CA 1
ATOM 2809 C C . GLU B 1 48 ? 55.244 67.936 7.238 1.00 25.23 48 GLU B C 1
ATOM 2810 O O . GLU B 1 48 ? 55.233 68.251 8.426 1.00 25.48 48 GLU B O 1
ATOM 2816 N N . PRO B 1 49 ? 54.922 66.710 6.842 1.00 26.59 49 PRO B N 1
ATOM 2817 C CA . PRO B 1 49 ? 54.541 65.744 7.868 1.00 28.08 49 PRO B CA 1
ATOM 2818 C C . PRO B 1 49 ? 55.718 65.402 8.785 1.00 29.46 49 PRO B C 1
ATOM 2819 O O . PRO B 1 49 ? 56.886 65.440 8.378 1.00 29.73 49 PRO B O 1
ATOM 2823 N N . SER B 1 50 ? 55.399 65.145 10.046 1.00 30.97 50 SER B N 1
ATOM 2824 C CA . SER B 1 50 ? 56.393 64.786 11.034 1.00 32.11 50 SER B CA 1
ATOM 2825 C C . SER B 1 50 ? 57.115 63.535 10.575 1.00 33.94 50 SER B C 1
ATOM 2826 O O . SER B 1 50 ? 56.553 62.693 9.868 1.00 34.06 50 SER B O 1
ATOM 2829 N N . LYS B 1 51 ? 58.374 63.430 10.969 1.00 36.57 51 LYS B N 1
ATOM 2830 C CA . LYS B 1 51 ? 59.175 62.271 10.626 1.00 39.15 51 LYS B CA 1
ATOM 2831 C C . LYS B 1 51 ? 58.813 61.067 11.512 1.00 39.66 51 LYS B C 1
ATOM 2832 O O . LYS B 1 51 ? 58.559 59.978 10.996 1.00 40.64 51 LYS B O 1
ATOM 2838 N N . THR B 1 52 ? 58.723 61.272 12.828 1.00 39.26 52 THR B N 1
ATOM 2839 C CA . THR B 1 52 ? 58.421 60.175 13.758 1.00 38.99 52 THR B CA 1
ATOM 2840 C C . THR B 1 52 ? 56.983 60.072 14.258 1.00 37.97 52 THR B C 1
ATOM 2841 O O . THR B 1 52 ? 56.472 58.983 14.508 1.00 38.43 52 THR B O 1
ATOM 2845 N N . TYR B 1 53 ? 56.319 61.207 14.383 1.00 36.65 53 TYR B N 1
ATOM 2846 C CA . TYR B 1 53 ? 54.969 61.206 14.881 1.00 35.20 53 TYR B CA 1
ATOM 2847 C C . TYR B 1 53 ? 53.925 61.266 13.813 1.00 34.32 53 TYR B C 1
ATOM 2848 O O . TYR B 1 53 ? 53.741 62.285 13.162 1.00 34.06 53 TYR B O 1
ATOM 2857 N N . ASP B 1 54 ? 53.215 60.164 13.667 1.00 33.81 54 ASP B N 1
ATOM 2858 C CA . ASP B 1 54 ? 52.140 60.053 12.695 1.00 33.20 54 ASP B CA 1
ATOM 2859 C C . ASP B 1 54 ? 51.064 61.074 13.078 1.00 30.61 54 ASP B C 1
ATOM 2860 O O . ASP B 1 54 ? 50.791 61.275 14.254 1.00 30.50 54 ASP B O 1
ATOM 2865 N N . GLY B 1 55 ? 50.491 61.740 12.081 1.00 27.54 55 GLY B N 1
ATOM 2866 C CA . GLY B 1 55 ? 49.451 62.716 12.334 1.00 24.11 55 GLY B CA 1
ATOM 2867 C C . GLY B 1 55 ? 49.932 64.100 12.737 1.00 22.40 55 GLY B C 1
ATOM 2868 O O . GLY B 1 55 ? 49.121 65.016 12.841 1.00 21.17 55 GLY B O 1
ATOM 2869 N N . LEU B 1 56 ? 51.229 64.251 12.994 1.00 20.58 56 LEU B N 1
ATOM 2870 C CA . LEU B 1 56 ? 51.778 65.548 13.382 1.00 18.99 56 LEU B CA 1
ATOM 2871 C C . LEU B 1 56 ? 52.412 66.175 12.139 1.00 18.14 56 LEU B C 1
ATOM 2872 O O . LEU B 1 56 ? 52.899 65.472 11.248 1.00 16.81 56 LEU B O 1
ATOM 2877 N N . VAL B 1 57 ? 52.500 67.496 12.157 1.00 17.64 57 VAL B N 1
ATOM 2878 C CA . VAL B 1 57 ? 52.950 68.285 11.023 1.00 16.71 57 VAL B CA 1
ATOM 2879 C C . VAL B 1 57 ? 53.822 69.492 11.443 1.00 16.94 57 VAL B C 1
ATOM 2880 O O . VAL B 1 57 ? 53.694 69.992 12.567 1.00 17.13 57 VAL B O 1
ATOM 2884 N N . HIS B 1 58 ? 54.724 69.933 10.556 1.00 16.10 58 HIS B N 1
ATOM 2885 C CA . HIS B 1 58 ? 55.562 71.119 10.776 1.00 14.03 58 HIS B CA 1
ATOM 2886 C C . HIS B 1 58 ? 55.053 72.084 9.721 1.00 14.62 58 HIS B C 1
ATOM 2887 O O . HIS B 1 58 ? 54.663 71.641 8.644 1.00 15.75 58 HIS B O 1
ATOM 2894 N N . ILE B 1 59 ? 55.079 73.383 9.989 1.00 13.34 59 ILE B N 1
ATOM 2895 C CA . ILE B 1 59 ? 54.575 74.353 9.037 1.00 12.78 59 ILE B CA 1
ATOM 2896 C C . ILE B 1 59 ? 55.577 75.476 8.858 1.00 12.79 59 ILE B C 1
ATOM 2897 O O . ILE B 1 59 ? 56.163 75.923 9.824 1.00 13.49 59 ILE B O 1
ATOM 2902 N N . LYS B 1 60 ? 55.790 75.921 7.622 1.00 13.02 60 LYS B N 1
ATOM 2903 C CA . LYS B 1 60 ? 56.710 77.023 7.359 1.00 12.18 60 LYS B CA 1
ATOM 2904 C C . LYS B 1 60 ? 56.107 78.072 6.457 1.00 11.92 60 LYS B C 1
ATOM 2905 O O . LYS B 1 60 ? 55.117 77.804 5.760 1.00 12.85 60 LYS B O 1
ATOM 2911 N N . SER B 1 61 ? 56.612 79.296 6.558 1.00 10.99 61 SER B N 1
ATOM 2912 C CA . SER B 1 61 ? 56.139 80.372 5.702 1.00 11.04 61 SER B CA 1
ATOM 2913 C C . SER B 1 61 ? 56.796 80.135 4.346 1.00 11.66 61 SER B C 1
ATOM 2914 O O . SER B 1 61 ? 58.004 79.905 4.291 1.00 10.89 61 SER B O 1
ATOM 2917 N N . ARG B 1 62 ? 56.018 80.168 3.267 1.00 11.44 62 ARG B N 1
ATOM 2918 C CA . ARG B 1 62 ? 56.592 79.968 1.937 1.00 12.50 62 ARG B CA 1
ATOM 2919 C C . ARG B 1 62 ? 57.633 81.063 1.652 1.00 12.22 62 ARG B C 1
ATOM 2920 O O . ARG B 1 62 ? 58.699 80.792 1.108 1.00 12.51 62 ARG B O 1
ATOM 2928 N N . TYR B 1 63 ? 57.337 82.284 2.082 1.00 12.70 63 TYR B N 1
ATOM 2929 C CA . TYR B 1 63 ? 58.228 83.414 1.889 1.00 12.28 63 TYR B CA 1
ATOM 2930 C C . TYR B 1 63 ? 59.608 83.245 2.550 1.00 12.72 63 TYR B C 1
ATOM 2931 O O . TYR B 1 63 ? 60.628 83.264 1.868 1.00 13.04 63 TYR B O 1
ATOM 2940 N N . THR B 1 64 ? 59.656 83.068 3.872 1.00 12.63 64 THR B N 1
ATOM 2941 C CA . THR B 1 64 ? 60.944 82.903 4.573 1.00 10.81 64 THR B CA 1
ATOM 2942 C C . THR B 1 64 ? 61.431 81.470 4.479 1.00 10.52 64 THR B C 1
ATOM 2943 O O . THR B 1 64 ? 62.625 81.200 4.564 1.00 9.87 64 THR B O 1
ATOM 2947 N N . ASN B 1 65 ? 60.499 80.555 4.278 1.00 9.95 65 ASN B N 1
ATOM 2948 C CA . ASN B 1 65 ? 60.820 79.139 4.212 1.00 11.56 65 ASN B CA 1
ATOM 2949 C C . ASN B 1 65 ? 61.336 78.680 5.579 1.00 11.79 65 ASN B C 1
ATOM 2950 O O . ASN B 1 65 ? 62.167 77.779 5.677 1.00 11.73 65 ASN B O 1
ATOM 2955 N N . LYS B 1 66 ? 60.854 79.339 6.629 1.00 13.17 66 LYS B N 1
ATOM 2956 C CA . LYS B 1 66 ? 61.221 79.002 8.012 1.00 12.48 66 LYS B CA 1
ATOM 2957 C C . LYS B 1 66 ? 59.972 78.520 8.770 1.00 11.35 66 LYS B C 1
ATOM 2958 O O . LYS B 1 66 ? 58.832 78.918 8.462 1.00 9.07 66 LYS B O 1
ATOM 2964 N N . TYR B 1 67 ? 60.192 77.593 9.692 1.00 10.07 67 TYR B N 1
ATOM 2965 C CA . TYR B 1 67 ? 59.125 76.983 10.451 1.00 10.50 67 TYR B CA 1
ATOM 2966 C C . TYR B 1 67 ? 58.450 77.805 11.533 1.00 10.31 67 TYR B C 1
ATOM 2967 O O . TYR B 1 67 ? 59.105 78.606 12.208 1.00 12.16 67 TYR B O 1
ATOM 2976 N N . LEU B 1 68 ? 57.142 77.601 11.700 1.00 10.30 68 LEU B N 1
ATOM 2977 C CA . LEU B 1 68 ? 56.363 78.296 12.731 1.00 10.05 68 LEU B CA 1
ATOM 2978 C C . LEU B 1 68 ? 56.863 77.701 14.049 1.00 10.26 68 LEU B C 1
ATOM 2979 O O . LEU B 1 68 ? 56.983 76.473 14.184 1.00 9.38 68 LEU B O 1
ATOM 2984 N N . VAL B 1 69 ? 57.207 78.580 14.987 1.00 10.55 69 VAL B N 1
ATOM 2985 C CA . VAL B 1 69 ? 57.756 78.188 16.286 1.00 10.90 69 VAL B CA 1
ATOM 2986 C C . VAL B 1 69 ? 57.376 79.278 17.299 1.00 11.53 69 VAL B C 1
ATOM 2987 O O . VAL B 1 69 ? 57.012 80.388 16.912 1.00 11.10 69 VAL B O 1
ATOM 2991 N N . ARG B 1 70 ? 57.471 78.976 18.589 1.00 11.16 70 ARG B N 1
ATOM 2992 C CA . ARG B 1 70 ? 57.162 79.983 19.602 1.00 11.05 70 ARG B CA 1
ATOM 2993 C C . ARG B 1 70 ? 58.196 81.115 19.532 1.00 10.03 70 ARG B C 1
ATOM 2994 O O . ARG B 1 70 ? 59.342 80.902 19.187 1.00 10.44 70 ARG B O 1
ATOM 3002 N N . TRP B 1 71 ? 57.773 82.329 19.841 1.00 9.63 71 TRP B N 1
ATOM 3003 C CA . TRP B 1 71 ? 58.643 83.489 19.809 1.00 8.75 71 TRP B CA 1
ATOM 3004 C C . TRP B 1 71 ? 59.847 83.361 20.763 1.00 10.13 71 TRP B C 1
ATOM 3005 O O . TRP B 1 71 ? 60.963 83.797 20.440 1.00 9.74 71 TRP B O 1
ATOM 3016 N N . SER B 1 72 ? 59.629 82.805 21.950 1.00 10.21 72 SER B N 1
ATOM 3017 C CA . SER B 1 72 ? 60.720 82.644 22.909 1.00 10.16 72 SER B CA 1
ATOM 3018 C C . SER B 1 72 ? 60.228 81.665 23.935 1.00 10.51 72 SER B C 1
ATOM 3019 O O . SER B 1 72 ? 59.084 81.207 23.848 1.00 9.67 72 SER B O 1
ATOM 3022 N N . PRO B 1 73 ? 61.073 81.311 24.920 1.00 11.06 73 PRO B N 1
ATOM 3023 C CA . PRO B 1 73 ? 60.595 80.355 25.923 1.00 10.45 73 PRO B CA 1
ATOM 3024 C C . PRO B 1 73 ? 59.452 80.944 26.755 1.00 10.58 73 PRO B C 1
ATOM 3025 O O . PRO B 1 73 ? 58.711 80.212 27.382 1.00 11.02 73 PRO B O 1
ATOM 3029 N N . ASN B 1 74 ? 59.285 82.260 26.714 1.00 10.18 74 ASN B N 1
ATOM 3030 C CA . ASN B 1 74 ? 58.261 82.919 27.513 1.00 11.64 74 ASN B CA 1
ATOM 3031 C C . ASN B 1 74 ? 56.998 83.377 26.789 1.00 12.63 74 ASN B C 1
ATOM 3032 O O . ASN B 1 74 ? 56.113 83.974 27.410 1.00 12.07 74 ASN B O 1
ATOM 3037 N N . HIS B 1 75 ? 56.895 83.079 25.492 1.00 12.91 75 HIS B N 1
ATOM 3038 C CA . HIS B 1 75 ? 55.749 83.522 24.689 1.00 12.12 75 HIS B CA 1
ATOM 3039 C C . HIS B 1 75 ? 54.983 82.405 23.985 1.00 13.54 75 HIS B C 1
ATOM 3040 O O . HIS B 1 75 ? 55.547 81.371 23.602 1.00 14.71 75 HIS B O 1
ATOM 3047 N N . TYR B 1 76 ? 53.690 82.644 23.794 1.00 14.72 76 TYR B N 1
ATOM 3048 C CA . TYR B 1 76 ? 52.836 81.702 23.101 1.00 14.85 76 TYR B CA 1
ATOM 3049 C C . TYR B 1 76 ? 52.595 82.233 21.674 1.00 14.32 76 TYR B C 1
ATOM 3050 O O . TYR B 1 76 ? 51.895 81.593 20.894 1.00 13.62 76 TYR B O 1
ATOM 3059 N N . TRP B 1 77 ? 53.108 83.431 21.372 1.00 12.93 77 TRP B N 1
ATOM 3060 C CA . TRP B 1 77 ? 52.987 84.037 20.031 1.00 12.62 77 TRP B CA 1
ATOM 3061 C C . TRP B 1 77 ? 53.765 83.167 19.048 1.00 11.78 77 TRP B C 1
ATOM 3062 O O . TRP B 1 77 ? 54.834 82.674 19.386 1.00 12.22 77 TRP B O 1
ATOM 3073 N N . ILE B 1 78 ? 53.225 82.951 17.852 1.00 11.26 78 ILE B N 1
ATOM 3074 C CA . ILE B 1 78 ? 53.891 82.101 16.865 1.00 10.97 78 ILE B CA 1
ATOM 3075 C C . ILE B 1 78 ? 54.620 82.928 15.777 1.00 10.81 78 ILE B C 1
ATOM 3076 O O . ILE B 1 78 ? 54.073 83.895 15.222 1.00 11.06 78 ILE B O 1
ATOM 3081 N N . THR B 1 79 ? 55.892 82.596 15.569 1.00 10.22 79 THR B N 1
ATOM 3082 C CA . THR B 1 79 ? 56.748 83.277 14.600 1.00 9.49 79 THR B CA 1
ATOM 3083 C C . THR B 1 79 ? 57.227 82.281 13.523 1.00 9.26 79 THR B C 1
ATOM 3084 O O . THR B 1 79 ? 57.414 81.086 13.797 1.00 7.57 79 THR B O 1
ATOM 3088 N N . ALA B 1 80 ? 57.271 82.737 12.269 1.00 10.71 80 ALA B N 1
ATOM 3089 C CA . ALA B 1 80 ? 57.723 81.878 11.151 1.00 10.61 80 ALA B CA 1
ATOM 3090 C C . ALA B 1 80 ? 59.221 82.145 10.986 1.00 11.19 80 ALA B C 1
ATOM 3091 O O . ALA B 1 80 ? 59.640 82.836 10.038 1.00 12.05 80 ALA B O 1
ATOM 3093 N N . SER B 1 81 ? 60.019 81.574 11.897 1.00 10.85 81 SER B N 1
ATOM 3094 C CA . SER B 1 81 ? 61.454 81.818 11.944 1.00 10.05 81 SER B CA 1
ATOM 3095 C C . SER B 1 81 ? 62.369 80.676 12.336 1.00 11.06 81 SER B C 1
ATOM 3096 O O . SER B 1 81 ? 63.586 80.861 12.351 1.00 12.62 81 SER B O 1
ATOM 3099 N N . ALA B 1 82 ? 61.844 79.522 12.705 1.00 11.11 82 ALA B N 1
ATOM 3100 C CA . ALA B 1 82 ? 62.733 78.443 13.064 1.00 12.07 82 ALA B CA 1
ATOM 3101 C C . ALA B 1 82 ? 63.489 78.001 11.815 1.00 14.85 82 ALA B C 1
ATOM 3102 O O . ALA B 1 82 ? 62.898 77.832 10.738 1.00 15.02 82 ALA B O 1
ATOM 3104 N N . ASN B 1 83 ? 64.787 77.785 11.968 1.00 16.41 83 ASN B N 1
ATOM 3105 C CA . ASN B 1 83 ? 65.627 77.364 10.861 1.00 19.30 83 ASN B CA 1
ATOM 3106 C C . ASN B 1 83 ? 65.366 75.931 10.467 1.00 21.04 83 ASN B C 1
ATOM 3107 O O . ASN B 1 83 ?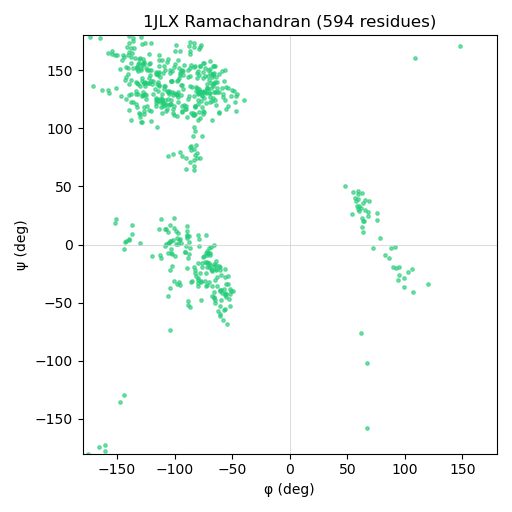 65.463 75.568 9.296 1.00 21.11 83 ASN B O 1
ATOM 3112 N N . GLU B 1 84 ? 65.069 75.101 11.455 1.00 23.20 84 GLU B N 1
ATOM 3113 C CA . GLU B 1 84 ? 64.769 73.710 11.188 1.00 24.62 84 GLU B CA 1
ATOM 3114 C C . GLU B 1 84 ? 63.690 73.197 12.117 1.00 23.66 84 GLU B C 1
ATOM 3115 O O . GLU B 1 84 ? 63.348 73.840 13.106 1.00 23.06 84 GLU B O 1
ATOM 3121 N N . PRO B 1 85 ? 63.055 72.086 11.744 1.00 23.26 85 PRO B N 1
ATOM 3122 C CA . PRO B 1 85 ? 62.008 71.558 12.599 1.00 23.08 85 PRO B CA 1
ATOM 3123 C C . PRO B 1 85 ? 62.590 70.870 13.815 1.00 22.96 85 PRO B C 1
ATOM 3124 O O . PRO B 1 85 ? 63.728 70.407 13.812 1.00 23.08 85 PRO B O 1
ATOM 3128 N N . ASP B 1 86 ? 61.778 70.812 14.854 1.00 23.63 86 ASP B N 1
ATOM 3129 C CA . ASP B 1 86 ? 62.151 70.213 16.122 1.00 24.74 86 ASP B CA 1
ATOM 3130 C C . ASP B 1 86 ? 61.010 69.289 16.560 1.00 25.36 86 ASP B C 1
ATOM 3131 O O . ASP B 1 86 ? 59.881 69.741 16.772 1.00 25.00 86 ASP B O 1
ATOM 3136 N N . GLU B 1 87 ? 61.314 68.000 16.680 1.00 26.37 87 GLU B N 1
ATOM 3137 C CA . GLU B 1 87 ? 60.327 67.010 17.065 1.00 27.61 87 GLU B CA 1
ATOM 3138 C C . GLU B 1 87 ? 60.360 66.664 18.533 1.00 27.43 87 GLU B C 1
ATOM 3139 O O . GLU B 1 87 ? 59.703 65.715 18.971 1.00 27.92 87 GLU B O 1
ATOM 3145 N N . ASN B 1 88 ? 61.183 67.380 19.284 1.00 27.15 88 ASN B N 1
ATOM 3146 C CA . ASN B 1 88 ? 61.273 67.150 20.713 1.00 26.64 88 ASN B CA 1
ATOM 3147 C C . ASN B 1 88 ? 60.096 67.852 21.325 1.00 25.33 88 ASN B C 1
ATOM 3148 O O . ASN B 1 88 ? 60.099 69.070 21.432 1.00 24.18 88 ASN B O 1
ATOM 3153 N N . LYS B 1 89 ? 59.118 67.071 21.761 1.00 25.64 89 LYS B N 1
ATOM 3154 C CA . LYS B 1 89 ? 57.898 67.597 22.353 1.00 26.38 89 LYS B CA 1
ATOM 3155 C C . LYS B 1 89 ? 58.078 68.349 23.651 1.00 26.21 89 LYS B C 1
ATOM 3156 O O . LYS B 1 89 ? 57.177 69.062 24.073 1.00 26.45 89 LYS B O 1
ATOM 3162 N N . SER B 1 90 ? 59.219 68.159 24.302 1.00 26.17 90 SER B N 1
ATOM 3163 C CA . SER B 1 90 ? 59.518 68.805 25.574 1.00 26.20 90 SER B CA 1
ATOM 3164 C C . SER B 1 90 ? 60.107 70.194 25.402 1.00 25.48 90 SER B C 1
ATOM 3165 O O . SER B 1 90 ? 59.929 71.078 26.248 1.00 26.16 90 SER B O 1
ATOM 3168 N N . ASN B 1 91 ? 60.849 70.379 24.324 1.00 23.81 91 ASN B N 1
ATOM 3169 C CA . ASN B 1 91 ? 61.479 71.657 24.055 1.00 22.10 91 ASN B CA 1
ATOM 3170 C C . ASN B 1 91 ? 60.491 72.756 23.633 1.00 20.07 91 ASN B C 1
ATOM 3171 O O . ASN B 1 91 ? 59.599 72.530 22.804 1.00 18.81 91 ASN B O 1
ATOM 3176 N N . TRP B 1 92 ? 60.648 73.946 24.212 1.00 17.22 92 TRP B N 1
ATOM 3177 C CA . TRP B 1 92 ? 59.783 75.086 23.906 1.00 16.22 92 TRP B CA 1
ATOM 3178 C C . TRP B 1 92 ? 59.755 75.447 22.405 1.00 15.50 92 TRP B C 1
ATOM 3179 O O . TRP B 1 92 ? 58.773 75.989 21.902 1.00 14.60 92 TRP B O 1
ATOM 3190 N N . ALA B 1 93 ? 60.843 75.139 21.713 1.00 15.18 93 ALA B N 1
ATOM 3191 C CA . ALA B 1 93 ? 60.977 75.428 20.298 1.00 15.85 93 ALA B CA 1
ATOM 3192 C C . ALA B 1 93 ? 60.470 74.305 19.407 1.00 16.63 93 ALA B C 1
ATOM 3193 O O . ALA B 1 93 ? 60.723 74.313 18.186 1.00 17.23 93 ALA B O 1
ATOM 3195 N N . CYS B 1 94 ? 59.774 73.338 20.007 1.00 15.94 94 CYS B N 1
ATOM 3196 C CA . CYS B 1 94 ? 59.193 72.228 19.261 1.00 16.14 94 CYS B CA 1
ATOM 3197 C C . CYS B 1 94 ? 58.336 72.810 18.133 1.00 15.75 94 CYS B C 1
ATOM 3198 O O . CYS B 1 94 ? 57.570 73.756 18.361 1.00 15.18 94 CYS B O 1
ATOM 3201 N N . THR B 1 95 ? 58.458 72.266 16.924 1.00 14.87 95 THR B N 1
ATOM 3202 C CA . THR B 1 95 ? 57.686 72.810 15.811 1.00 13.93 95 THR B CA 1
ATOM 3203 C C . THR B 1 95 ? 56.441 72.015 15.415 1.00 14.21 95 THR B C 1
ATOM 3204 O O . THR B 1 95 ? 55.717 72.392 14.498 1.00 16.21 95 THR B O 1
ATOM 3208 N N . LEU B 1 96 ? 56.136 70.962 16.156 1.00 13.30 96 LEU B N 1
ATOM 3209 C CA . LEU B 1 96 ? 54.980 70.144 15.871 1.00 11.95 96 LEU B CA 1
ATOM 3210 C C . LEU B 1 96 ? 53.641 70.799 16.194 1.00 12.89 96 LEU B C 1
ATOM 3211 O O . LEU B 1 96 ? 53.491 71.479 17.210 1.00 12.53 96 LEU B O 1
ATOM 3216 N N . PHE B 1 97 ? 52.684 70.602 15.292 1.00 13.15 97 PHE B N 1
ATOM 3217 C CA . PHE B 1 97 ? 51.321 71.101 15.398 1.00 13.01 97 PHE B CA 1
ATOM 3218 C C . PHE B 1 97 ? 50.450 69.905 15.052 1.00 14.25 97 PHE B C 1
ATOM 3219 O O . PHE B 1 97 ? 50.868 69.015 14.313 1.00 14.20 97 PHE B O 1
ATOM 3227 N N . LYS B 1 98 ? 49.251 69.862 15.605 1.00 16.00 98 LYS B N 1
ATOM 3228 C CA . LYS B 1 98 ? 48.346 68.762 15.345 1.00 17.34 98 LYS B CA 1
ATOM 3229 C C . LYS B 1 98 ? 47.069 69.317 14.760 1.00 17.25 98 LYS B C 1
ATOM 3230 O O . LYS B 1 98 ? 46.426 70.171 15.377 1.00 16.15 98 LYS B O 1
ATOM 3236 N N . PRO B 1 99 ? 46.758 68.954 13.503 1.00 17.43 99 PRO B N 1
ATOM 3237 C CA . PRO B 1 99 ? 45.511 69.495 12.957 1.00 17.82 99 PRO B CA 1
ATOM 3238 C C . PRO B 1 99 ? 44.363 68.670 13.501 1.00 18.01 99 PRO B C 1
ATOM 3239 O O . PRO B 1 99 ? 44.465 67.451 13.567 1.00 18.27 99 PRO B O 1
ATOM 3243 N N . LEU B 1 100 ? 43.327 69.338 13.991 1.00 18.65 100 LEU B N 1
ATOM 3244 C CA . LEU B 1 100 ? 42.148 68.652 14.523 1.00 19.87 100 LEU B CA 1
ATOM 3245 C C . LEU B 1 100 ? 40.947 69.125 13.691 1.00 20.84 100 LEU B C 1
ATOM 3246 O O . LEU B 1 100 ? 40.613 70.319 13.677 1.00 20.67 100 LEU B O 1
ATOM 3251 N N . TYR B 1 101 ? 40.337 68.210 12.951 1.00 22.06 101 TYR B N 1
ATOM 3252 C CA . TYR B 1 101 ? 39.195 68.584 12.123 1.00 24.02 101 TYR B CA 1
ATOM 3253 C C . TYR B 1 101 ? 37.945 68.698 12.952 1.00 24.98 101 TYR B C 1
ATOM 3254 O O . TYR B 1 101 ? 37.641 67.833 13.779 1.00 24.20 101 TYR B O 1
ATOM 3263 N N . VAL B 1 102 ? 37.275 69.825 12.762 1.00 27.00 102 VAL B N 1
ATOM 3264 C CA . VAL B 1 102 ? 36.045 70.171 13.460 1.00 29.03 102 VAL B CA 1
ATOM 3265 C C . VAL B 1 102 ? 34.905 69.224 13.088 1.00 31.05 102 VAL B C 1
ATOM 3266 O O . VAL B 1 102 ? 34.170 68.741 13.950 1.00 31.57 102 VAL B O 1
ATOM 3270 N N . GLU B 1 103 ? 34.766 68.967 11.795 1.00 33.51 103 GLU B N 1
ATOM 3271 C CA . GLU B 1 103 ? 33.721 68.091 11.292 1.00 36.17 103 GLU B CA 1
ATOM 3272 C C . GLU B 1 103 ? 34.409 66.904 10.659 1.00 37.31 103 GLU B C 1
ATOM 3273 O O . GLU B 1 103 ? 35.263 67.073 9.795 1.00 37.64 103 GLU B O 1
ATOM 3279 N N . GLU B 1 104 ? 34.093 65.711 11.150 1.00 39.37 104 GLU B N 1
ATOM 3280 C CA . GLU B 1 104 ? 34.699 64.479 10.650 1.00 41.37 104 GLU B CA 1
ATOM 3281 C C . GLU B 1 104 ? 34.459 64.311 9.152 1.00 41.57 104 GLU B C 1
ATOM 3282 O O . GLU B 1 104 ? 33.316 64.410 8.684 1.00 41.59 104 GLU B O 1
ATOM 3288 N N . GLY B 1 105 ? 35.546 64.094 8.408 1.00 41.57 105 GLY B N 1
ATOM 3289 C CA . GLY B 1 105 ? 35.451 63.928 6.967 1.00 41.40 105 GLY B CA 1
ATOM 3290 C C . GLY B 1 105 ? 35.688 65.212 6.182 1.00 41.01 105 GLY B C 1
ATOM 3291 O O . GLY B 1 105 ? 36.083 65.178 5.016 1.00 41.64 105 GLY B O 1
ATOM 3292 N N . ASN B 1 106 ? 35.416 66.349 6.812 1.00 39.89 106 ASN B N 1
ATOM 3293 C CA . ASN B 1 106 ? 35.629 67.646 6.186 1.00 38.33 106 ASN B CA 1
ATOM 3294 C C . ASN B 1 106 ? 37.065 68.069 6.520 1.00 37.74 106 ASN B C 1
ATOM 3295 O O . ASN B 1 106 ? 37.386 68.394 7.675 1.00 37.24 106 ASN B O 1
ATOM 3300 N N . MET B 1 107 ? 37.932 68.060 5.516 1.00 36.60 107 MET B N 1
ATOM 3301 C CA . MET B 1 107 ? 39.323 68.419 5.742 1.00 35.62 107 MET B CA 1
ATOM 3302 C C . MET B 1 107 ? 39.572 69.917 5.577 1.00 34.21 107 MET B C 1
ATOM 3303 O O . MET B 1 107 ? 40.709 70.349 5.489 1.00 33.90 107 MET B O 1
ATOM 3308 N N . LYS B 1 108 ? 38.512 70.710 5.586 1.00 33.23 108 LYS B N 1
ATOM 3309 C CA . LYS B 1 108 ? 38.638 72.147 5.410 1.00 32.63 108 LYS B CA 1
ATOM 3310 C C . LYS B 1 108 ? 38.492 73.054 6.635 1.00 31.44 108 LYS B C 1
ATOM 3311 O O . LYS B 1 108 ? 38.877 74.215 6.568 1.00 31.26 108 LYS B O 1
ATOM 3317 N N . LYS B 1 109 ? 37.840 72.586 7.696 1.00 30.15 109 LYS B N 1
ATOM 3318 C CA . LYS B 1 109 ? 37.671 73.391 8.914 1.00 28.22 109 LYS B CA 1
ATOM 3319 C C . LYS B 1 109 ? 38.586 72.734 9.923 1.00 26.06 109 LYS B C 1
ATOM 3320 O O . LYS B 1 109 ? 38.448 71.545 10.211 1.00 25.94 109 LYS B O 1
ATOM 3326 N N . VAL B 1 110 ? 39.494 73.494 10.504 1.00 23.27 110 VAL B N 1
ATOM 3327 C CA . VAL B 1 110 ? 40.430 72.860 11.409 1.00 21.37 110 VAL B CA 1
ATOM 3328 C C . VAL B 1 110 ? 40.810 73.733 12.597 1.00 20.07 110 VAL B C 1
ATOM 3329 O O . VAL B 1 110 ? 40.496 74.921 12.620 1.00 18.89 110 VAL B O 1
ATOM 3333 N N . ARG B 1 111 ? 41.370 73.086 13.623 1.00 19.61 111 ARG B N 1
ATOM 3334 C CA . ARG B 1 111 ? 41.932 73.747 14.814 1.00 18.52 111 ARG B CA 1
ATOM 3335 C C . ARG B 1 111 ? 43.380 73.257 14.797 1.00 17.21 111 ARG B C 1
ATOM 3336 O O . ARG B 1 111 ? 43.640 72.109 14.416 1.00 16.76 111 ARG B O 1
ATOM 3344 N N . LEU B 1 112 ? 44.330 74.135 15.091 1.00 16.16 112 LEU B N 1
ATOM 3345 C CA . LEU B 1 112 ? 45.727 73.728 15.086 1.00 15.92 112 LEU B CA 1
ATOM 3346 C C . LEU B 1 112 ? 46.219 73.760 16.499 1.00 15.21 112 LEU B C 1
ATOM 3347 O O . LEU B 1 112 ? 46.214 74.803 17.148 1.00 15.80 112 LEU B O 1
ATOM 3352 N N . LEU B 1 113 ? 46.617 72.600 16.978 1.00 15.80 113 LEU B N 1
ATOM 3353 C CA . LEU B 1 113 ? 47.110 72.459 18.322 1.00 15.78 113 LEU B CA 1
ATOM 3354 C C . LEU B 1 113 ? 48.623 72.506 18.341 1.00 16.50 113 LEU B C 1
ATOM 3355 O O . LEU B 1 113 ? 49.277 71.757 17.615 1.00 16.49 113 LEU B O 1
ATOM 3360 N N . HIS B 1 114 ? 49.173 73.383 19.179 1.00 16.72 114 HIS B N 1
ATOM 3361 C CA . HIS B 1 114 ? 50.613 73.493 19.362 1.00 16.53 114 HIS B CA 1
ATOM 3362 C C . HIS B 1 114 ? 50.912 72.299 20.271 1.00 16.64 114 HIS B C 1
ATOM 3363 O O . HIS B 1 114 ? 50.519 72.285 21.436 1.00 17.61 114 HIS B O 1
ATOM 3370 N N . VAL B 1 115 ? 51.569 71.284 19.735 1.00 15.63 115 VAL B N 1
ATOM 3371 C CA . VAL B 1 115 ? 51.852 70.080 20.489 1.00 16.02 115 VAL B CA 1
ATOM 3372 C C . VAL B 1 115 ? 52.615 70.220 21.807 1.00 17.36 115 VAL B C 1
ATOM 3373 O O . VAL B 1 115 ? 52.276 69.564 22.788 1.00 18.33 115 VAL B O 1
ATOM 3377 N N . GLN B 1 116 ? 53.656 71.043 21.839 1.00 17.79 116 GLN B N 1
ATOM 3378 C CA . GLN B 1 116 ? 54.450 71.191 23.060 1.00 17.55 116 GLN B CA 1
ATOM 3379 C C . GLN B 1 116 ? 53.621 71.821 24.206 1.00 17.43 116 GLN B C 1
ATOM 3380 O O . GLN B 1 116 ? 53.567 71.319 25.319 1.00 17.44 116 GLN B O 1
ATOM 3386 N N . LEU B 1 117 ? 52.969 72.921 23.905 1.00 16.03 117 LEU B N 1
ATOM 3387 C CA . LEU B 1 117 ? 52.156 73.613 24.862 1.00 14.70 117 LEU B CA 1
ATOM 3388 C C . LEU B 1 117 ? 50.851 72.866 25.143 1.00 15.71 117 LEU B C 1
ATOM 3389 O O . LEU B 1 117 ? 50.323 72.939 26.238 1.00 15.83 117 LEU B O 1
ATOM 3394 N N . GLY B 1 118 ? 50.327 72.157 24.149 1.00 16.38 118 GLY B N 1
ATOM 3395 C CA . GLY B 1 118 ? 49.045 71.486 24.297 1.00 15.57 118 GLY B CA 1
ATOM 3396 C C . GLY B 1 118 ? 47.952 72.539 24.204 1.00 14.98 118 GLY B C 1
ATOM 3397 O O . GLY B 1 118 ? 46.873 72.395 24.777 1.00 15.48 118 GLY B O 1
ATOM 3398 N N . HIS B 1 119 ? 48.237 73.620 23.490 1.00 15.00 119 HIS B N 1
ATOM 3399 C CA . HIS B 1 119 ? 47.291 74.716 23.345 1.00 15.50 119 HIS B CA 1
ATOM 3400 C C . HIS B 1 119 ? 46.818 74.890 21.911 1.00 16.28 119 HIS B C 1
ATOM 3401 O O . HIS B 1 119 ? 47.592 74.731 20.981 1.00 16.69 119 HIS B O 1
ATOM 3408 N N . TYR B 1 120 ? 45.571 75.307 21.747 1.00 16.52 120 TYR B N 1
ATOM 3409 C CA . TYR B 1 120 ? 44.999 75.589 20.439 1.00 17.45 120 TYR B CA 1
ATOM 3410 C C . TYR B 1 120 ? 45.486 76.977 20.047 1.00 17.90 120 TYR B C 1
ATOM 3411 O O . TYR B 1 120 ? 45.605 77.857 20.923 1.00 18.27 120 TYR B O 1
ATOM 3420 N N . THR B 1 121 ? 45.681 77.212 18.749 1.00 16.14 121 THR B N 1
ATOM 3421 C CA . THR B 1 121 ? 46.098 78.541 18.296 1.00 15.00 121 THR B CA 1
ATOM 3422 C C . THR B 1 121 ? 44.841 79.315 17.955 1.00 14.10 121 THR B C 1
ATOM 3423 O O . THR B 1 121 ? 43.849 78.714 17.550 1.00 14.95 121 THR B O 1
ATOM 3427 N N . GLN B 1 122 ? 44.872 80.632 18.130 1.00 12.83 122 GLN B N 1
ATOM 3428 C CA . GLN B 1 122 ? 43.717 81.456 17.868 1.00 13.45 122 GLN B CA 1
ATOM 3429 C C . GLN B 1 122 ? 44.106 82.721 17.147 1.00 13.47 122 GLN B C 1
ATOM 3430 O O . GLN B 1 122 ? 45.271 83.114 17.163 1.00 12.87 122 GLN B O 1
ATOM 3436 N N . ASN B 1 123 ? 43.117 83.351 16.522 1.00 12.95 123 ASN B N 1
ATOM 3437 C CA . ASN B 1 123 ? 43.325 84.641 15.906 1.00 15.18 123 ASN B CA 1
ATOM 3438 C C . ASN B 1 123 ? 43.158 85.481 17.179 1.00 17.00 123 ASN B C 1
ATOM 3439 O O . ASN B 1 123 ? 42.031 85.734 17.633 1.00 16.16 123 ASN B O 1
ATOM 3444 N N . TYR B 1 124 ? 44.289 85.842 17.780 1.00 19.16 124 TYR B N 1
ATOM 3445 C CA . TYR B 1 124 ? 44.329 86.555 19.050 1.00 21.45 124 TYR B CA 1
ATOM 3446 C C . TYR B 1 124 ? 44.628 88.048 19.085 1.00 22.44 124 TYR B C 1
ATOM 3447 O O . TYR B 1 124 ? 45.498 88.528 18.368 1.00 22.58 124 TYR B O 1
ATOM 3456 N N . THR B 1 125 ? 43.928 88.769 19.962 1.00 23.88 125 THR B N 1
ATOM 3457 C CA . THR B 1 125 ? 44.138 90.210 20.142 1.00 26.20 125 THR B CA 1
ATOM 3458 C C . THR B 1 125 ? 44.370 90.580 21.619 1.00 28.41 125 THR B C 1
ATOM 3459 O O . THR B 1 125 ? 43.608 90.168 22.508 1.00 28.75 125 THR B O 1
ATOM 3463 N N . VAL B 1 126 ? 45.448 91.319 21.873 1.00 30.41 126 VAL B N 1
ATOM 3464 C CA . VAL B 1 126 ? 45.790 91.755 23.224 1.00 32.21 126 VAL B CA 1
ATOM 3465 C C . VAL B 1 126 ? 45.629 93.268 23.372 1.00 33.90 126 VAL B C 1
ATOM 3466 O O . VAL B 1 126 ? 45.626 93.800 24.482 1.00 35.62 126 VAL B O 1
ATOM 3470 N N . GLY B 1 127 ? 45.460 93.962 22.257 1.00 35.13 127 GLY B N 1
ATOM 3471 C CA . GLY B 1 127 ? 45.264 95.396 22.324 1.00 35.25 127 GLY B CA 1
ATOM 3472 C C . GLY B 1 127 ? 46.461 96.152 21.820 1.00 35.88 127 GLY B C 1
ATOM 3473 O O . GLY B 1 127 ? 47.572 95.607 21.753 1.00 37.89 127 GLY B O 1
ATOM 3474 N N . GLY B 1 128 ? 46.236 97.412 21.462 1.00 35.33 128 GLY B N 1
ATOM 3475 C CA . GLY B 1 128 ? 47.309 98.235 20.945 1.00 34.41 128 GLY B CA 1
ATOM 3476 C C . GLY B 1 128 ? 47.792 97.732 19.594 1.00 33.64 128 GLY B C 1
ATOM 3477 O O . GLY B 1 128 ? 47.134 97.926 18.569 1.00 34.15 128 GLY B O 1
ATOM 3478 N N . SER B 1 129 ? 48.922 97.038 19.590 1.00 32.44 129 SER B N 1
ATOM 3479 C CA . SER B 1 129 ? 49.468 96.537 18.349 1.00 30.37 129 SER B CA 1
ATOM 3480 C C . SER B 1 129 ? 49.459 95.023 18.197 1.00 28.70 129 SER B C 1
ATOM 3481 O O . SER B 1 129 ? 49.760 94.520 17.116 1.00 29.37 129 SER B O 1
ATOM 3484 N N . PHE B 1 130 ? 49.128 94.282 19.253 1.00 26.05 130 PHE B N 1
ATOM 3485 C CA . PHE B 1 130 ? 49.051 92.831 19.127 1.00 23.94 130 PHE B CA 1
ATOM 3486 C C . PHE B 1 130 ? 47.626 92.480 18.722 1.00 24.34 130 PHE B C 1
ATOM 3487 O O . PHE B 1 130 ? 46.878 91.843 19.475 1.00 24.56 130 PHE B O 1
ATOM 3495 N N . VAL B 1 131 ? 47.251 92.924 17.529 1.00 23.66 131 VAL B N 1
ATOM 3496 C CA . VAL B 1 131 ? 45.917 92.690 17.009 1.00 22.78 131 VAL B CA 1
ATOM 3497 C C . VAL B 1 131 ? 45.881 91.590 15.956 1.00 21.74 131 VAL B C 1
ATOM 3498 O O . VAL B 1 131 ? 46.627 91.617 14.985 1.00 21.85 131 VAL B O 1
ATOM 3502 N N . SER B 1 132 ? 45.050 90.591 16.186 1.00 20.93 132 SER B N 1
ATOM 3503 C CA . SER B 1 132 ? 44.879 89.499 15.240 1.00 20.38 132 SER B CA 1
ATOM 3504 C C . SER B 1 132 ? 46.113 88.663 14.880 1.00 19.31 132 SER B C 1
ATOM 3505 O O . SER B 1 132 ? 46.323 88.341 13.708 1.00 19.08 132 SER B O 1
ATOM 3508 N N . TYR B 1 133 ? 46.887 88.256 15.884 1.00 16.46 133 TYR B N 1
ATOM 3509 C CA . TYR B 1 133 ? 48.063 87.441 15.645 1.00 13.83 133 TYR B CA 1
ATOM 3510 C C . TYR B 1 133 ? 47.828 86.027 16.138 1.00 13.33 133 TYR B C 1
ATOM 3511 O O . TYR B 1 133 ? 47.009 85.810 17.022 1.00 13.46 133 TYR B O 1
ATOM 3520 N N . LEU B 1 134 ? 48.521 85.063 15.545 1.00 12.52 134 LEU B N 1
ATOM 3521 C CA . LEU B 1 134 ? 48.370 83.653 15.905 1.00 12.48 134 LEU B CA 1
ATOM 3522 C C . LEU B 1 134 ? 49.039 83.468 17.274 1.00 13.21 134 LEU B C 1
ATOM 3523 O O . LEU B 1 134 ? 50.249 83.687 17.425 1.00 13.41 134 LEU B O 1
ATOM 3528 N N . PHE B 1 135 ? 48.257 83.005 18.242 1.00 13.82 135 PHE B N 1
ATOM 3529 C CA . PHE B 1 135 ? 48.712 82.847 19.623 1.00 13.96 135 PHE B CA 1
ATOM 3530 C C . PHE B 1 135 ? 48.197 81.522 20.157 1.00 13.51 135 PHE B C 1
ATOM 3531 O O . PHE B 1 135 ? 47.015 81.225 19.978 1.00 13.32 135 PHE B O 1
ATOM 3539 N N . ALA B 1 136 ? 49.068 80.702 20.744 1.00 11.78 136 ALA B N 1
ATOM 3540 C CA . ALA B 1 136 ? 48.633 79.409 21.294 1.00 13.56 136 ALA B CA 1
ATOM 3541 C C . ALA B 1 136 ? 48.137 79.703 22.722 1.00 14.69 136 ALA B C 1
ATOM 3542 O O . ALA B 1 136 ? 48.873 79.561 23.711 1.00 14.46 136 ALA B O 1
ATOM 3544 N N . GLU B 1 137 ? 46.878 80.109 22.798 1.00 14.80 137 GLU B N 1
ATOM 3545 C CA . GLU B 1 137 ? 46.265 80.515 24.046 1.00 17.96 137 GLU B CA 1
ATOM 3546 C C . GLU B 1 137 ? 46.156 79.521 25.195 1.00 17.77 137 GLU B C 1
ATOM 3547 O O . GLU B 1 137 ? 46.752 79.743 26.233 1.00 18.59 137 GLU B O 1
ATOM 3553 N N . SER B 1 138 ? 45.440 78.419 25.018 1.00 18.07 138 SER B N 1
ATOM 3554 C CA . SER B 1 138 ? 45.280 77.466 26.113 1.00 18.38 138 SER B CA 1
ATOM 3555 C C . SER B 1 138 ? 44.738 76.164 25.590 1.00 18.72 138 SER B C 1
ATOM 3556 O O . SER B 1 138 ? 44.578 76.016 24.385 1.00 19.22 138 SER B O 1
ATOM 3559 N N . SER B 1 139 ? 44.433 75.240 26.500 1.00 18.17 139 SER B N 1
ATOM 3560 C CA . SER B 1 139 ? 43.888 73.935 26.141 1.00 18.33 139 SER B CA 1
ATOM 3561 C C . SER B 1 139 ? 42.356 73.954 26.071 1.00 18.36 139 SER B C 1
ATOM 3562 O O . SER B 1 139 ? 41.715 72.909 25.935 1.00 17.39 139 SER B O 1
ATOM 3565 N N . GLN B 1 140 ? 41.779 75.147 26.164 1.00 18.79 140 GLN B N 1
ATOM 3566 C CA . GLN B 1 140 ? 40.340 75.300 26.128 1.00 20.72 140 GLN B CA 1
ATOM 3567 C C . GLN B 1 140 ? 39.881 75.838 24.787 1.00 22.60 140 GLN B C 1
ATOM 3568 O O . GLN B 1 140 ? 40.405 76.855 24.298 1.00 21.67 140 GLN B O 1
ATOM 3574 N N . ILE B 1 141 ? 38.866 75.184 24.229 1.00 24.64 141 ILE B N 1
ATOM 3575 C CA . ILE B 1 141 ? 38.264 75.598 22.968 1.00 27.11 141 ILE B CA 1
ATOM 3576 C C . ILE B 1 141 ? 37.706 76.989 23.225 1.00 28.04 141 ILE B C 1
ATOM 3577 O O . ILE B 1 141 ? 37.292 77.291 24.339 1.00 29.12 141 ILE B O 1
ATOM 3582 N N . ASP B 1 142 ? 37.733 77.843 22.213 1.00 29.41 142 ASP B N 1
ATOM 3583 C CA . ASP B 1 142 ? 37.247 79.208 22.341 1.00 31.35 142 ASP B CA 1
ATOM 3584 C C . ASP B 1 142 ? 35.782 79.361 21.933 1.00 33.37 142 ASP B C 1
ATOM 3585 O O . ASP B 1 142 ? 35.387 78.913 20.849 1.00 33.83 142 ASP B O 1
ATOM 3590 N N . THR B 1 143 ? 34.993 80.058 22.754 1.00 34.99 143 THR B N 1
ATOM 3591 C CA . THR B 1 143 ? 33.565 80.245 22.454 1.00 36.28 143 THR B CA 1
ATOM 3592 C C . THR B 1 143 ? 33.292 81.149 21.266 1.00 36.50 143 THR B C 1
ATOM 3593 O O . THR B 1 143 ? 32.172 81.149 20.735 1.00 37.53 143 THR B O 1
ATOM 3597 N N . GLY B 1 144 ? 34.305 81.930 20.878 1.00 35.94 144 GLY B N 1
ATOM 3598 C CA . GLY B 1 144 ? 34.181 82.853 19.756 1.00 34.22 144 GLY B CA 1
ATOM 3599 C C . GLY B 1 144 ? 34.674 82.280 18.444 1.00 32.91 144 GLY B C 1
ATOM 3600 O O . GLY B 1 144 ? 34.681 82.962 17.410 1.00 33.96 144 GLY B O 1
ATOM 3601 N N . SER B 1 145 ? 35.122 81.033 18.495 1.00 30.89 145 SER B N 1
ATOM 3602 C CA . SER B 1 145 ? 35.612 80.354 17.307 1.00 29.80 145 SER B CA 1
ATOM 3603 C C . SER B 1 145 ? 36.801 81.035 16.637 1.00 27.99 145 SER B C 1
ATOM 3604 O O . SER B 1 145 ? 37.014 80.907 15.438 1.00 28.54 145 SER B O 1
ATOM 3607 N N . LYS B 1 146 ? 37.601 81.729 17.426 1.00 24.88 146 LYS B N 1
ATOM 3608 C CA . LYS B 1 146 ? 38.768 82.388 16.894 1.00 21.70 146 LYS B CA 1
ATOM 3609 C C . LYS B 1 146 ? 39.867 81.361 16.703 1.00 19.91 146 LYS B C 1
ATOM 3610 O O . LYS B 1 146 ? 40.952 81.692 16.248 1.00 19.27 146 LYS B O 1
ATOM 3616 N N . ASP B 1 147 ? 39.581 80.113 17.067 1.00 18.60 147 ASP B N 1
ATOM 3617 C CA . ASP B 1 147 ? 40.540 79.014 16.927 1.00 18.03 147 ASP B CA 1
ATOM 3618 C C . ASP B 1 147 ? 40.201 78.060 15.771 1.00 17.20 147 ASP B C 1
ATOM 3619 O O . ASP B 1 147 ? 40.874 77.051 15.559 1.00 16.23 147 ASP B O 1
ATOM 3624 N N . VAL B 1 148 ? 39.124 78.369 15.063 1.00 17.23 148 VAL B N 1
ATOM 3625 C CA . VAL B 1 148 ? 38.694 77.580 13.919 1.00 17.55 148 VAL B CA 1
ATOM 3626 C C . VAL B 1 148 ? 39.152 78.325 12.652 1.00 17.44 148 VAL B C 1
ATOM 3627 O O . VAL B 1 148 ? 38.985 79.560 12.514 1.00 16.04 148 VAL B O 1
ATOM 3631 N N . PHE B 1 149 ? 39.791 77.575 11.763 1.00 17.16 149 PHE B N 1
ATOM 3632 C CA . PHE B 1 149 ? 40.285 78.123 10.498 1.00 16.96 149 PHE B CA 1
ATOM 3633 C C . PHE B 1 149 ? 39.789 77.305 9.291 1.00 16.69 149 PHE B C 1
ATOM 3634 O O . PHE B 1 149 ? 39.459 76.114 9.404 1.00 15.58 149 PHE B O 1
ATOM 3642 N N . HIS B 1 150 ? 39.735 77.982 8.147 1.00 17.80 150 HIS B N 1
ATOM 3643 C CA . HIS B 1 150 ? 39.344 77.378 6.871 1.00 18.39 150 HIS B CA 1
ATOM 3644 C C . HIS B 1 150 ? 40.633 77.171 6.079 1.00 17.63 150 HIS B C 1
ATOM 3645 O O . HIS B 1 150 ? 41.398 78.098 5.885 1.00 17.18 150 HIS B O 1
ATOM 3652 N N . VAL B 1 151 ? 40.905 75.929 5.724 1.00 18.11 151 VAL B N 1
ATOM 3653 C CA . VAL B 1 151 ? 42.098 75.569 5.002 1.00 19.28 151 VAL B CA 1
ATOM 3654 C C . VAL B 1 151 ? 41.852 75.629 3.500 1.00 20.97 151 VAL B C 1
ATOM 3655 O O . VAL B 1 151 ? 40.972 74.938 2.980 1.00 21.81 151 VAL B O 1
ATOM 3659 N N . ILE B 1 152 ? 42.598 76.479 2.802 1.00 21.73 152 ILE B N 1
ATOM 3660 C CA . ILE B 1 152 ? 42.473 76.563 1.351 1.00 21.51 152 ILE B CA 1
ATOM 3661 C C . ILE B 1 152 ? 43.743 76.044 0.698 1.00 21.06 152 ILE B C 1
ATOM 3662 O O . ILE B 1 152 ? 44.852 76.463 1.051 1.00 20.00 152 ILE B O 1
ATOM 3667 N N . ASP B 1 153 ? 43.574 75.089 -0.213 1.00 20.43 153 ASP B N 1
ATOM 3668 C CA . ASP B 1 153 ? 44.685 74.509 -0.960 1.00 20.49 153 ASP B CA 1
ATOM 3669 C C . ASP B 1 153 ? 45.099 75.557 -1.990 1.00 20.72 153 ASP B C 1
ATOM 3670 O O . ASP B 1 153 ? 44.355 75.839 -2.929 1.00 21.18 153 ASP B O 1
ATOM 3675 N N . TRP B 1 154 ? 46.302 76.093 -1.831 1.00 20.60 154 TRP B N 1
ATOM 3676 C CA . TRP B 1 154 ? 46.840 77.124 -2.716 1.00 20.28 154 TRP B CA 1
ATOM 3677 C C . TRP B 1 154 ? 46.762 76.772 -4.206 1.00 21.19 154 TRP B C 1
ATOM 3678 O O . TRP B 1 154 ? 46.445 77.615 -5.044 1.00 20.70 154 TRP B O 1
ATOM 3689 N N . LYS B 1 155 ? 47.037 75.522 -4.524 1.00 22.22 155 LYS B N 1
ATOM 3690 C CA . LYS B 1 155 ? 47.026 75.103 -5.899 1.00 24.37 155 LYS B CA 1
ATOM 3691 C C . LYS B 1 155 ? 45.625 75.136 -6.508 1.00 25.78 155 LYS B C 1
ATOM 3692 O O . LYS B 1 155 ? 45.484 75.338 -7.718 1.00 25.91 155 LYS B O 1
ATOM 3698 N N . SER B 1 156 ? 44.588 75.081 -5.671 1.00 26.17 156 SER B N 1
ATOM 3699 C CA . SER B 1 156 ? 43.219 75.092 -6.193 1.00 26.68 156 SER B CA 1
ATOM 3700 C C . SER B 1 156 ? 42.694 76.415 -6.779 1.00 27.17 156 SER B C 1
ATOM 3701 O O . SER B 1 156 ? 41.699 76.409 -7.502 1.00 27.42 156 SER B O 1
ATOM 3704 N N . ILE B 1 157 ? 43.344 77.545 -6.508 1.00 27.64 157 ILE B N 1
ATOM 3705 C CA . ILE B 1 157 ? 42.851 78.813 -7.060 1.00 28.48 157 ILE B CA 1
ATOM 3706 C C . ILE B 1 157 ? 43.185 78.994 -8.573 1.00 28.66 157 ILE B C 1
ATOM 3707 O O . ILE B 1 157 ? 42.573 79.818 -9.262 1.00 28.04 157 ILE B O 1
ATOM 3712 N N . PHE B 1 158 ? 44.119 78.188 -9.086 1.00 28.29 158 PHE B N 1
ATOM 3713 C CA . PHE B 1 158 ? 44.510 78.244 -10.494 1.00 29.06 158 PHE B CA 1
ATOM 3714 C C . PHE B 1 158 ? 43.833 77.117 -11.276 1.00 29.79 158 PHE B C 1
ATOM 3715 O O . PHE B 1 158 ? 44.222 76.806 -12.401 1.00 30.36 158 PHE B O 1
ATOM 3723 N N . GLN B 1 159 ? 42.827 76.505 -10.660 1.00 30.72 159 GLN B N 1
ATOM 3724 C CA . GLN B 1 159 ? 42.085 75.410 -11.260 1.00 31.54 159 GLN B CA 1
ATOM 3725 C C . GLN B 1 159 ? 40.627 75.781 -11.483 1.00 31.36 159 GLN B C 1
ATOM 3726 O O . GLN B 1 159 ? 40.034 76.570 -10.738 1.00 31.19 159 GLN B O 1
ATOM 3732 N N . PHE B 1 160 ? 40.053 75.202 -12.528 1.00 31.32 160 PHE B N 1
ATOM 3733 C CA . PHE B 1 160 ? 38.678 75.495 -12.896 1.00 30.44 160 PHE B CA 1
ATOM 3734 C C . PHE B 1 160 ? 37.837 74.239 -12.906 1.00 29.89 160 PHE B C 1
ATOM 3735 O O . PHE B 1 160 ? 38.370 73.118 -12.952 1.00 29.19 160 PHE B O 1
ATOM 3743 N N . PRO B 1 161 ? 36.506 74.411 -12.908 1.00 29.34 161 PRO B N 1
ATOM 3744 C CA . PRO B 1 161 ? 35.584 73.280 -12.912 1.00 29.59 161 PRO B CA 1
ATOM 3745 C C . PRO B 1 161 ? 35.776 72.307 -14.080 1.00 30.48 161 PRO B C 1
ATOM 3746 O O . PRO B 1 161 ? 36.142 72.694 -15.192 1.00 30.37 161 PRO B O 1
ATOM 3750 N N . LYS B 1 162 ? 35.636 71.029 -13.772 1.00 31.28 162 LYS B N 1
ATOM 3751 C CA . LYS B 1 162 ? 35.700 69.969 -14.760 1.00 33.28 162 LYS B CA 1
ATOM 3752 C C . LYS B 1 162 ? 34.254 70.008 -15.289 1.00 33.91 162 LYS B C 1
ATOM 3753 O O . LYS B 1 162 ? 33.401 70.689 -14.701 1.00 35.66 162 LYS B O 1
ATOM 3759 N N . GLY B 1 163 ? 33.940 69.314 -16.375 1.00 33.38 163 GLY B N 1
ATOM 3760 C CA . GLY B 1 163 ? 32.555 69.348 -16.834 1.00 32.08 163 GLY B CA 1
ATOM 3761 C C . GLY B 1 163 ? 32.094 70.709 -17.344 1.00 30.79 163 GLY B C 1
ATOM 3762 O O . GLY B 1 163 ? 32.929 71.543 -17.715 1.00 31.88 163 GLY B O 1
ATOM 3763 N N . TYR B 1 164 ? 30.778 70.942 -17.340 1.00 28.40 164 TYR B N 1
ATOM 3764 C CA . TYR B 1 164 ? 30.189 72.181 -17.854 1.00 25.40 164 TYR B CA 1
ATOM 3765 C C . TYR B 1 164 ? 30.224 73.411 -16.984 1.00 24.35 164 TYR B C 1
ATOM 3766 O O . TYR B 1 164 ? 30.095 73.345 -15.761 1.00 24.54 164 TYR B O 1
ATOM 3775 N N . VAL B 1 165 ? 30.367 74.549 -17.651 1.00 21.91 165 VAL B N 1
ATOM 3776 C CA . VAL B 1 165 ? 30.362 75.837 -16.993 1.00 19.78 165 VAL B CA 1
ATOM 3777 C C . VAL B 1 165 ? 29.903 76.849 -18.025 1.00 18.71 165 VAL B C 1
ATOM 3778 O O . VAL B 1 165 ? 29.782 76.543 -19.211 1.00 18.26 165 VAL B O 1
ATOM 3782 N N . THR B 1 166 ? 29.567 78.029 -17.551 1.00 18.21 166 THR B N 1
ATOM 3783 C CA . THR B 1 166 ? 29.197 79.123 -18.413 1.00 18.49 166 THR B CA 1
ATOM 3784 C C . THR B 1 166 ? 29.956 80.291 -17.789 1.00 18.79 166 THR B C 1
ATOM 3785 O O . THR B 1 166 ? 30.624 80.120 -16.760 1.00 18.55 166 THR B O 1
ATOM 3789 N N . PHE B 1 167 ? 29.903 81.451 -18.425 1.00 19.28 167 PHE B N 1
ATOM 3790 C CA . PHE B 1 167 ? 30.610 82.618 -17.943 1.00 19.69 167 PHE B CA 1
ATOM 3791 C C . PHE B 1 167 ? 29.623 83.737 -17.858 1.00 21.88 167 PHE B C 1
ATOM 3792 O O . PHE B 1 167 ? 28.875 83.972 -18.806 1.00 22.81 167 PHE B O 1
ATOM 3800 N N . LYS B 1 168 ? 29.619 84.421 -16.719 1.00 24.14 168 LYS B N 1
ATOM 3801 C CA . LYS B 1 168 ? 28.729 85.537 -16.481 1.00 25.57 168 LYS B CA 1
ATOM 3802 C C . LYS B 1 168 ? 29.466 86.849 -16.686 1.00 26.23 168 LYS B C 1
ATOM 3803 O O . LYS B 1 168 ? 30.455 87.120 -16.002 1.00 26.51 168 LYS B O 1
ATOM 3809 N N . GLY B 1 169 ? 28.995 87.646 -17.641 1.00 26.90 169 GLY B N 1
ATOM 3810 C CA . GLY B 1 169 ? 29.627 88.917 -17.936 1.00 28.35 169 GLY B CA 1
ATOM 3811 C C . GLY B 1 169 ? 29.264 89.976 -16.928 1.00 29.91 169 GLY B C 1
ATOM 3812 O O . GLY B 1 169 ? 28.341 89.791 -16.136 1.00 30.18 169 GLY B O 1
ATOM 3813 N N . ASN B 1 170 ? 29.939 91.116 -16.982 1.00 31.26 170 ASN B N 1
ATOM 3814 C CA . ASN B 1 170 ? 29.657 92.176 -16.033 1.00 32.72 170 ASN B CA 1
ATOM 3815 C C . ASN B 1 170 ? 28.314 92.821 -16.314 1.00 33.64 170 ASN B C 1
ATOM 3816 O O . ASN B 1 170 ? 27.852 93.658 -15.549 1.00 35.14 170 ASN B O 1
ATOM 3821 N N . ASN B 1 171 ? 27.693 92.453 -17.425 1.00 34.16 171 ASN B N 1
ATOM 3822 C CA . ASN B 1 171 ? 26.383 92.992 -17.745 1.00 34.25 171 ASN B CA 1
ATOM 3823 C C . ASN B 1 171 ? 25.323 92.085 -17.132 1.00 34.57 171 ASN B C 1
ATOM 3824 O O . ASN B 1 171 ? 24.144 92.220 -17.434 1.00 35.78 171 ASN B O 1
ATOM 3829 N N . GLY B 1 172 ? 25.756 91.117 -16.329 1.00 34.70 172 GLY B N 1
ATOM 3830 C CA . GLY B 1 172 ? 24.832 90.194 -15.684 1.00 34.29 172 GLY B CA 1
ATOM 3831 C C . GLY B 1 172 ? 24.284 89.068 -16.546 1.00 34.48 172 GLY B C 1
ATOM 3832 O O . GLY B 1 172 ? 23.479 88.256 -16.075 1.00 34.39 172 GLY B O 1
ATOM 3833 N N . LYS B 1 173 ? 24.778 88.957 -17.777 1.00 34.75 173 LYS B N 1
ATOM 3834 C CA . LYS B 1 173 ? 24.297 87.939 -18.710 1.00 34.02 173 LYS B CA 1
ATOM 3835 C C . LYS B 1 173 ? 25.286 86.809 -18.983 1.00 32.89 173 LYS B C 1
ATOM 3836 O O . LYS B 1 173 ? 26.500 87.007 -18.935 1.00 33.12 173 LYS B O 1
ATOM 3842 N N . TYR B 1 174 ? 24.754 85.627 -19.284 1.00 31.77 174 TYR B N 1
ATOM 3843 C CA . TYR B 1 174 ? 25.574 84.452 -19.578 1.00 30.60 174 TYR B CA 1
ATOM 3844 C C . TYR B 1 174 ? 26.062 84.449 -21.026 1.00 29.12 174 TYR B C 1
ATOM 3845 O O . TYR B 1 174 ? 25.411 85.026 -21.917 1.00 28.40 174 TYR B O 1
ATOM 3854 N N . LEU B 1 175 ? 27.197 83.780 -21.243 1.00 27.19 175 LEU B N 1
ATOM 3855 C CA . LEU B 1 175 ? 27.831 83.673 -22.556 1.00 25.47 175 LEU B CA 1
ATOM 3856 C C . LEU B 1 175 ? 27.371 82.451 -23.338 1.00 25.41 175 LEU B C 1
ATOM 3857 O O . LEU B 1 175 ? 27.669 81.312 -22.964 1.00 24.19 175 LEU B O 1
ATOM 3862 N N . GLY B 1 176 ? 26.715 82.696 -24.468 1.00 25.82 176 GLY B N 1
ATOM 3863 C CA . GLY B 1 176 ? 26.255 81.601 -25.293 1.00 26.68 176 GLY B CA 1
ATOM 3864 C C . GLY B 1 176 ? 26.632 81.772 -26.751 1.00 27.67 176 GLY B C 1
ATOM 3865 O O . GLY B 1 176 ? 26.962 82.870 -27.196 1.00 27.47 176 GLY B O 1
ATOM 3866 N N . VAL B 1 177 ? 26.626 80.664 -27.483 1.00 28.99 177 VAL B N 1
ATOM 3867 C CA . VAL B 1 177 ? 26.931 80.678 -28.898 1.00 30.50 177 VAL B CA 1
ATOM 3868 C C . VAL B 1 177 ? 25.775 81.369 -29.612 1.00 32.10 177 VAL B C 1
ATOM 3869 O O . VAL B 1 177 ? 24.606 81.201 -29.254 1.00 31.41 177 VAL B O 1
ATOM 3873 N N . ILE B 1 178 ? 26.112 82.152 -30.622 1.00 34.09 178 ILE B N 1
ATOM 3874 C CA . ILE B 1 178 ? 25.129 82.884 -31.398 1.00 36.11 178 ILE B CA 1
ATOM 3875 C C . ILE B 1 178 ? 25.698 83.051 -32.802 1.00 36.99 178 ILE B C 1
ATOM 3876 O O . ILE B 1 178 ? 26.880 83.335 -32.960 1.00 36.71 178 ILE B O 1
ATOM 3881 N N . THR B 1 179 ? 24.881 82.812 -33.821 1.00 38.82 179 THR B N 1
ATOM 3882 C CA . THR B 1 179 ? 25.332 82.976 -35.196 1.00 40.61 179 THR B CA 1
ATOM 3883 C C . THR B 1 179 ? 24.971 84.377 -35.675 1.00 41.51 179 THR B C 1
ATOM 3884 O O . THR B 1 179 ? 23.812 84.776 -35.652 1.00 41.55 179 THR B O 1
ATOM 3888 N N . ILE B 1 180 ? 25.981 85.153 -36.034 1.00 43.07 180 ILE B N 1
ATOM 3889 C CA . ILE B 1 180 ? 25.752 86.503 -36.514 1.00 44.35 180 ILE B CA 1
ATOM 3890 C C . ILE B 1 180 ? 26.547 86.604 -37.796 1.00 46.06 180 ILE B C 1
ATOM 3891 O O . ILE B 1 180 ? 27.769 86.461 -37.784 1.00 46.28 180 ILE B O 1
ATOM 3896 N N . ASN B 1 181 ? 25.826 86.715 -38.913 1.00 48.02 181 ASN B N 1
ATOM 3897 C CA . ASN B 1 181 ? 26.425 86.830 -40.246 1.00 49.72 181 ASN B CA 1
ATOM 3898 C C . ASN B 1 181 ? 27.205 85.565 -40.595 1.00 50.04 181 ASN B C 1
ATOM 3899 O O . ASN B 1 181 ? 28.238 85.624 -41.275 1.00 50.48 181 ASN B O 1
ATOM 3904 N N . GLN B 1 182 ? 26.683 84.425 -40.138 1.00 50.16 182 GLN B N 1
ATOM 3905 C CA . GLN B 1 182 ? 27.292 83.103 -40.340 1.00 49.77 182 GLN B CA 1
ATOM 3906 C C . GLN B 1 182 ? 28.546 82.903 -39.480 1.00 47.95 182 GLN B C 1
ATOM 3907 O O . GLN B 1 182 ? 29.158 81.827 -39.488 1.00 48.07 182 GLN B O 1
ATOM 3913 N N . LEU B 1 183 ? 28.924 83.944 -38.746 1.00 45.18 183 LEU B N 1
ATOM 3914 C CA . LEU B 1 183 ? 30.065 83.878 -37.851 1.00 42.69 183 LEU B CA 1
ATOM 3915 C C . LEU B 1 183 ? 29.495 83.409 -36.516 1.00 40.87 183 LEU B C 1
ATOM 3916 O O . LEU B 1 183 ? 28.607 84.056 -35.937 1.00 40.51 183 LEU B O 1
ATOM 3921 N N . PRO B 1 184 ? 29.920 82.228 -36.058 1.00 38.77 184 PRO B N 1
ATOM 3922 C CA . PRO B 1 184 ? 29.427 81.705 -34.786 1.00 37.62 184 PRO B CA 1
ATOM 3923 C C . PRO B 1 184 ? 30.095 82.432 -33.617 1.00 36.68 184 PRO B C 1
ATOM 3924 O O . PRO B 1 184 ? 31.200 82.089 -33.206 1.00 37.26 184 PRO B O 1
ATOM 3928 N N . CYS B 1 185 ? 29.431 83.473 -33.132 1.00 35.50 185 CYS B N 1
ATOM 3929 C CA . CYS B 1 185 ? 29.929 84.293 -32.032 1.00 34.47 185 CYS B CA 1
ATOM 3930 C C . CYS B 1 185 ? 29.567 83.811 -30.622 1.00 32.41 185 CYS B C 1
ATOM 3931 O O . CYS B 1 185 ? 28.775 82.888 -30.433 1.00 31.85 185 CYS B O 1
ATOM 3934 N N . LEU B 1 186 ? 30.186 84.444 -29.635 1.00 29.99 186 LEU B N 1
ATOM 3935 C CA . LEU B 1 186 ? 29.939 84.157 -28.230 1.00 28.24 186 LEU B CA 1
ATOM 3936 C C . LEU B 1 186 ? 29.354 85.459 -27.693 1.00 27.54 186 LEU B C 1
ATOM 3937 O O . LEU B 1 186 ? 29.994 86.510 -27.743 1.00 27.67 186 LEU B O 1
ATOM 3942 N N . GLN B 1 187 ? 28.130 85.408 -27.194 1.00 26.81 187 GLN B N 1
ATOM 3943 C CA . GLN B 1 187 ? 27.511 86.622 -26.721 1.00 27.09 187 GLN B CA 1
ATOM 3944 C C . GLN B 1 187 ? 27.012 86.558 -25.296 1.00 26.68 187 GLN B C 1
ATOM 3945 O O . GLN B 1 187 ? 26.486 85.538 -24.855 1.00 27.46 187 GLN B O 1
ATOM 3951 N N . PHE B 1 188 ? 27.210 87.651 -24.573 1.00 26.26 188 PHE B N 1
ATOM 3952 C CA . PHE B 1 188 ? 26.744 87.767 -23.204 1.00 26.62 188 PHE B CA 1
ATOM 3953 C C . PHE B 1 188 ? 25.287 88.243 -23.324 1.00 27.15 188 PHE B C 1
ATOM 3954 O O . PHE B 1 188 ? 24.995 89.442 -23.227 1.00 27.20 188 PHE B O 1
ATOM 3962 N N . GLY B 1 189 ? 24.371 87.319 -23.574 1.00 27.80 189 GLY B N 1
ATOM 3963 C CA . GLY B 1 189 ? 22.990 87.738 -23.719 1.00 28.86 189 GLY B CA 1
ATOM 3964 C C . GLY B 1 189 ? 21.945 86.724 -23.332 1.00 29.86 189 GLY B C 1
ATOM 3965 O O . GLY B 1 189 ? 20.811 86.822 -23.782 1.00 30.25 189 GLY B O 1
ATOM 3966 N N . TYR B 1 190 ? 22.313 85.751 -22.506 1.00 31.11 190 TYR B N 1
ATOM 3967 C CA . TYR B 1 190 ? 21.373 84.725 -22.054 1.00 32.58 190 TYR B CA 1
ATOM 3968 C C . TYR B 1 190 ? 21.085 84.827 -20.542 1.00 33.85 190 TYR B C 1
ATOM 3969 O O . TYR B 1 190 ? 21.917 85.330 -19.774 1.00 34.25 190 TYR B O 1
ATOM 3978 N N . ASP B 1 191 ? 19.907 84.362 -20.122 1.00 35.06 191 ASP B N 1
ATOM 3979 C CA . ASP B 1 191 ? 19.536 84.370 -18.701 1.00 36.13 191 ASP B CA 1
ATOM 3980 C C . ASP B 1 191 ? 19.273 82.953 -18.225 1.00 36.18 191 ASP B C 1
ATOM 3981 O O . ASP B 1 191 ? 19.079 82.730 -17.041 1.00 36.09 191 ASP B O 1
ATOM 3986 N N . ASN B 1 192 ? 19.218 82.005 -19.156 1.00 37.12 192 ASN B N 1
ATOM 3987 C CA . ASN B 1 192 ? 18.922 80.621 -18.817 1.00 37.85 192 ASN B CA 1
ATOM 3988 C C . ASN B 1 192 ? 20.168 79.752 -18.778 1.00 37.49 192 ASN B C 1
ATOM 3989 O O . ASN B 1 192 ? 20.838 79.556 -19.794 1.00 37.21 192 ASN B O 1
ATOM 3994 N N . LEU B 1 193 ? 20.462 79.234 -17.591 1.00 37.00 193 LEU B N 1
ATOM 3995 C CA . LEU B 1 193 ? 21.607 78.371 -17.362 1.00 36.91 193 LEU B CA 1
ATOM 3996 C C . LEU B 1 193 ? 21.412 76.987 -17.949 1.00 36.60 193 LEU B C 1
ATOM 3997 O O . LEU B 1 193 ? 22.383 76.286 -18.222 1.00 36.08 193 LEU B O 1
ATOM 4002 N N . ASN B 1 194 ? 20.153 76.579 -18.112 1.00 36.75 194 ASN B N 1
ATOM 4003 C CA . ASN B 1 194 ? 19.853 75.264 -18.684 1.00 36.41 194 ASN B CA 1
ATOM 4004 C C . ASN B 1 194 ? 19.748 75.361 -20.207 1.00 34.74 194 ASN B C 1
ATOM 4005 O O . ASN B 1 194 ? 19.344 74.409 -20.871 1.00 34.39 194 ASN B O 1
ATOM 4010 N N . ASP B 1 195 ? 20.048 76.534 -20.756 1.00 32.41 195 ASP B N 1
ATOM 4011 C CA . ASP B 1 195 ? 20.040 76.674 -22.198 1.00 30.99 195 ASP B CA 1
ATOM 4012 C C . ASP B 1 195 ? 21.323 75.938 -22.599 1.00 29.12 195 ASP B C 1
ATOM 4013 O O . ASP B 1 195 ? 22.399 76.240 -22.087 1.00 28.71 195 ASP B O 1
ATOM 4018 N N . PRO B 1 196 ? 21.223 74.958 -23.515 1.00 27.27 196 PRO B N 1
ATOM 4019 C CA . PRO B 1 196 ? 22.405 74.208 -23.935 1.00 25.85 196 PRO B CA 1
ATOM 4020 C C . PRO B 1 196 ? 23.475 75.016 -24.661 1.00 24.63 196 PRO B C 1
ATOM 4021 O O . PRO B 1 196 ? 24.647 74.648 -24.652 1.00 23.75 196 PRO B O 1
ATOM 4025 N N . LYS B 1 197 ? 23.079 76.148 -25.225 1.00 23.53 197 LYS B N 1
ATOM 4026 C CA . LYS B 1 197 ? 23.995 77.008 -25.949 1.00 23.50 197 LYS B CA 1
ATOM 4027 C C . LYS B 1 197 ? 24.957 77.772 -25.042 1.00 23.89 197 LYS B C 1
ATOM 4028 O O . LYS B 1 197 ? 25.979 78.309 -25.508 1.00 24.18 197 LYS B O 1
ATOM 4034 N N . VAL B 1 198 ? 24.635 77.788 -23.749 1.00 22.59 198 VAL B N 1
ATOM 4035 C CA . VAL B 1 198 ? 25.398 78.480 -22.711 1.00 21.20 198 VAL B CA 1
ATOM 4036 C C . VAL B 1 198 ? 26.519 77.596 -22.103 1.00 20.11 198 VAL B C 1
ATOM 4037 O O . VAL B 1 198 ? 27.415 78.098 -21.428 1.00 20.02 198 VAL B O 1
ATOM 4041 N N . ALA B 1 199 ? 26.495 76.299 -22.417 1.00 18.76 199 ALA B N 1
ATOM 4042 C CA . ALA B 1 199 ? 27.451 75.310 -21.915 1.00 17.96 199 ALA B CA 1
ATOM 4043 C C . ALA B 1 199 ? 28.823 75.253 -22.602 1.00 18.15 199 ALA B C 1
ATOM 4044 O O . ALA B 1 199 ? 28.909 75.103 -23.830 1.00 18.43 199 ALA B O 1
ATOM 4046 N N . HIS B 1 200 ? 29.888 75.287 -21.797 1.00 17.64 200 HIS B N 1
ATOM 4047 C CA . HIS B 1 200 ? 31.267 75.228 -22.285 1.00 16.70 200 HIS B CA 1
ATOM 4048 C C . HIS B 1 200 ? 32.089 74.253 -21.432 1.00 16.87 200 HIS B C 1
ATOM 4049 O O . HIS B 1 200 ? 31.645 73.817 -20.379 1.00 17.46 200 HIS B O 1
ATOM 4056 N N . GLN B 1 201 ? 33.293 73.927 -21.886 1.00 17.39 201 GLN B N 1
ATOM 4057 C CA . GLN B 1 201 ? 34.214 73.029 -21.188 1.00 17.69 201 GLN B CA 1
ATOM 4058 C C . GLN B 1 201 ? 35.640 73.597 -21.249 1.00 17.81 201 GLN B C 1
ATOM 4059 O O . GLN B 1 201 ? 36.167 73.802 -22.343 1.00 16.87 201 GLN B O 1
ATOM 4065 N N . MET B 1 202 ? 36.260 73.822 -20.089 1.00 17.73 202 MET B N 1
ATOM 4066 C CA . MET B 1 202 ? 37.627 74.350 -19.996 1.00 17.69 202 MET B CA 1
ATOM 4067 C C . MET B 1 202 ? 38.675 73.263 -19.866 1.00 17.05 202 MET B C 1
ATOM 4068 O O . MET B 1 202 ? 38.514 72.322 -19.097 1.00 17.66 202 MET B O 1
ATOM 4073 N N . PHE B 1 203 ? 39.773 73.411 -20.584 1.00 16.04 203 PHE B N 1
ATOM 4074 C CA . PHE B 1 203 ? 40.835 72.438 -20.503 1.00 15.39 203 PHE B CA 1
ATOM 4075 C C . PHE B 1 203 ? 42.143 73.146 -20.172 1.00 15.62 203 PHE B C 1
ATOM 4076 O O . PHE B 1 203 ? 42.586 74.016 -20.922 1.00 16.42 203 PHE B O 1
ATOM 4084 N N . VAL B 1 204 ? 42.731 72.803 -19.028 1.00 15.33 204 VAL B N 1
ATOM 4085 C CA . VAL B 1 204 ? 44.002 73.388 -18.606 1.00 14.69 204 VAL B CA 1
ATOM 4086 C C . VAL B 1 204 ? 45.096 72.416 -19.004 1.00 14.61 204 VAL B C 1
ATOM 4087 O O . VAL B 1 204 ? 44.975 71.210 -18.790 1.00 15.32 204 VAL B O 1
ATOM 4091 N N . THR B 1 205 ? 46.146 72.908 -19.643 1.00 14.60 205 THR B N 1
ATOM 4092 C CA . THR B 1 205 ? 47.207 72.009 -20.074 1.00 14.86 205 THR B CA 1
ATOM 4093 C C . THR B 1 205 ? 48.374 72.063 -19.095 1.00 14.97 205 THR B C 1
ATOM 4094 O O . THR B 1 205 ? 48.472 72.992 -18.308 1.00 15.35 205 THR B O 1
ATOM 4098 N N . SER B 1 206 ? 49.298 71.114 -19.187 1.00 15.65 206 SER B N 1
ATOM 4099 C CA . SER B 1 206 ? 50.453 71.102 -18.309 1.00 16.33 206 SER B CA 1
ATOM 4100 C C . SER B 1 206 ? 51.307 72.350 -18.440 1.00 16.07 206 SER B C 1
ATOM 4101 O O . SER B 1 206 ? 52.043 72.663 -17.518 1.00 16.52 206 SER B O 1
ATOM 4104 N N . ASN B 1 207 ? 51.216 73.063 -19.568 1.00 14.76 207 ASN B N 1
ATOM 4105 C CA . ASN B 1 207 ? 52.014 74.283 -19.757 1.00 13.04 207 ASN B CA 1
ATOM 4106 C C . ASN B 1 207 ? 51.315 75.549 -19.284 1.00 12.37 207 ASN B C 1
ATOM 4107 O O . ASN B 1 207 ? 51.864 76.658 -19.379 1.00 12.96 207 ASN B O 1
ATOM 4112 N N . GLY B 1 208 ? 50.094 75.408 -18.795 1.00 11.42 208 GLY B N 1
ATOM 4113 C CA . GLY B 1 208 ? 49.418 76.569 -18.270 1.00 11.60 208 GLY B CA 1
ATOM 4114 C C . GLY B 1 208 ? 48.369 77.198 -19.144 1.00 13.10 208 GLY B C 1
ATOM 4115 O O . GLY B 1 208 ? 47.537 77.960 -18.632 1.00 14.34 208 GLY B O 1
ATOM 4116 N N . THR B 1 209 ? 48.450 76.994 -20.456 1.00 13.11 209 THR B N 1
ATOM 4117 C CA . THR B 1 209 ? 47.435 77.561 -21.341 1.00 13.34 209 THR B CA 1
ATOM 4118 C C . THR B 1 209 ? 46.159 76.748 -21.210 1.00 13.24 209 THR B C 1
ATOM 4119 O O . THR B 1 209 ? 46.173 75.569 -20.849 1.00 13.82 209 THR B O 1
ATOM 4123 N N . ILE B 1 210 ? 45.063 77.401 -21.534 1.00 13.86 210 ILE B N 1
ATOM 4124 C CA . ILE B 1 210 ? 43.749 76.825 -21.451 1.00 15.27 210 ILE B CA 1
ATOM 4125 C C . ILE B 1 210 ? 43.108 76.867 -22.824 1.00 15.65 210 ILE B C 1
ATOM 4126 O O . ILE B 1 210 ? 43.350 77.797 -23.594 1.00 16.58 210 ILE B O 1
ATOM 4131 N N . CYS B 1 211 ? 42.308 75.862 -23.139 1.00 16.54 211 CYS B N 1
ATOM 4132 C CA . CYS B 1 211 ? 41.536 75.890 -24.378 1.00 17.40 211 CYS B CA 1
ATOM 4133 C C . CYS B 1 211 ? 40.098 75.638 -23.915 1.00 17.12 211 CYS B C 1
ATOM 4134 O O . CYS B 1 211 ? 39.872 74.901 -22.952 1.00 17.15 211 CYS B O 1
ATOM 4137 N N . ILE B 1 212 ? 39.161 76.365 -24.502 1.00 16.92 212 ILE B N 1
ATOM 4138 C CA . ILE B 1 212 ? 37.761 76.277 -24.134 1.00 17.68 212 ILE B CA 1
ATOM 4139 C C . ILE B 1 212 ? 36.915 75.770 -25.307 1.00 19.47 212 ILE B C 1
ATOM 4140 O O . ILE B 1 212 ? 37.026 76.258 -26.432 1.00 19.51 212 ILE B O 1
ATOM 4145 N N . LYS B 1 213 ? 36.040 74.819 -25.016 1.00 20.91 213 LYS B N 1
ATOM 4146 C CA . LYS B 1 213 ? 35.167 74.198 -26.007 1.00 22.49 213 LYS B CA 1
ATOM 4147 C C . LYS B 1 213 ? 33.690 74.512 -25.748 1.00 22.37 213 LYS B C 1
ATOM 4148 O O . LYS B 1 213 ? 33.241 74.476 -24.617 1.00 22.94 213 LYS B O 1
ATOM 4154 N N . SER B 1 214 ? 32.959 74.930 -26.772 1.00 22.69 214 SER B N 1
ATOM 4155 C CA . SER B 1 214 ? 31.527 75.165 -26.625 1.00 21.75 214 SER B CA 1
ATOM 4156 C C . SER B 1 214 ? 30.980 73.755 -26.753 1.00 21.76 214 SER B C 1
ATOM 4157 O O . SER B 1 214 ? 31.415 72.997 -27.621 1.00 20.58 214 SER B O 1
ATOM 4160 N N . ASN B 1 215 ? 30.046 73.374 -25.899 1.00 22.50 215 ASN B N 1
ATOM 4161 C CA . ASN B 1 215 ? 29.509 72.023 -25.997 1.00 23.18 215 ASN B CA 1
ATOM 4162 C C . ASN B 1 215 ? 28.489 71.907 -27.071 1.00 22.60 215 ASN B C 1
ATOM 4163 O O . ASN B 1 215 ? 28.344 70.852 -27.682 1.00 22.10 215 ASN B O 1
ATOM 4168 N N . TYR B 1 216 ? 27.724 72.973 -27.222 1.00 23.01 216 TYR B N 1
ATOM 4169 C CA . TYR B 1 216 ? 26.682 73.033 -28.217 1.00 23.81 216 TYR B CA 1
ATOM 4170 C C . TYR B 1 216 ? 27.269 72.776 -29.597 1.00 24.22 216 TYR B C 1
ATOM 4171 O O . TYR B 1 216 ? 26.859 71.845 -30.283 1.00 24.59 216 TYR B O 1
ATOM 4180 N N . MET B 1 217 ? 28.261 73.577 -29.980 1.00 24.14 217 MET B N 1
ATOM 4181 C CA . MET B 1 217 ? 28.889 73.441 -31.289 1.00 24.16 217 MET B CA 1
ATOM 4182 C C . MET B 1 217 ? 29.895 72.327 -31.341 1.00 23.61 217 MET B C 1
ATOM 4183 O O . MET B 1 217 ? 30.118 71.735 -32.385 1.00 23.39 217 MET B O 1
ATOM 4188 N N . ASN B 1 218 ? 30.528 72.063 -30.206 1.00 22.88 218 ASN B N 1
ATOM 4189 C CA . ASN B 1 218 ? 31.578 71.065 -30.142 1.00 21.63 218 ASN B CA 1
ATOM 4190 C C . ASN B 1 218 ? 32.811 71.557 -30.934 1.00 20.84 218 ASN B C 1
ATOM 4191 O O . ASN B 1 218 ? 33.483 70.797 -31.613 1.00 21.59 218 ASN B O 1
ATOM 4196 N N . LYS B 1 219 ? 33.085 72.849 -30.846 1.00 19.81 219 LYS B N 1
ATOM 4197 C CA . LYS B 1 219 ? 34.225 73.465 -31.509 1.00 19.45 219 LYS B CA 1
ATOM 4198 C C . LYS B 1 219 ? 34.884 74.330 -30.428 1.00 18.33 219 LYS B C 1
ATOM 4199 O O . LYS B 1 219 ? 34.209 74.788 -29.500 1.00 17.80 219 LYS B O 1
ATOM 4205 N N . PHE B 1 220 ? 36.186 74.560 -30.547 1.00 17.05 220 PHE B N 1
ATOM 4206 C CA . PHE B 1 220 ? 36.915 75.366 -29.584 1.00 14.88 220 PHE B CA 1
ATOM 4207 C C . PHE B 1 220 ? 36.852 76.827 -29.927 1.00 14.76 220 PHE B C 1
ATOM 4208 O O . PHE B 1 220 ? 36.665 77.181 -31.075 1.00 15.45 220 PHE B O 1
ATOM 4216 N N . TRP B 1 221 ? 36.938 77.683 -28.917 1.00 15.17 221 TRP B N 1
ATOM 4217 C CA . TRP B 1 221 ? 36.927 79.128 -29.118 1.00 15.04 221 TRP B CA 1
ATOM 4218 C C . TRP B 1 221 ? 38.211 79.438 -29.889 1.00 15.55 221 TRP B C 1
ATOM 4219 O O . TRP B 1 221 ? 39.231 78.759 -29.700 1.00 15.30 221 TRP B O 1
ATOM 4230 N N . ARG B 1 222 ? 38.210 80.522 -30.658 1.00 15.85 222 ARG B N 1
ATOM 4231 C CA . ARG B 1 222 ? 39.387 80.865 -31.442 1.00 16.27 222 ARG B CA 1
ATOM 4232 C C . ARG B 1 222 ? 39.326 82.298 -31.895 1.00 16.78 222 ARG B C 1
ATOM 4233 O O . ARG B 1 222 ? 38.285 82.767 -32.325 1.00 17.75 222 ARG B O 1
ATOM 4241 N N . LEU B 1 223 ? 40.415 83.023 -31.725 1.00 17.29 223 LEU B N 1
ATOM 4242 C CA . LEU B 1 223 ? 40.453 84.393 -32.194 1.00 18.39 223 LEU B CA 1
ATOM 4243 C C . LEU B 1 223 ? 40.477 84.315 -33.736 1.00 19.74 223 LEU B C 1
ATOM 4244 O O . LEU B 1 223 ? 41.255 83.551 -34.327 1.00 18.71 223 LEU B O 1
ATOM 4249 N N . SER B 1 224 ? 39.601 85.066 -34.381 1.00 22.24 224 SER B N 1
ATOM 4250 C CA . SER B 1 224 ? 39.568 85.060 -35.832 1.00 25.95 224 SER B CA 1
ATOM 4251 C C . SER B 1 224 ? 39.233 86.456 -36.366 1.00 27.84 224 SER B C 1
ATOM 4252 O O . SER B 1 224 ? 39.854 87.456 -35.963 1.00 28.31 224 SER B O 1
ATOM 4255 N N . THR B 1 225 ? 38.251 86.507 -37.267 1.00 29.43 225 THR B N 1
ATOM 4256 C CA . THR B 1 225 ? 37.767 87.722 -37.920 1.00 30.91 225 THR B CA 1
ATOM 4257 C C . THR B 1 225 ? 37.501 88.939 -37.014 1.00 30.51 225 THR B C 1
ATOM 4258 O O . THR B 1 225 ? 36.582 88.925 -36.199 1.00 30.89 225 THR B O 1
ATOM 4262 N N . ASP B 1 226 ? 38.272 90.003 -37.198 1.00 30.59 226 ASP B N 1
ATOM 4263 C CA . ASP B 1 226 ? 38.086 91.234 -36.428 1.00 31.21 226 ASP B CA 1
ATOM 4264 C C . ASP B 1 226 ? 38.287 91.065 -34.933 1.00 29.89 226 ASP B C 1
ATOM 4265 O O . ASP B 1 226 ? 37.676 91.767 -34.128 1.00 29.59 226 ASP B O 1
ATOM 4270 N N . ASP B 1 227 ? 39.168 90.136 -34.585 1.00 28.60 227 ASP B N 1
ATOM 4271 C CA . ASP B 1 227 ? 39.512 89.832 -33.202 1.00 28.00 227 ASP B CA 1
ATOM 4272 C C . ASP B 1 227 ? 38.338 89.316 -32.381 1.00 28.32 227 ASP B C 1
ATOM 4273 O O . ASP B 1 227 ? 38.388 89.298 -31.139 1.00 28.65 227 ASP B O 1
ATOM 4278 N N . TRP B 1 228 ? 37.277 88.918 -33.086 1.00 27.89 228 TRP B N 1
ATOM 4279 C CA . TRP B 1 228 ? 36.094 88.323 -32.467 1.00 27.78 228 TRP B CA 1
ATOM 4280 C C . TRP B 1 228 ? 36.540 86.913 -32.073 1.00 26.46 228 TRP B C 1
ATOM 4281 O O . TRP B 1 228 ? 37.450 86.356 -32.704 1.00 26.59 228 TRP B O 1
ATOM 4292 N N . ILE B 1 229 ? 35.933 86.353 -31.030 1.00 24.23 229 ILE B N 1
ATOM 4293 C CA . ILE B 1 229 ? 36.257 84.998 -30.608 1.00 21.77 229 ILE B CA 1
ATOM 4294 C C . ILE B 1 229 ? 35.109 84.171 -31.167 1.00 20.66 229 ILE B C 1
ATOM 4295 O O . ILE B 1 229 ? 33.964 84.359 -30.779 1.00 19.33 229 ILE B O 1
ATOM 4300 N N . LEU B 1 230 ? 35.423 83.309 -32.128 1.00 20.34 230 LEU B N 1
ATOM 4301 C CA . LEU B 1 230 ? 34.435 82.474 -32.799 1.00 19.80 230 LEU B CA 1
ATOM 4302 C C . LEU B 1 230 ? 34.556 81.055 -32.315 1.00 19.17 230 LEU B C 1
ATOM 4303 O O . LEU B 1 230 ? 35.603 80.655 -31.814 1.00 18.72 230 LEU B O 1
ATOM 4308 N N . VAL B 1 231 ? 33.496 80.282 -32.499 1.00 18.50 231 VAL B N 1
ATOM 4309 C CA . VAL B 1 231 ? 33.501 78.903 -32.068 1.00 19.20 231 VAL B CA 1
ATOM 4310 C C . VAL B 1 231 ? 33.643 78.014 -33.301 1.00 20.04 231 VAL B C 1
ATOM 4311 O O . VAL B 1 231 ? 32.688 77.353 -33.730 1.00 19.97 231 VAL B O 1
ATOM 4315 N N . ASP B 1 232 ? 34.862 77.952 -33.834 1.00 20.42 232 ASP B N 1
ATOM 4316 C CA . ASP B 1 232 ? 35.122 77.161 -35.034 1.00 20.74 232 ASP B CA 1
ATOM 4317 C C . ASP B 1 232 ? 36.428 76.404 -34.998 1.00 20.39 232 ASP B C 1
ATOM 4318 O O . ASP B 1 232 ? 36.770 75.705 -35.969 1.00 21.43 232 ASP B O 1
ATOM 4323 N N . GLY B 1 233 ? 37.127 76.485 -33.875 1.00 17.91 233 GLY B N 1
ATOM 4324 C CA . GLY B 1 233 ? 38.427 75.867 -33.803 1.00 15.27 233 GLY B CA 1
ATOM 4325 C C . GLY B 1 233 ? 38.568 74.389 -33.614 1.00 15.43 233 GLY B C 1
ATOM 4326 O O . GLY B 1 233 ? 37.670 73.712 -33.108 1.00 15.44 233 GLY B O 1
ATOM 4327 N N . ASN B 1 234 ? 39.694 73.886 -34.106 1.00 15.31 234 ASN B N 1
ATOM 4328 C CA . ASN B 1 234 ? 40.076 72.500 -33.935 1.00 16.56 234 ASN B CA 1
ATOM 4329 C C . ASN B 1 234 ? 40.808 72.545 -32.585 1.00 16.37 234 ASN B C 1
ATOM 4330 O O . ASN B 1 234 ? 41.208 73.623 -32.138 1.00 15.84 234 ASN B O 1
ATOM 4335 N N . ASP B 1 235 ? 41.018 71.390 -31.962 1.00 16.26 235 ASP B N 1
ATOM 4336 C CA . ASP B 1 235 ? 41.696 71.303 -30.660 1.00 16.14 235 ASP B CA 1
ATOM 4337 C C . ASP B 1 235 ? 43.115 71.840 -30.759 1.00 14.69 235 ASP B C 1
ATOM 4338 O O . ASP B 1 235 ? 43.971 71.210 -31.367 1.00 13.95 235 ASP B O 1
ATOM 4343 N N . PRO B 1 236 ? 43.402 72.956 -30.074 1.00 14.34 236 PRO B N 1
ATOM 4344 C CA . PRO B 1 236 ? 44.750 73.529 -30.129 1.00 14.84 236 PRO B CA 1
ATOM 4345 C C . PRO B 1 236 ? 45.796 72.673 -29.430 1.00 16.56 236 PRO B C 1
ATOM 4346 O O . PRO B 1 236 ? 46.997 72.932 -29.526 1.00 15.62 236 PRO B O 1
ATOM 4350 N N . ARG B 1 237 ? 45.344 71.629 -28.751 1.00 18.41 237 ARG B N 1
ATOM 4351 C CA . ARG B 1 237 ? 46.268 70.735 -28.084 1.00 22.11 237 ARG B CA 1
ATOM 4352 C C . ARG B 1 237 ? 46.901 69.847 -29.138 1.00 24.24 237 ARG B C 1
ATOM 4353 O O . ARG B 1 237 ? 47.929 69.201 -28.888 1.00 24.86 237 ARG B O 1
ATOM 4361 N N . GLU B 1 238 ? 46.244 69.771 -30.294 1.00 25.51 238 GLU B N 1
ATOM 4362 C CA . GLU B 1 238 ? 46.756 69.005 -31.422 1.00 26.71 238 GLU B CA 1
ATOM 4363 C C . GLU B 1 238 ? 47.323 69.983 -32.440 1.00 25.99 238 GLU B C 1
ATOM 4364 O O . GLU B 1 238 ? 48.339 69.711 -33.051 1.00 27.56 238 GLU B O 1
ATOM 4370 N N . THR B 1 239 ? 46.689 71.133 -32.610 1.00 24.03 239 THR B N 1
ATOM 4371 C CA . THR B 1 239 ? 47.166 72.102 -33.584 1.00 22.26 239 THR B CA 1
ATOM 4372 C C . THR B 1 239 ? 48.257 73.050 -33.089 1.00 22.39 239 THR B C 1
ATOM 4373 O O . THR B 1 239 ? 49.071 73.530 -33.878 1.00 22.41 239 THR B O 1
ATOM 4377 N N . ASN B 1 240 ? 48.222 73.374 -31.801 1.00 21.82 240 ASN B N 1
ATOM 4378 C CA . ASN B 1 240 ? 49.170 74.301 -31.193 1.00 20.79 240 ASN B CA 1
ATOM 4379 C C . ASN B 1 240 ? 48.928 75.693 -31.729 1.00 19.19 240 ASN B C 1
ATOM 4380 O O . ASN B 1 240 ? 49.861 76.478 -31.822 1.00 19.30 240 ASN B O 1
ATOM 4385 N N . GLU B 1 241 ? 47.695 75.995 -32.125 1.00 17.52 241 GLU B N 1
ATOM 4386 C CA . GLU B 1 241 ? 47.394 77.318 -32.669 1.00 15.69 241 GLU B CA 1
ATOM 4387 C C . GLU B 1 241 ? 47.154 78.355 -31.569 1.00 15.72 241 GLU B C 1
ATOM 4388 O O . GLU B 1 241 ? 46.140 78.311 -30.878 1.00 16.41 241 GLU B O 1
ATOM 4394 N N . ALA B 1 242 ? 48.045 79.327 -31.445 1.00 14.75 242 ALA B N 1
ATOM 4395 C CA . ALA B 1 242 ? 47.914 80.342 -30.404 1.00 13.68 242 ALA B CA 1
ATOM 4396 C C . ALA B 1 242 ? 46.566 81.053 -30.383 1.00 13.88 242 ALA B C 1
ATOM 4397 O O . ALA B 1 242 ? 46.123 81.532 -29.332 1.00 14.71 242 ALA B O 1
ATOM 4399 N N . ALA B 1 243 ? 45.899 81.129 -31.529 1.00 12.99 243 ALA B N 1
ATOM 4400 C CA . ALA B 1 243 ? 44.603 81.806 -31.600 1.00 12.17 243 ALA B CA 1
ATOM 4401 C C . ALA B 1 243 ? 43.516 81.135 -30.769 1.00 11.13 243 ALA B C 1
ATOM 4402 O O . ALA B 1 243 ? 42.524 81.762 -30.424 1.00 10.54 243 ALA B O 1
ATOM 4404 N N . ALA B 1 244 ? 43.711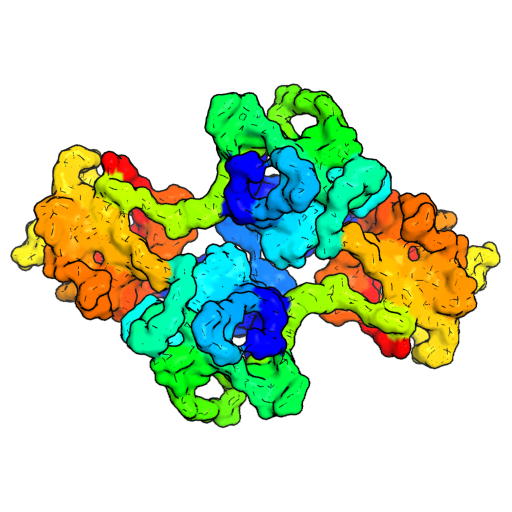 79.861 -30.464 1.00 11.45 244 ALA B N 1
ATOM 4405 C CA . ALA B 1 244 ? 42.754 79.072 -29.681 1.00 12.34 244 ALA B CA 1
ATOM 4406 C C . ALA B 1 244 ? 43.305 78.690 -28.283 1.00 12.86 244 ALA B C 1
ATOM 4407 O O . ALA B 1 244 ? 42.867 77.707 -27.682 1.00 12.90 244 ALA B O 1
ATOM 4409 N N . LEU B 1 245 ? 44.282 79.445 -27.792 1.00 12.84 245 LEU B N 1
ATOM 4410 C CA . LEU B 1 245 ? 44.879 79.168 -26.490 1.00 12.14 245 LEU B CA 1
ATOM 4411 C C . LEU B 1 245 ? 44.779 80.437 -25.670 1.00 11.68 245 LEU B C 1
ATOM 4412 O O . LEU B 1 245 ? 44.927 81.522 -26.214 1.00 12.84 245 LEU B O 1
ATOM 4417 N N . PHE B 1 246 ? 44.443 80.303 -24.389 1.00 12.04 246 PHE B N 1
ATOM 4418 C CA . PHE B 1 246 ? 44.318 81.442 -23.463 1.00 11.00 246 PHE B CA 1
ATOM 4419 C C . PHE B 1 246 ? 45.155 81.197 -22.193 1.00 11.04 246 PHE B C 1
ATOM 4420 O O . PHE B 1 246 ? 45.522 80.068 -21.877 1.00 12.56 246 PHE B O 1
ATOM 4428 N N . ARG B 1 247 ? 45.481 82.263 -21.487 1.00 10.50 247 ARG B N 1
ATOM 4429 C CA . ARG B 1 247 ? 46.199 82.158 -20.229 1.00 10.55 247 ARG B CA 1
ATOM 4430 C C . ARG B 1 247 ? 45.369 83.003 -19.292 1.00 11.67 247 ARG B C 1
ATOM 4431 O O . ARG B 1 247 ? 44.865 84.057 -19.677 1.00 12.68 247 ARG B O 1
ATOM 4439 N N . SER B 1 248 ? 45.146 82.495 -18.090 1.00 13.67 248 SER B N 1
ATOM 4440 C CA . SER B 1 248 ? 44.318 83.209 -17.115 1.00 14.93 248 SER B CA 1
ATOM 4441 C C . SER B 1 248 ? 45.028 84.079 -16.095 1.00 14.52 248 SER B C 1
ATOM 4442 O O . SER B 1 248 ? 46.168 83.813 -15.690 1.00 15.21 248 SER B O 1
ATOM 4445 N N . ASP B 1 249 ? 44.354 85.167 -15.757 1.00 14.85 249 ASP B N 1
ATOM 4446 C CA . ASP B 1 249 ? 44.784 86.089 -14.725 1.00 15.46 249 ASP B CA 1
ATOM 4447 C C . ASP B 1 249 ? 43.654 85.923 -13.696 1.00 15.64 249 ASP B C 1
ATOM 4448 O O . ASP B 1 249 ? 42.546 86.417 -13.902 1.00 14.66 249 ASP B O 1
ATOM 4453 N N . VAL B 1 250 ? 43.921 85.151 -12.650 1.00 16.23 250 VAL B N 1
ATOM 4454 C CA . VAL B 1 250 ? 42.943 84.870 -11.603 1.00 17.25 250 VAL B CA 1
ATOM 4455 C C . VAL B 1 250 ? 42.829 86.004 -10.599 1.00 18.25 250 VAL B C 1
ATOM 4456 O O . VAL B 1 250 ? 43.820 86.447 -10.038 1.00 18.00 250 VAL B O 1
ATOM 4460 N N . HIS B 1 251 ? 41.613 86.505 -10.423 1.00 20.85 251 HIS B N 1
ATOM 4461 C CA . HIS B 1 251 ? 41.334 87.596 -9.487 1.00 23.05 251 HIS B CA 1
ATOM 4462 C C . HIS B 1 251 ? 40.868 87.025 -8.149 1.00 24.49 251 HIS B C 1
ATOM 4463 O O . HIS B 1 251 ? 41.168 87.571 -7.085 1.00 25.68 251 HIS B O 1
ATOM 4470 N N . ASP B 1 252 ? 40.137 85.921 -8.213 1.00 25.22 252 ASP B N 1
ATOM 4471 C CA . ASP B 1 252 ? 39.652 85.257 -7.027 1.00 26.49 252 ASP B CA 1
ATOM 4472 C C . ASP B 1 252 ? 39.030 83.987 -7.558 1.00 26.86 252 ASP B C 1
ATOM 4473 O O . ASP B 1 252 ? 39.060 83.745 -8.758 1.00 26.90 252 ASP B O 1
ATOM 4478 N N . PHE B 1 253 ? 38.512 83.154 -6.666 1.00 27.66 253 PHE B N 1
ATOM 4479 C CA . PHE B 1 253 ? 37.878 81.906 -7.058 1.00 27.86 253 PHE B CA 1
ATOM 4480 C C . PHE B 1 253 ? 36.800 82.186 -8.091 1.00 26.36 253 PHE B C 1
ATOM 4481 O O . PHE B 1 253 ? 35.847 82.919 -7.807 1.00 25.28 253 PHE B O 1
ATOM 4489 N N . ASN B 1 254 ? 36.977 81.601 -9.278 1.00 25.28 254 ASN B N 1
ATOM 4490 C CA . ASN B 1 254 ? 36.054 81.719 -10.410 1.00 23.24 254 ASN B CA 1
ATOM 4491 C C . ASN B 1 254 ? 35.793 83.115 -10.899 1.00 21.75 254 ASN B C 1
ATOM 4492 O O . ASN B 1 254 ? 34.681 83.452 -11.299 1.00 21.05 254 ASN B O 1
ATOM 4497 N N . VAL B 1 255 ? 36.815 83.949 -10.804 1.00 20.62 255 VAL B N 1
ATOM 4498 C CA . VAL B 1 255 ? 36.728 85.305 -11.297 1.00 20.35 255 VAL B CA 1
ATOM 4499 C C . VAL B 1 255 ? 38.083 85.446 -11.961 1.00 20.11 255 VAL B C 1
ATOM 4500 O O . VAL B 1 255 ? 39.120 85.462 -11.306 1.00 20.23 255 VAL B O 1
ATOM 4504 N N . ILE B 1 256 ? 38.068 85.451 -13.286 1.00 19.79 256 ILE B N 1
ATOM 4505 C CA . ILE B 1 256 ? 39.288 85.497 -14.061 1.00 18.07 256 ILE B CA 1
ATOM 4506 C C . ILE B 1 256 ? 39.174 86.398 -15.255 1.00 17.71 256 ILE B C 1
ATOM 4507 O O . ILE B 1 256 ? 38.107 86.916 -15.557 1.00 17.35 256 ILE B O 1
ATOM 4512 N N . SER B 1 257 ? 40.303 86.586 -15.920 1.00 17.62 257 SER B N 1
ATOM 4513 C CA . SER B 1 257 ? 40.384 87.359 -17.152 1.00 17.13 257 SER B CA 1
ATOM 4514 C C . SER B 1 257 ? 41.220 86.434 -18.022 1.00 17.21 257 SER B C 1
ATOM 4515 O O . SER B 1 257 ? 42.078 85.721 -17.498 1.00 17.27 257 SER B O 1
ATOM 4518 N N . LEU B 1 258 ? 40.873 86.330 -19.303 1.00 16.62 258 LEU B N 1
ATOM 4519 C CA . LEU B 1 258 ? 41.588 85.461 -20.239 1.00 15.35 258 LEU B CA 1
ATOM 4520 C C . LEU B 1 258 ? 42.311 86.247 -21.324 1.00 14.06 258 LEU B C 1
ATOM 4521 O O . LEU B 1 258 ? 41.719 87.073 -22.011 1.00 15.00 258 LEU B O 1
ATOM 4526 N N . LEU B 1 259 ? 43.611 86.020 -21.442 1.00 12.59 259 LEU B N 1
ATOM 4527 C CA . LEU B 1 259 ? 44.405 86.688 -22.456 1.00 9.89 259 LEU B CA 1
ATOM 4528 C C . LEU B 1 259 ? 44.448 85.725 -23.637 1.00 9.90 259 LEU B C 1
ATOM 4529 O O . LEU B 1 259 ? 44.742 84.530 -23.445 1.00 9.65 259 LEU B O 1
ATOM 4534 N N . ASN B 1 260 ? 44.117 86.207 -24.838 1.00 9.64 260 ASN B N 1
ATOM 4535 C CA . ASN B 1 260 ? 44.201 85.339 -26.018 1.00 9.64 260 ASN B CA 1
ATOM 4536 C C . ASN B 1 260 ? 45.685 85.290 -26.398 1.00 9.04 260 ASN B C 1
ATOM 4537 O O . ASN B 1 260 ? 46.342 86.314 -26.426 1.00 9.38 260 ASN B O 1
ATOM 4542 N N . MET B 1 261 ? 46.219 84.109 -26.677 1.00 10.90 261 MET B N 1
ATOM 4543 C CA . MET B 1 261 ? 47.642 83.988 -26.971 1.00 12.11 261 MET B CA 1
ATOM 4544 C C . MET B 1 261 ? 48.136 84.460 -28.347 1.00 13.82 261 MET B C 1
ATOM 4545 O O . MET B 1 261 ? 49.348 84.594 -28.565 1.00 13.11 261 MET B O 1
ATOM 4550 N N . GLN B 1 262 ? 47.208 84.737 -29.260 1.00 14.70 262 GLN B N 1
ATOM 4551 C CA . GLN B 1 262 ? 47.585 85.213 -30.581 1.00 15.7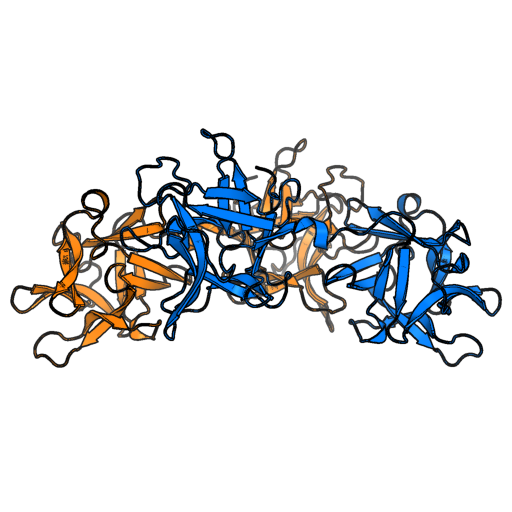6 262 GLN B CA 1
ATOM 4552 C C . GLN B 1 262 ? 47.728 86.719 -30.520 1.00 14.86 262 GLN B C 1
ATOM 4553 O O . GLN B 1 262 ? 48.752 87.256 -30.888 1.00 15.73 262 GLN B O 1
ATOM 4559 N N . LYS B 1 263 ? 46.713 87.411 -30.046 1.00 14.17 263 LYS B N 1
ATOM 4560 C CA . LYS B 1 263 ? 46.817 88.856 -29.963 1.00 15.19 263 LYS B CA 1
ATOM 4561 C C . LYS B 1 263 ? 47.568 89.317 -28.720 1.00 15.92 263 LYS B C 1
ATOM 4562 O O . LYS B 1 263 ? 48.197 90.371 -28.731 1.00 16.39 263 LYS B O 1
ATOM 4568 N N . THR B 1 264 ? 47.518 88.497 -27.668 1.00 15.94 264 THR B N 1
ATOM 4569 C CA . THR B 1 264 ? 48.086 88.799 -26.354 1.00 14.78 264 THR B CA 1
ATOM 4570 C C . THR B 1 264 ? 47.384 90.018 -25.753 1.00 15.00 264 THR B C 1
ATOM 4571 O O . THR B 1 264 ? 48.021 90.949 -25.285 1.00 15.63 264 THR B O 1
ATOM 4575 N N . TRP B 1 265 ? 46.054 90.016 -25.879 1.00 15.90 265 TRP B N 1
ATOM 4576 C CA . TRP B 1 265 ? 45.145 91.020 -25.313 1.00 16.06 265 TRP B CA 1
ATOM 4577 C C . TRP B 1 265 ? 44.038 90.219 -24.648 1.00 16.13 265 TRP B C 1
ATOM 4578 O O . TRP B 1 265 ? 43.767 89.079 -25.034 1.00 15.98 265 TRP B O 1
ATOM 4589 N N . PHE B 1 266 ? 43.433 90.803 -23.626 1.00 16.31 266 PHE B N 1
ATOM 4590 C CA . PHE B 1 266 ? 42.369 90.157 -22.883 1.00 16.63 266 PHE B CA 1
ATOM 4591 C C . PHE B 1 266 ? 41.074 90.164 -23.653 1.00 17.74 266 PHE B C 1
ATOM 4592 O O . PHE B 1 266 ? 40.792 91.104 -24.388 1.00 19.49 266 PHE B O 1
ATOM 4600 N N . ILE B 1 267 ? 40.264 89.136 -23.460 1.00 18.44 267 ILE B N 1
ATOM 4601 C CA . ILE B 1 267 ? 38.976 89.075 -24.115 1.00 18.76 267 ILE B CA 1
ATOM 4602 C C . ILE B 1 267 ? 37.957 89.784 -23.227 1.00 20.34 267 ILE B C 1
ATOM 4603 O O . ILE B 1 267 ? 38.037 89.722 -22.005 1.00 19.64 267 ILE B O 1
ATOM 4608 N N . LYS B 1 268 ? 37.006 90.473 -23.844 1.00 22.54 268 LYS B N 1
ATOM 4609 C CA . LYS B 1 268 ? 36.004 91.212 -23.099 1.00 24.64 268 LYS B CA 1
ATOM 4610 C C . LYS B 1 268 ? 34.664 91.317 -23.831 1.00 26.94 268 LYS B C 1
ATOM 4611 O O . LYS B 1 268 ? 34.580 91.071 -25.038 1.00 27.22 268 LYS B O 1
ATOM 4617 N N . ARG B 1 269 ? 33.619 91.668 -23.085 1.00 28.91 269 ARG B N 1
ATOM 4618 C CA . ARG B 1 269 ? 32.291 91.849 -23.647 1.00 31.56 269 ARG B CA 1
ATOM 4619 C C . ARG B 1 269 ? 32.492 93.081 -24.531 1.00 33.44 269 ARG B C 1
ATOM 4620 O O . ARG B 1 269 ? 33.002 94.102 -24.070 1.00 33.75 269 ARG B O 1
ATOM 4628 N N . PHE B 1 270 ? 32.136 92.976 -25.803 1.00 36.18 270 PHE B N 1
ATOM 4629 C CA . PHE B 1 270 ? 32.373 94.072 -26.736 1.00 39.16 270 PHE B CA 1
ATOM 4630 C C . PHE B 1 270 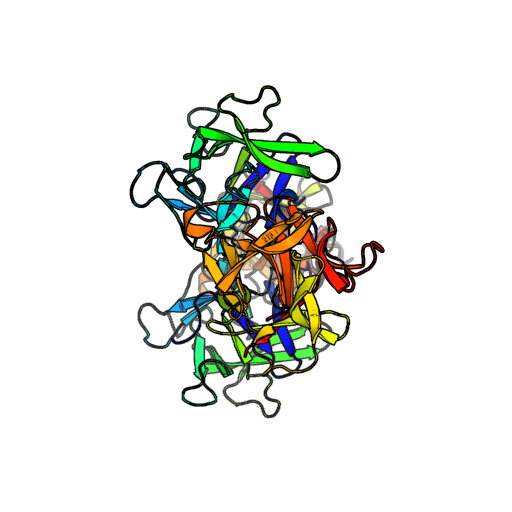? 31.267 94.294 -27.773 1.00 41.84 270 PHE B C 1
ATOM 4631 O O . PHE B 1 270 ? 30.645 93.336 -28.269 1.00 42.50 270 PHE B O 1
ATOM 4639 N N . THR B 1 271 ? 31.039 95.564 -28.101 1.00 44.50 271 THR B N 1
ATOM 4640 C CA . THR B 1 271 ? 30.051 95.965 -29.104 1.00 46.74 271 THR B CA 1
ATOM 4641 C C . THR B 1 271 ? 30.843 96.885 -30.032 1.00 48.55 271 THR B C 1
ATOM 4642 O O . THR B 1 271 ? 31.164 98.014 -29.663 1.00 49.02 271 THR B O 1
ATOM 4646 N N . SER B 1 272 ? 31.187 96.397 -31.218 1.00 51.05 272 SER B N 1
ATOM 4647 C CA . SER B 1 272 ? 31.985 97.179 -32.165 1.00 53.87 272 SER B CA 1
ATOM 4648 C C . SER B 1 272 ? 31.266 98.340 -32.835 1.00 55.68 272 SER B C 1
ATOM 4649 O O . SER B 1 272 ? 31.915 99.254 -33.362 1.00 56.44 272 SER B O 1
ATOM 4652 N N . GLY B 1 273 ? 29.936 98.304 -32.822 1.00 57.31 273 GLY B N 1
ATOM 4653 C CA . GLY B 1 273 ? 29.169 99.340 -33.489 1.00 59.29 273 GLY B CA 1
ATOM 4654 C C . GLY B 1 273 ? 28.742 98.772 -34.835 1.00 60.50 273 GLY B C 1
ATOM 4655 O O . GLY B 1 273 ? 27.714 99.177 -35.400 1.00 60.89 273 GLY B O 1
ATOM 4656 N N . LYS B 1 274 ? 29.551 97.854 -35.367 1.00 61.13 274 LYS B N 1
ATOM 4657 C CA . LYS B 1 274 ? 29.227 97.188 -36.615 1.00 61.78 274 LYS B CA 1
ATOM 4658 C C . LYS B 1 274 ? 27.925 96.473 -36.273 1.00 61.29 274 LYS B C 1
ATOM 4659 O O . LYS B 1 274 ? 27.896 95.592 -35.409 1.00 61.16 274 LYS B O 1
ATOM 4665 N N . PRO B 1 275 ? 26.819 96.900 -36.897 1.00 61.01 275 PRO B N 1
ATOM 4666 C CA . PRO B 1 275 ? 25.477 96.347 -36.696 1.00 60.39 275 PRO B CA 1
ATOM 4667 C C . PRO B 1 275 ? 25.419 94.817 -36.553 1.00 59.46 275 PRO B C 1
ATOM 4668 O O . PRO B 1 275 ? 25.894 94.072 -37.430 1.00 59.63 275 PRO B O 1
ATOM 4672 N N . GLY B 1 276 ? 24.840 94.361 -35.439 1.00 57.89 276 GLY B N 1
ATOM 4673 C CA . GLY B 1 276 ? 24.707 92.932 -35.188 1.00 55.51 276 GLY B CA 1
ATOM 4674 C C . GLY B 1 276 ? 25.632 92.351 -34.128 1.00 53.48 276 GLY B C 1
ATOM 4675 O O . GLY B 1 276 ? 25.218 91.492 -33.349 1.00 53.83 276 GLY B O 1
ATOM 4676 N N . PHE B 1 277 ? 26.887 92.790 -34.110 1.00 51.14 277 PHE B N 1
ATOM 4677 C CA . PHE B 1 277 ? 27.848 92.301 -33.133 1.00 48.44 277 PHE B CA 1
ATOM 4678 C C . PHE B 1 277 ? 27.747 93.141 -31.858 1.00 46.46 277 PHE B C 1
ATOM 4679 O O . PHE B 1 277 ? 28.445 94.140 -31.678 1.00 46.23 277 PHE B O 1
ATOM 4687 N N . ILE B 1 278 ? 26.796 92.760 -31.017 1.00 44.14 278 ILE B N 1
ATOM 4688 C CA . ILE B 1 278 ? 26.527 93.431 -29.754 1.00 42.09 278 ILE B CA 1
ATOM 4689 C C . ILE B 1 278 ? 26.826 92.488 -28.580 1.00 39.99 278 ILE B C 1
ATOM 4690 O O . ILE B 1 278 ? 26.308 91.369 -28.529 1.00 39.34 278 ILE B O 1
ATOM 4695 N N . ASN B 1 279 ? 27.674 92.939 -27.656 1.00 37.80 279 ASN B N 1
ATOM 4696 C CA . ASN B 1 279 ? 28.056 92.158 -26.470 1.00 35.37 279 ASN B CA 1
ATOM 4697 C C . ASN B 1 279 ? 28.673 90.815 -26.788 1.00 33.20 279 ASN B C 1
ATOM 4698 O O . ASN B 1 279 ? 28.394 89.819 -26.117 1.00 32.25 279 ASN B O 1
ATOM 4703 N N . CYS B 1 280 ? 29.470 90.776 -27.844 1.00 31.79 280 CYS B N 1
ATOM 4704 C CA . CYS B 1 280 ? 30.129 89.539 -28.239 1.00 30.87 280 CYS B CA 1
ATOM 4705 C C . CYS B 1 280 ? 31.542 89.550 -27.675 1.00 28.90 280 CYS B C 1
ATOM 4706 O O . CYS B 1 280 ? 32.069 90.602 -27.328 1.00 28.60 280 CYS B O 1
ATOM 4709 N N . MET B 1 281 ? 32.146 88.384 -27.547 1.00 26.70 281 MET B N 1
ATOM 4710 C CA . MET B 1 281 ? 33.485 88.330 -27.014 1.00 25.31 281 MET B CA 1
ATOM 4711 C C . MET B 1 281 ? 34.511 88.768 -28.045 1.00 24.15 281 MET B C 1
ATOM 4712 O O . MET B 1 281 ? 34.583 88.227 -29.151 1.00 23.72 281 MET B O 1
ATOM 4717 N N . ASN B 1 282 ? 35.349 89.711 -27.649 1.00 23.22 282 ASN B N 1
ATOM 4718 C CA . ASN B 1 282 ? 36.380 90.214 -28.522 1.00 21.99 282 ASN B CA 1
ATOM 4719 C C . ASN B 1 282 ? 37.690 90.447 -27.757 1.00 21.57 282 ASN B C 1
ATOM 4720 O O . ASN B 1 282 ? 37.673 90.947 -26.630 1.00 21.48 282 ASN B O 1
ATOM 4725 N N . ALA B 1 283 ? 38.828 90.086 -28.349 1.00 20.37 283 ALA B N 1
ATOM 4726 C CA . ALA B 1 283 ? 40.122 90.324 -27.703 1.00 19.46 283 ALA B CA 1
ATOM 4727 C C . ALA B 1 283 ? 40.383 91.808 -27.939 1.00 19.13 283 ALA B C 1
ATOM 4728 O O . ALA B 1 283 ? 41.245 92.181 -28.736 1.00 19.82 283 ALA B O 1
ATOM 4730 N N . ALA B 1 284 ? 39.669 92.646 -27.198 1.00 18.05 284 ALA B N 1
ATOM 4731 C CA . ALA B 1 284 ? 39.739 94.080 -27.390 1.00 18.43 284 ALA B CA 1
ATOM 4732 C C . ALA B 1 284 ? 40.326 94.969 -26.317 1.00 19.30 284 ALA B C 1
ATOM 4733 O O . ALA B 1 284 ? 40.108 96.180 -26.363 1.00 19.49 284 ALA B O 1
ATOM 4735 N N . THR B 1 285 ? 41.017 94.411 -25.331 1.00 20.15 285 THR B N 1
ATOM 4736 C CA . THR B 1 285 ? 41.617 95.256 -24.293 1.00 20.26 285 THR B CA 1
ATOM 4737 C C . THR B 1 285 ? 43.013 94.762 -23.925 1.00 20.98 285 THR B C 1
ATOM 4738 O O . THR B 1 285 ? 43.222 93.565 -23.679 1.00 22.06 285 THR B O 1
ATOM 4742 N N . GLN B 1 286 ? 43.975 95.677 -23.945 1.00 20.76 286 GLN B N 1
ATOM 4743 C CA . GLN B 1 286 ? 45.347 95.333 -23.636 1.00 21.68 286 GLN B CA 1
ATOM 4744 C C . GLN B 1 286 ? 45.540 94.883 -22.199 1.00 22.15 286 GLN B C 1
ATOM 4745 O O . GLN B 1 286 ? 46.227 93.886 -21.940 1.00 21.59 286 GLN B O 1
ATOM 4751 N N . ASN B 1 287 ? 44.981 95.663 -21.276 1.00 22.60 287 ASN B N 1
ATOM 4752 C CA . ASN B 1 287 ? 45.043 95.375 -19.850 1.00 23.41 287 ASN B CA 1
ATOM 4753 C C . ASN B 1 287 ? 43.623 95.063 -19.368 1.00 23.91 287 ASN B C 1
ATOM 4754 O O . ASN B 1 287 ? 42.646 95.378 -20.044 1.00 24.33 287 ASN B O 1
ATOM 4759 N N . VAL B 1 288 ? 43.499 94.452 -18.197 1.00 24.79 288 VAL B N 1
ATOM 4760 C CA . VAL B 1 288 ? 42.186 94.095 -17.673 1.00 24.97 288 VAL B CA 1
ATOM 4761 C C . VAL B 1 288 ? 41.325 95.313 -17.412 1.00 25.68 288 VAL B C 1
ATOM 4762 O O . VAL B 1 288 ? 41.817 96.319 -16.908 1.00 26.42 288 VAL B O 1
ATOM 4766 N N . ASP B 1 289 ? 40.063 95.245 -17.837 1.00 26.88 289 ASP B N 1
ATOM 4767 C CA . ASP B 1 289 ? 39.089 96.309 -17.568 1.00 27.09 289 ASP B CA 1
ATOM 4768 C C . ASP B 1 289 ? 37.889 95.595 -16.977 1.00 27.57 289 ASP B C 1
ATOM 4769 O O . ASP B 1 289 ? 37.905 94.370 -16.865 1.00 27.67 289 ASP B O 1
ATOM 4774 N N . GLU B 1 290 ? 36.847 96.332 -16.613 1.00 28.62 290 GLU B N 1
ATOM 4775 C CA . GLU B 1 290 ? 35.672 95.714 -16.004 1.00 28.78 290 GLU B CA 1
ATOM 4776 C C . GLU B 1 290 ? 34.958 94.729 -16.935 1.00 27.20 290 GLU B C 1
ATOM 4777 O O . GLU B 1 290 ? 34.462 93.692 -16.491 1.00 26.67 290 GLU B O 1
ATOM 4783 N N . THR B 1 291 ? 34.940 95.029 -18.230 1.00 25.36 291 THR B N 1
ATOM 4784 C CA . THR B 1 291 ? 34.298 94.147 -19.198 1.00 23.57 291 THR B CA 1
ATOM 4785 C C . THR B 1 291 ? 35.066 92.848 -19.408 1.00 23.35 291 THR B C 1
ATOM 4786 O O . THR B 1 291 ? 34.495 91.842 -19.845 1.00 23.39 291 THR B O 1
ATOM 4790 N N . ALA B 1 292 ? 36.346 92.853 -19.033 1.00 22.92 292 ALA B N 1
ATOM 4791 C CA . ALA B 1 292 ? 37.212 91.690 -19.194 1.00 22.20 292 ALA B CA 1
ATOM 4792 C C . ALA B 1 292 ? 37.148 90.734 -18.011 1.00 22.97 292 ALA B C 1
ATOM 4793 O O . ALA B 1 292 ? 37.842 89.714 -18.004 1.00 22.79 292 ALA B O 1
ATOM 4795 N N . ILE B 1 293 ? 36.301 91.040 -17.030 1.00 23.70 293 ILE B N 1
ATOM 4796 C CA . ILE B 1 293 ? 36.153 90.204 -15.844 1.00 24.15 293 ILE B CA 1
ATOM 4797 C C . ILE B 1 293 ? 35.013 89.209 -16.022 1.00 23.75 293 ILE B C 1
ATOM 4798 O O . ILE B 1 293 ? 33.851 89.584 -16.176 1.00 23.68 293 ILE B O 1
ATOM 4803 N N . LEU B 1 294 ? 35.389 87.939 -16.050 1.00 23.51 294 LEU B N 1
ATOM 4804 C CA . LEU B 1 294 ? 34.482 86.832 -16.257 1.00 24.26 294 LEU B CA 1
ATOM 4805 C C . LEU B 1 294 ? 34.286 86.020 -14.998 1.00 25.75 294 LEU B C 1
ATOM 4806 O O . LEU B 1 294 ? 35.259 85.672 -14.314 1.00 26.12 294 LEU B O 1
ATOM 4811 N N . GLU B 1 295 ? 33.037 85.655 -14.726 1.00 27.42 295 GLU B N 1
ATOM 4812 C CA . GLU B 1 295 ? 32.739 84.826 -13.565 1.00 28.62 295 GLU B CA 1
ATOM 4813 C C . GLU B 1 295 ? 32.317 83.446 -14.043 1.00 27.61 295 GLU B C 1
ATOM 4814 O O . GLU B 1 295 ? 31.375 83.298 -14.813 1.00 26.03 295 GLU B O 1
ATOM 4820 N N . ILE B 1 296 ? 33.047 82.442 -13.596 1.00 28.19 296 ILE B N 1
ATOM 4821 C CA . ILE B 1 296 ? 32.772 81.073 -13.974 1.00 29.62 296 ILE B CA 1
ATOM 4822 C C . ILE B 1 296 ? 31.650 80.483 -13.098 1.00 31.51 296 ILE B C 1
ATOM 4823 O O . ILE B 1 296 ? 31.760 80.437 -11.858 1.00 31.52 296 ILE B O 1
ATOM 4828 N N . ILE B 1 297 ? 30.545 80.108 -13.743 1.00 33.11 297 ILE B N 1
ATOM 4829 C CA . ILE B 1 297 ? 29.413 79.488 -13.057 1.00 33.88 297 ILE B CA 1
ATOM 4830 C C . ILE B 1 297 ? 29.440 78.051 -13.543 1.00 34.76 297 ILE B C 1
ATOM 4831 O O . ILE B 1 297 ? 29.392 77.799 -14.742 1.00 34.21 297 ILE B O 1
ATOM 4836 N N . GLU B 1 298 ? 29.600 77.112 -12.624 1.00 36.74 298 GLU B N 1
ATOM 4837 C CA . GLU B 1 298 ? 29.643 75.712 -12.997 1.00 39.11 298 GLU B CA 1
ATOM 4838 C C . GLU B 1 298 ? 28.243 75.145 -13.221 1.00 40.08 298 GLU B C 1
AT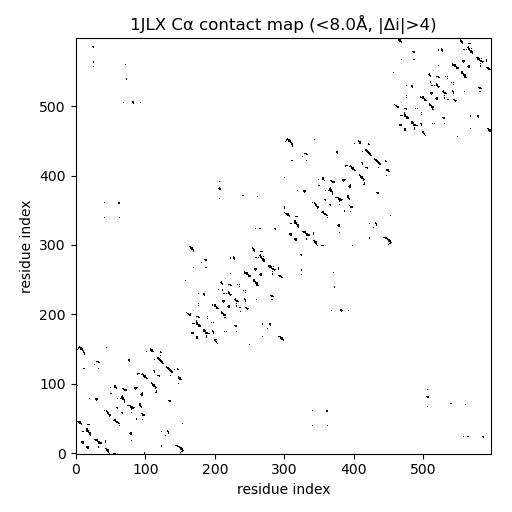OM 4839 O O . GLU B 1 298 ? 27.331 75.366 -12.416 1.00 40.20 298 GLU B O 1
ATOM 4845 N N . LEU B 1 299 ? 28.067 74.471 -14.348 1.00 40.92 299 LEU B N 1
ATOM 4846 C CA . LEU B 1 299 ? 26.786 73.875 -14.677 1.00 41.63 299 LEU B CA 1
ATOM 4847 C C . LEU B 1 299 ? 26.870 72.443 -14.180 1.00 42.92 299 LEU B C 1
ATOM 4848 O O . LEU B 1 299 ? 27.470 71.588 -14.879 1.00 44.16 299 LEU B O 1
#

B-factor: mean 23.05, std 10.51, range [3.35, 67.07]

Radius of gyration: 27.84 Å; Cα contacts (8 Å, |Δi|>4): 1651; chains: 2; bounding box: 72×51×78 Å

Solvent-accessible surface area: 23267 Å² total; per-residue (Å²): 57,43,22,21,104,16,0,0,4,55,0,42,72,46,105,68,29,0,67,7,18,46,87,64,45,11,2,36,2,0,0,24,3,29,0,98,127,5,35,11,35,21,0,5,1,33,11,39,88,14,135,95,76,150,26,14,0,0,1,21,0,19,23,6,41,33,20,3,0,12,2,0,26,91,32,77,17,0,1,2,23,1,55,94,49,30,34,82,89,101,50,29,3,0,1,0,0,74,8,55,63,51,81,183,66,45,81,100,60,0,43,1,28,0,27,47,38,27,28,33,0,5,1,59,72,93,41,78,43,29,58,19,2,1,28,0,60,19,73,119,97,31,144,48,46,53,0,9,0,50,3,24,37,4,112,41,4,29,91,28,26,141,36,114,0,0,0,71,8,70,50,40,73,28,0,0,6,50,90,15,91,167,41,26,1,1,30,0,38,30,111,59,74,121,24,86,68,0,10,0,33,2,25,60,24,53,22,13,1,1,0,0,44,0,42,124,70,92,88,13,0,58,15,33,71,90,41,6,1,5,1,55,3,107,41,2,121,150,65,65,66,2,8,1,4,0,16,28,2,4,45,73,85,57,39,0,0,0,6,0,0,94,63,11,79,2,0,30,44,71,70,54,61,104,104,38,4,74,32,0,1,6,0,25,19,60,65,30,41,132,24,0,52,0,77,6,28,112,84,53,50,19,25,93,17,0,0,3,52,0,47,61,58,91,70,20,0,77,7,22,48,83,64,44,10,1,33,2,1,0,30,2,26,1,104,133,3,32,26,39,18,0,7,1,31,11,47,94,16,141,102,80,149,33,10,0,0,2,23,0,19,21,5,38,22,19,2,0,11,2,0,26,93,35,81,16,1,1,1,26,0,46,100,36,35,31,81,91,100,44,26,3,0,0,0,1,88,13,57,54,59,75,177,58,50,83,106,63,0,46,2,31,0,26,47,35,28,30,34,0,6,2,52,71,91,37,83,51,32,60,15,3,1,30,0,60,19,71,118,95,24,151,44,38,57,0,8,0,42,5,16,46,3,115,43,4,33,103,22,24,185,43,113,0,0,0,69,1,56,42,36,78,36,0,0,5,55,87,22,104,162,43,20,0,0,36,2,41,34,111,84,67,136,23,83,64,0,12,0,44,17,50,65,21,52,23,12,1,1,0,0,39,0,36,119,66,91,91,11,0,56,15,37,66,93,44,3,0,5,1,54,3,107,31,1,113,152,64,70,62,2,8,1,5,0,16,32,1,6,37,68,83,58,42,0,0,0,6,0,0,90,62,11,78,2,0,29,50,66,65,52,57,113,115,39,4,78,32,0,0,4,0,27,19,56,62,31,50,122,28,0,62,0,67,6,33,111,68